Protein AF-A0A8D8FHB4-F1 (afdb_monomer)

Radius of gyration: 28.97 Å; Cα contacts (8 Å, |Δi|>4): 585; chains: 1; bounding box: 66×74×125 Å

InterPro domains:
  IPR004776 Membrane transport PIN-like [PF03547] (55-398)
  IPR051832 Regulators of mTOR signaling and Rac activation [PTHR22829] (42-541)

pLDDT: mean 80.84, std 19.12, range [24.27, 98.0]

Solvent-accessible surface area (backbone atoms only — not comparable to full-atom values): 28905 Å² total; per-residue (Å²): 135,92,80,90,81,89,82,86,79,84,88,79,60,71,68,54,57,56,48,51,59,51,52,58,68,68,61,78,82,67,92,74,92,73,87,85,80,92,86,80,94,72,94,62,77,60,68,41,60,82,41,35,58,56,40,51,51,52,51,52,49,37,18,49,52,19,24,49,35,33,68,70,57,76,47,46,75,68,56,52,50,52,52,48,47,48,39,59,69,46,12,45,30,26,35,42,21,50,55,37,20,62,44,67,71,88,75,61,56,62,52,43,53,49,22,50,45,50,28,39,49,53,54,26,50,52,44,25,50,51,39,48,72,70,40,81,77,72,46,48,21,58,15,19,51,54,14,45,45,46,55,42,48,29,43,68,54,56,38,35,57,50,40,40,31,40,26,50,73,73,43,55,65,58,37,55,45,48,67,50,52,51,45,55,44,50,68,63,53,45,55,58,23,50,52,26,32,49,54,36,52,54,51,53,50,56,50,63,74,65,56,79,77,82,73,90,70,92,80,86,89,82,85,86,83,94,81,84,78,69,58,64,63,54,49,52,51,52,51,49,51,51,53,52,51,50,52,50,51,49,52,49,54,53,57,66,28,53,63,45,42,24,40,54,50,6,51,50,39,24,68,73,29,76,88,40,66,59,68,73,59,45,53,55,30,46,58,41,19,68,50,22,43,62,52,45,28,20,50,51,16,34,67,45,50,84,34,70,76,70,64,56,71,83,66,34,56,62,40,51,52,46,38,45,43,21,54,49,46,37,12,54,45,20,22,49,36,20,52,76,62,52,37,31,97,47,74,65,51,15,49,51,52,16,51,50,34,26,55,60,24,26,41,28,41,26,73,64,52,43,53,53,21,55,75,72,72,44,66,44,64,56,48,44,28,33,33,48,51,26,44,65,58,22,53,62,50,45,52,52,46,52,51,52,56,44,51,74,73,48,58,82,83,52,36,62,59,53,49,48,55,51,50,38,57,51,25,54,55,50,40,56,53,40,54,51,52,50,49,50,31,58,76,70,55,41,47,82,38,85,69,43,37,48,52,50,53,26,42,51,21,43,45,39,18,30,50,12,44,44,42,53,76,71,50,71,84,82,43,72,71,55,48,50,52,23,51,50,34,26,51,31,12,50,51,17,26,54,41,29,52,53,50,43,53,53,46,56,48,38,57,72,78,50,50,68,68,60,56,61,68,45,44,66,56,52,51,48,52,25,54,46,47,37,48,49,54,54,53,49,52,67,72,74,108

Nearest PDB structures (foldseek):
  8u58-assembly1_C  TM=8.468E-01  e=4.398E-29  Homo sapiens
  8u56-assembly1_A  TM=8.671E-01  e=1.427E-28  Homo sapiens
  8u5x-assembly1_A  TM=7.951E-01  e=4.229E-29  Homo sapiens
  8u5c-assembly1_F  TM=8.167E-01  e=1.372E-28  Homo sapiens
  8u5n-assembly1_A  TM=8.061E-01  e=8.570E-29  Homo sapiens

Sequence (545 aa):
MESGSTSVVPNKTAAALLMDAAIVAINGTATSATPMTPGDDDDQPSISMDNLYPALIQCFAIIICGYLAGRLNIITNTEAKGLNTFVGTFALPSVIFLSLAELNWSTVNWNFLLSILISKTIVFLAVAIISLLVARPVNYGRAGLLAIFCTQSNDFAIGFPIVTALYSKIHPEYASYIYLLAPISLAILNPIGYVLCEISKIKAKAAAENEPVESANGRRPSVPPCSQMSDSANSNRKLLKGKVLVVVKIIESVFFNPVLLMTVLGVIGGRIFQNGLPVFLSSILQVLGNSFSGTALFLLGLRMVGKAATLQGPGFILPGILIIVKLLVLPLVTRQTVNIMNAGANFSETTDLSTFGFLYGTFPAAPGVFVIASQYNMDVDLIASSMVASTFISAPLMFISAKMITITNLNPSDYLNELDKFAFDISIVAICCSVWMLLLFTLTRRVKKMPHRITACLIISQLLCNIGVIMWSTLEQTSGWRMYVQFYFFTIGCYSSRLWTAFLAITILFLQCRSLCFVLKLWPLFIAAAWGLPTLIVSLLFMLD

Mean predicted aligned error: 11.6 Å

Organism: Culex pipiens (NCBI:txid7175)

Structure (mmCIF, N/CA/C/O backbone):
data_AF-A0A8D8FHB4-F1
#
_entry.id   AF-A0A8D8FHB4-F1
#
loop_
_atom_site.group_PDB
_atom_site.id
_atom_site.type_symbol
_atom_site.label_atom_id
_atom_site.label_alt_id
_atom_site.label_comp_id
_atom_site.label_asym_id
_atom_site.label_entity_id
_atom_site.label_seq_id
_atom_site.pdbx_PDB_ins_code
_atom_site.Cartn_x
_atom_site.Cartn_y
_atom_site.Cartn_z
_atom_site.occupancy
_atom_site.B_iso_or_equiv
_atom_site.auth_seq_id
_atom_site.auth_comp_id
_atom_site.auth_asym_id
_atom_site.auth_atom_id
_atom_site.pdbx_PDB_model_num
ATOM 1 N N . MET A 1 1 ? -21.712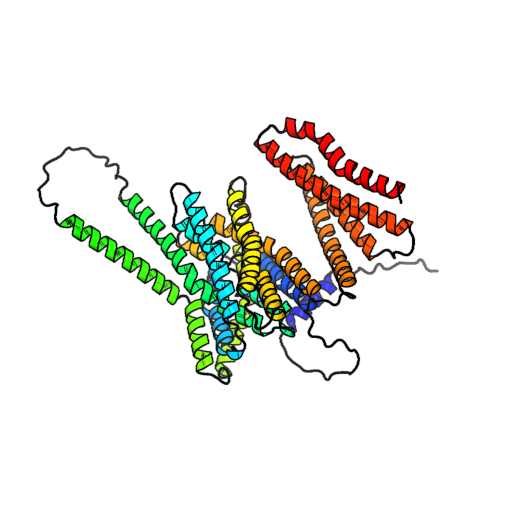 -2.499 -68.091 1.00 35.81 1 MET A N 1
ATOM 2 C CA . MET A 1 1 ? -20.287 -2.232 -67.814 1.00 35.81 1 MET A CA 1
ATOM 3 C C . MET A 1 1 ? -20.217 -1.507 -66.490 1.00 35.81 1 MET A C 1
ATOM 5 O O . MET A 1 1 ? -20.974 -0.570 -66.284 1.00 35.81 1 MET A O 1
ATOM 9 N N . GLU A 1 2 ? -19.450 -2.089 -65.581 1.00 31.31 2 GLU A N 1
ATOM 10 C CA . GLU A 1 2 ? -19.543 -1.965 -64.128 1.00 31.31 2 GLU A CA 1
ATOM 11 C C . GLU A 1 2 ? -19.197 -0.574 -63.584 1.00 31.31 2 GLU A C 1
ATOM 13 O O . GLU A 1 2 ? -18.215 0.048 -63.983 1.00 31.31 2 GLU A O 1
ATOM 18 N N . SER A 1 3 ? -19.987 -0.136 -62.604 1.00 26.88 3 SER A N 1
ATOM 19 C CA . SER A 1 3 ? -19.657 0.918 -61.647 1.00 26.88 3 SER A CA 1
ATOM 20 C C . SER A 1 3 ? -19.367 0.264 -60.295 1.00 26.88 3 SER A C 1
ATOM 22 O O . SER A 1 3 ? -20.226 -0.434 -59.755 1.00 26.88 3 SER A O 1
ATOM 24 N N . GLY A 1 4 ? -18.158 0.470 -59.771 1.00 29.56 4 GLY A N 1
ATOM 25 C CA . GLY A 1 4 ? -17.674 -0.143 -58.537 1.00 29.56 4 GLY A CA 1
ATOM 26 C C . GLY A 1 4 ? -18.365 0.367 -57.269 1.00 29.56 4 GLY A C 1
ATOM 27 O O . GLY A 1 4 ? -18.574 1.566 -57.091 1.00 29.56 4 GLY A O 1
ATOM 28 N N . SER A 1 5 ? -18.654 -0.565 -56.362 1.00 27.11 5 SER A N 1
ATOM 29 C CA . SER A 1 5 ? -19.075 -0.310 -54.984 1.00 27.11 5 SER A CA 1
ATOM 30 C C . SER A 1 5 ? -18.076 -0.952 -54.020 1.00 27.11 5 SER A C 1
ATOM 32 O O . SER A 1 5 ? -17.965 -2.175 -53.948 1.00 27.11 5 SER A O 1
ATOM 34 N N . THR A 1 6 ? -17.345 -0.125 -53.280 1.00 28.03 6 THR A N 1
ATOM 35 C CA . THR A 1 6 ? -16.455 -0.512 -52.181 1.00 28.03 6 THR A CA 1
ATOM 36 C C . THR A 1 6 ? -17.269 -0.806 -50.917 1.00 28.03 6 THR A C 1
ATOM 38 O O . THR A 1 6 ? -17.942 0.070 -50.376 1.00 28.03 6 THR A O 1
ATOM 41 N N . SER A 1 7 ? -17.208 -2.046 -50.423 1.00 26.05 7 SER A N 1
ATOM 42 C CA . SER A 1 7 ? -17.782 -2.446 -49.134 1.00 26.05 7 SER A CA 1
ATOM 43 C C . SER A 1 7 ? -16.813 -2.135 -47.988 1.00 26.05 7 SER A C 1
ATOM 45 O O . SER A 1 7 ? -15.707 -2.672 -47.939 1.00 26.05 7 SER A O 1
ATOM 47 N N . VAL A 1 8 ? -17.244 -1.297 -47.047 1.00 29.58 8 VAL A N 1
ATOM 48 C CA . VAL A 1 8 ? -16.547 -1.007 -45.786 1.00 29.58 8 VAL A CA 1
ATOM 49 C C . VAL A 1 8 ? -16.830 -2.135 -44.785 1.00 29.58 8 VAL A C 1
ATOM 51 O O . VAL A 1 8 ? -17.975 -2.339 -44.388 1.00 29.58 8 VAL A O 1
ATOM 54 N N . VAL A 1 9 ? -15.792 -2.860 -44.360 1.00 31.00 9 VAL A N 1
ATOM 55 C CA . VAL A 1 9 ? -15.847 -3.830 -43.250 1.00 31.00 9 VAL A CA 1
ATOM 56 C C . VAL A 1 9 ? -15.522 -3.096 -41.937 1.00 31.00 9 VAL A C 1
ATOM 58 O O . VAL A 1 9 ? -14.513 -2.391 -41.886 1.00 31.00 9 VAL A O 1
ATOM 61 N N . PRO A 1 10 ? -16.324 -3.221 -40.860 1.00 31.89 10 PRO A N 1
ATOM 62 C CA . PRO A 1 10 ? -16.036 -2.562 -39.591 1.00 31.89 10 PRO A CA 1
ATOM 63 C C . PRO A 1 10 ? -14.972 -3.324 -38.785 1.00 31.89 10 PRO A C 1
ATOM 65 O O . PRO A 1 10 ? -15.048 -4.537 -38.586 1.00 31.89 10 PRO A O 1
ATOM 68 N N . ASN A 1 11 ? -13.989 -2.572 -38.294 1.00 30.97 11 ASN A N 1
ATOM 69 C CA . ASN A 1 11 ? -12.822 -3.031 -37.548 1.00 30.97 11 ASN A CA 1
ATOM 70 C C . ASN A 1 11 ? -13.224 -3.521 -36.136 1.00 30.97 11 ASN A C 1
ATOM 72 O O . ASN A 1 11 ? -13.427 -2.724 -35.218 1.00 30.97 11 ASN A O 1
ATOM 76 N N . LYS A 1 12 ? -13.386 -4.840 -35.963 1.00 35.44 12 LYS A N 1
ATOM 77 C CA . LYS A 1 12 ? -13.593 -5.515 -34.669 1.00 35.44 12 LYS A CA 1
ATOM 78 C C . LYS A 1 12 ? -12.244 -5.969 -34.101 1.00 35.44 12 LYS A C 1
ATOM 80 O O . LYS A 1 12 ? -11.863 -7.116 -34.285 1.00 35.44 12 LYS A O 1
ATOM 85 N N . THR A 1 13 ? -11.528 -5.090 -33.410 1.00 42.34 13 THR A N 1
ATOM 86 C CA . THR A 1 13 ? -10.214 -5.445 -32.824 1.00 42.34 13 THR A CA 1
ATOM 87 C C . THR A 1 13 ? -10.107 -5.126 -31.333 1.00 42.34 13 THR A C 1
ATOM 89 O O . THR A 1 13 ? -9.460 -5.868 -30.607 1.00 42.34 13 THR A O 1
ATOM 92 N N . ALA A 1 14 ? -10.835 -4.133 -30.809 1.00 33.38 14 ALA A N 1
ATOM 93 C CA . ALA A 1 14 ? -10.772 -3.799 -29.378 1.00 33.38 14 ALA A CA 1
ATOM 94 C C . ALA A 1 14 ? -11.668 -4.680 -28.479 1.00 33.38 14 ALA A C 1
ATOM 96 O O . ALA A 1 14 ? -11.291 -5.011 -27.359 1.00 33.38 14 ALA A O 1
ATOM 97 N N . ALA A 1 15 ? -12.847 -5.089 -28.961 1.00 31.77 15 ALA A N 1
ATOM 98 C CA . ALA A 1 15 ? -13.767 -5.929 -28.182 1.00 31.77 15 ALA A CA 1
ATOM 99 C C . ALA A 1 15 ? -13.334 -7.407 -28.134 1.00 31.77 15 ALA A C 1
ATOM 101 O O . ALA A 1 15 ? -13.604 -8.084 -27.148 1.00 31.77 15 ALA A O 1
ATOM 102 N N . ALA A 1 16 ? -12.637 -7.888 -29.171 1.00 31.06 16 ALA A N 1
ATOM 103 C CA . ALA A 1 16 ? -12.115 -9.254 -29.233 1.00 31.06 16 ALA A CA 1
ATOM 104 C C . ALA A 1 16 ? -10.944 -9.456 -28.255 1.00 31.06 16 ALA A C 1
ATOM 106 O O . ALA A 1 16 ? -10.959 -10.409 -27.488 1.00 31.06 16 ALA A O 1
ATOM 107 N N . LEU A 1 17 ? -10.020 -8.489 -28.171 1.00 36.44 17 LEU A N 1
ATOM 108 C CA . LEU A 1 17 ? -8.908 -8.516 -27.209 1.00 36.44 17 LEU A CA 1
ATOM 109 C C . LEU A 1 17 ? -9.375 -8.493 -25.742 1.00 36.44 17 LEU A C 1
ATOM 111 O O . LEU A 1 17 ? -8.765 -9.126 -24.884 1.00 36.44 17 LEU A O 1
ATOM 115 N N . LEU A 1 18 ? -10.481 -7.802 -25.447 1.00 34.47 18 LEU A N 1
ATOM 116 C CA . LEU A 1 18 ? -11.084 -7.800 -24.108 1.00 34.47 18 LEU A CA 1
ATOM 117 C C . LEU A 1 18 ? -11.833 -9.104 -23.790 1.00 34.47 18 LEU A C 1
ATOM 119 O O . LEU A 1 18 ? -11.892 -9.495 -22.625 1.00 34.47 18 LEU A O 1
ATOM 123 N N . MET A 1 19 ? -12.388 -9.782 -24.800 1.00 31.52 19 MET A N 1
ATOM 124 C CA . MET A 1 19 ? -13.019 -11.095 -24.628 1.00 31.52 19 MET A CA 1
ATOM 125 C C . MET A 1 19 ? -11.981 -12.205 -24.441 1.00 31.52 19 MET A C 1
ATOM 127 O O . MET A 1 19 ? -12.166 -13.036 -23.557 1.00 31.52 19 MET A O 1
ATOM 131 N N . ASP A 1 20 ? -10.869 -12.180 -25.177 1.00 29.39 20 ASP A N 1
ATOM 132 C CA . ASP A 1 20 ? -9.796 -13.171 -25.024 1.00 29.39 20 ASP A CA 1
ATOM 133 C C . ASP A 1 20 ? -9.113 -13.063 -23.652 1.00 29.39 20 ASP A C 1
ATOM 135 O O . ASP A 1 20 ? -8.894 -14.077 -22.988 1.00 29.39 20 ASP A O 1
ATOM 139 N N . ALA A 1 21 ? -8.896 -11.843 -23.143 1.00 35.72 21 ALA A N 1
ATOM 140 C CA . ALA A 1 21 ? -8.407 -11.636 -21.777 1.00 35.72 21 ALA A CA 1
ATOM 141 C C . ALA A 1 21 ? -9.394 -12.148 -20.704 1.00 35.72 21 ALA A C 1
ATOM 143 O O . ALA A 1 21 ? -8.976 -12.654 -19.661 1.00 35.72 21 ALA A O 1
ATOM 144 N N . ALA A 1 22 ? -10.705 -12.057 -20.959 1.00 30.45 22 ALA A N 1
ATOM 145 C CA . ALA A 1 22 ? -11.733 -12.573 -20.057 1.00 30.45 22 ALA A CA 1
ATOM 146 C C . ALA A 1 22 ? -11.852 -14.109 -20.107 1.00 30.45 22 ALA A C 1
ATOM 148 O O . ALA A 1 22 ? -12.110 -14.730 -19.078 1.00 30.45 22 ALA A O 1
ATOM 149 N N . ILE A 1 23 ? -11.628 -14.731 -21.268 1.00 29.42 23 ILE A N 1
ATOM 150 C CA . ILE A 1 23 ? -11.669 -16.192 -21.442 1.00 29.42 23 ILE A CA 1
ATOM 151 C C . ILE A 1 23 ? -10.442 -16.859 -20.798 1.00 29.42 23 ILE A C 1
ATOM 153 O O . ILE A 1 23 ? -10.585 -17.890 -20.138 1.00 29.42 23 ILE A O 1
ATOM 157 N N . VAL A 1 24 ? -9.259 -16.238 -20.881 1.00 36.72 24 VAL A N 1
ATOM 158 C CA . VAL A 1 24 ? -8.050 -16.712 -20.179 1.00 36.72 24 VAL A CA 1
ATOM 159 C C . VAL A 1 24 ? -8.226 -16.662 -18.653 1.00 36.72 24 VAL A C 1
ATOM 161 O O . VAL A 1 24 ? -7.793 -17.575 -17.953 1.00 36.72 24 VAL A O 1
ATOM 164 N N . ALA A 1 25 ? -8.945 -15.665 -18.126 1.00 33.94 25 ALA A N 1
ATOM 165 C CA . ALA A 1 25 ? -9.227 -15.553 -16.692 1.00 33.94 25 ALA A CA 1
ATOM 166 C C . ALA A 1 25 ? -10.217 -16.612 -16.155 1.00 33.94 25 ALA A C 1
ATOM 168 O O . ALA A 1 25 ? -10.234 -16.871 -14.952 1.00 33.94 25 ALA A O 1
ATOM 169 N N . ILE A 1 26 ? -11.038 -17.225 -17.017 1.00 33.06 26 ILE A N 1
ATOM 170 C CA . ILE A 1 26 ? -12.043 -18.230 -16.622 1.00 33.06 26 ILE A CA 1
ATOM 171 C C . ILE A 1 26 ? -11.464 -19.655 -16.644 1.00 33.06 26 ILE A C 1
ATOM 173 O O . ILE A 1 26 ? -11.854 -20.478 -15.819 1.00 33.06 26 ILE A O 1
ATOM 177 N N . ASN A 1 27 ? -10.500 -19.946 -17.524 1.00 27.14 27 ASN A N 1
ATOM 178 C CA . ASN A 1 27 ? -9.969 -21.305 -17.716 1.00 27.14 27 ASN A CA 1
ATOM 179 C C . ASN A 1 27 ? -8.750 -21.667 -16.841 1.00 27.14 27 ASN A C 1
ATOM 181 O O . ASN A 1 27 ? -8.273 -22.797 -16.902 1.00 27.14 27 ASN A O 1
ATOM 185 N N . GLY A 1 28 ? -8.255 -20.758 -15.995 1.00 31.06 28 GLY A N 1
ATOM 186 C CA . GLY A 1 28 ? -7.064 -20.976 -15.156 1.00 31.06 28 GLY A CA 1
ATOM 187 C C . GLY A 1 28 ? -7.225 -21.928 -13.957 1.00 31.06 28 GLY A C 1
ATOM 188 O O . GLY A 1 28 ? -6.340 -21.964 -13.106 1.00 31.06 28 GLY A O 1
ATOM 189 N N . THR A 1 29 ? -8.330 -22.671 -13.835 1.00 31.41 29 THR A N 1
ATOM 190 C CA . THR A 1 29 ? -8.635 -23.507 -12.651 1.00 31.41 29 THR A CA 1
ATOM 191 C C . THR A 1 29 ? -8.827 -25.002 -12.925 1.00 31.41 29 THR A C 1
ATOM 193 O O . THR A 1 29 ? -9.291 -25.718 -12.041 1.00 31.41 29 THR A O 1
ATOM 196 N N . ALA A 1 30 ? -8.409 -25.527 -14.080 1.00 25.11 30 ALA A N 1
ATOM 197 C CA . ALA A 1 30 ? -8.396 -26.974 -14.311 1.00 25.11 30 ALA A CA 1
ATOM 198 C C . ALA A 1 30 ? -7.055 -27.447 -14.889 1.00 25.11 30 ALA A C 1
ATOM 200 O O . ALA A 1 30 ? -6.624 -27.024 -15.956 1.00 25.11 30 ALA A O 1
ATOM 201 N N . THR A 1 31 ? -6.395 -28.340 -14.157 1.00 32.09 31 THR 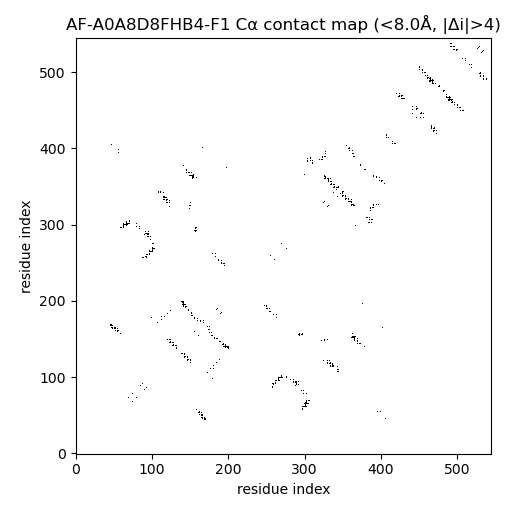A N 1
ATOM 202 C CA . THR A 1 31 ? -5.188 -29.059 -14.563 1.00 32.09 31 THR A CA 1
ATOM 203 C C . THR A 1 31 ? -5.467 -30.018 -15.723 1.00 32.09 31 THR A C 1
ATOM 205 O O . THR A 1 31 ? -6.342 -30.876 -15.637 1.00 32.09 31 THR A O 1
ATOM 208 N N . SER A 1 32 ? -4.635 -29.967 -16.762 1.00 24.27 32 SER A N 1
ATOM 209 C CA . SER A 1 32 ? -4.297 -31.142 -17.573 1.00 24.27 32 SER A CA 1
ATOM 210 C C . SER A 1 32 ? -2.887 -30.974 -18.128 1.00 24.27 32 SER A C 1
ATOM 212 O O . SER A 1 32 ? -2.630 -30.061 -18.910 1.00 24.27 32 SER A O 1
ATOM 214 N N . ALA A 1 33 ? -1.974 -31.838 -17.685 1.00 29.03 33 ALA A N 1
ATOM 215 C CA . ALA A 1 33 ? -0.606 -31.911 -18.173 1.00 29.03 33 ALA A CA 1
ATOM 216 C C . ALA A 1 33 ? -0.594 -32.265 -19.669 1.00 29.03 33 ALA A C 1
ATOM 218 O O . ALA A 1 33 ? -1.068 -33.333 -20.059 1.00 29.03 33 ALA A O 1
ATOM 219 N N . THR A 1 34 ? -0.046 -31.382 -20.500 1.00 26.44 34 THR A N 1
ATOM 220 C CA . THR A 1 34 ? 0.315 -31.677 -21.893 1.00 26.44 34 THR A CA 1
ATOM 221 C C . THR A 1 34 ? 1.782 -32.113 -21.978 1.00 26.44 34 THR A C 1
ATOM 223 O O . THR A 1 34 ? 2.608 -31.566 -21.244 1.00 26.44 34 THR A O 1
ATOM 226 N N . PRO A 1 35 ? 2.140 -33.084 -22.841 1.00 25.27 35 PRO A N 1
ATOM 227 C CA . PRO A 1 35 ? 3.510 -33.581 -22.940 1.00 25.27 35 PRO A CA 1
ATOM 228 C C . PRO A 1 35 ? 4.437 -32.516 -23.536 1.00 25.27 35 PRO A C 1
ATOM 230 O O . PRO A 1 35 ? 4.087 -31.867 -24.520 1.00 25.27 35 PRO A O 1
ATOM 233 N N . MET A 1 36 ? 5.618 -32.367 -22.937 1.00 28.58 36 MET A N 1
ATOM 234 C CA . MET A 1 36 ? 6.672 -31.437 -23.346 1.00 28.58 36 MET A CA 1
ATOM 235 C C . MET A 1 36 ? 7.210 -31.770 -24.747 1.00 28.58 36 MET A C 1
ATOM 237 O O . MET A 1 36 ? 7.669 -32.885 -24.995 1.00 28.58 36 MET A O 1
ATOM 241 N N . THR A 1 37 ? 7.208 -30.786 -25.646 1.00 26.98 37 THR A N 1
ATOM 242 C CA . THR A 1 37 ? 8.118 -30.730 -26.800 1.00 26.98 37 THR A CA 1
ATOM 243 C C . THR A 1 37 ? 9.475 -30.189 -26.337 1.00 26.98 37 THR A C 1
ATOM 245 O O . THR A 1 37 ? 9.489 -29.160 -25.662 1.00 26.98 37 THR A O 1
ATOM 248 N N . PRO A 1 38 ? 10.606 -30.837 -26.669 1.00 31.69 38 PRO A N 1
ATOM 249 C CA . PRO A 1 38 ? 11.924 -30.375 -26.255 1.00 31.69 38 PRO A CA 1
ATOM 250 C C . PRO A 1 38 ? 12.449 -29.324 -27.242 1.00 31.69 38 PRO A C 1
ATOM 252 O O . PRO A 1 38 ? 12.593 -29.617 -28.429 1.00 31.69 38 PRO A O 1
ATOM 255 N N . GLY A 1 39 ? 12.740 -28.119 -26.752 1.00 30.42 39 GLY A N 1
ATOM 256 C CA . GLY A 1 39 ? 13.428 -27.083 -27.525 1.00 30.42 39 GLY A CA 1
ATOM 257 C C . GLY A 1 39 ? 12.998 -25.667 -27.161 1.00 30.42 39 GLY A C 1
ATOM 258 O O . GLY A 1 39 ? 12.143 -25.110 -27.838 1.00 30.42 39 GLY A O 1
ATOM 259 N N . ASP A 1 40 ? 13.539 -25.142 -26.061 1.00 29.42 40 ASP A N 1
ATOM 260 C CA . ASP A 1 40 ? 14.270 -23.866 -26.007 1.00 29.42 40 ASP A CA 1
ATOM 261 C C . ASP A 1 40 ? 14.670 -23.605 -24.545 1.00 29.42 40 ASP A C 1
ATOM 263 O O . ASP A 1 40 ? 13.830 -23.506 -23.652 1.00 29.42 40 ASP A O 1
ATOM 267 N N . ASP A 1 41 ? 15.981 -23.581 -24.311 1.00 38.78 41 ASP A N 1
ATOM 268 C CA . ASP A 1 41 ? 16.616 -23.385 -23.012 1.00 38.78 41 ASP A CA 1
ATOM 269 C C . ASP A 1 41 ? 16.476 -21.928 -22.538 1.00 38.78 41 ASP A C 1
ATOM 271 O O . ASP A 1 41 ? 17.101 -21.038 -23.111 1.00 38.78 41 ASP A O 1
ATOM 275 N N . ASP A 1 42 ? 15.720 -21.708 -21.455 1.00 34.53 42 ASP A N 1
ATOM 276 C CA . ASP A 1 42 ? 16.072 -20.752 -20.387 1.00 34.53 42 ASP A CA 1
ATOM 277 C C . ASP A 1 42 ? 15.333 -21.110 -19.072 1.00 34.53 42 ASP A C 1
ATOM 279 O O . ASP A 1 42 ? 14.566 -20.335 -18.498 1.00 34.53 42 ASP A O 1
ATOM 283 N N . ASP A 1 43 ? 15.520 -22.347 -18.595 1.00 40.78 43 ASP A N 1
ATOM 284 C CA . ASP A 1 43 ? 14.937 -22.871 -17.346 1.00 40.78 43 ASP A CA 1
ATOM 285 C C . ASP A 1 43 ? 15.720 -22.399 -16.097 1.00 40.78 43 ASP A C 1
ATOM 287 O O . ASP A 1 43 ? 16.157 -23.182 -15.249 1.00 40.78 43 ASP A O 1
ATOM 291 N N . GLN A 1 44 ? 15.905 -21.086 -15.954 1.00 41.31 44 GLN A N 1
ATOM 292 C CA . GLN A 1 44 ? 16.158 -20.472 -14.648 1.00 41.31 44 GLN A CA 1
ATOM 293 C C . GLN A 1 44 ? 14.814 -20.002 -14.075 1.00 41.31 44 GLN A C 1
ATOM 295 O O . GLN A 1 44 ? 14.067 -19.313 -14.776 1.00 41.31 44 GLN A O 1
ATOM 300 N N . PRO A 1 45 ? 14.463 -20.336 -12.817 1.00 46.38 45 PRO A N 1
ATOM 301 C CA . PRO A 1 45 ? 13.239 -19.844 -12.197 1.00 46.38 45 PRO A CA 1
ATOM 302 C C . PRO A 1 45 ? 13.320 -18.316 -12.067 1.00 46.38 45 PRO A C 1
ATOM 304 O O . PRO A 1 45 ? 13.907 -17.774 -11.134 1.00 46.38 45 PRO A O 1
ATOM 307 N N . SER A 1 46 ? 12.746 -17.614 -13.041 1.00 52.41 46 SER A N 1
ATOM 308 C CA . SER A 1 46 ? 12.701 -16.157 -13.111 1.00 52.41 46 SER A CA 1
ATOM 309 C C . SER A 1 46 ? 11.355 -15.630 -12.612 1.00 52.41 46 SER A C 1
ATOM 311 O O . SER A 1 46 ? 10.311 -16.299 -12.671 1.00 52.41 46 SER A O 1
ATOM 313 N N . ILE A 1 47 ? 11.372 -14.416 -12.051 1.00 59.44 47 ILE A N 1
ATOM 314 C CA . ILE A 1 47 ? 10.177 -13.793 -11.478 1.00 59.44 47 ILE A CA 1
ATOM 315 C C . ILE A 1 47 ? 9.174 -13.590 -12.613 1.00 59.44 47 ILE A C 1
ATOM 317 O O . ILE A 1 47 ? 9.402 -12.790 -13.520 1.00 59.44 47 ILE A O 1
ATOM 321 N N . SER A 1 48 ? 8.052 -14.309 -12.559 1.00 57.47 48 SER A N 1
ATOM 322 C CA . SER A 1 48 ? 7.092 -14.371 -13.664 1.00 57.47 48 SER A CA 1
ATOM 323 C C . SER A 1 48 ? 6.188 -13.147 -13.705 1.00 57.47 48 SER A C 1
ATOM 325 O O . SER A 1 48 ? 5.071 -13.133 -13.189 1.00 57.47 48 SER A O 1
ATOM 327 N N . MET A 1 49 ? 6.692 -12.108 -14.359 1.00 60.81 49 MET A N 1
ATOM 328 C CA . MET A 1 49 ? 5.992 -10.846 -14.587 1.00 60.81 49 MET A CA 1
ATOM 329 C C . MET A 1 49 ? 4.725 -10.981 -15.428 1.00 60.81 49 MET A C 1
ATOM 331 O O . MET A 1 49 ? 3.780 -10.215 -15.220 1.00 60.81 49 MET A O 1
ATOM 335 N N . ASP A 1 50 ? 4.673 -11.978 -16.309 1.00 63.66 50 ASP A N 1
ATOM 336 C CA . ASP A 1 50 ? 3.521 -12.244 -17.177 1.00 63.66 50 ASP A CA 1
ATOM 337 C C . ASP A 1 50 ? 2.244 -12.503 -16.378 1.00 63.66 50 ASP A C 1
ATOM 339 O O . ASP A 1 50 ? 1.151 -12.178 -16.829 1.00 63.66 50 ASP A O 1
ATOM 343 N N . ASN A 1 51 ? 2.379 -13.014 -15.151 1.00 75.12 51 ASN A N 1
ATOM 344 C CA . ASN A 1 51 ? 1.249 -13.305 -14.274 1.00 75.12 51 ASN A CA 1
ATOM 345 C C . ASN A 1 51 ? 0.848 -12.105 -13.404 1.00 75.12 51 ASN A C 1
ATOM 347 O O . ASN A 1 51 ? -0.294 -12.025 -12.946 1.00 75.12 51 ASN A O 1
ATOM 351 N N . LEU A 1 52 ? 1.755 -11.149 -13.177 1.00 75.06 52 LEU A N 1
ATOM 352 C CA . LEU A 1 52 ? 1.499 -10.004 -12.304 1.00 75.06 52 LEU A CA 1
ATOM 353 C C . LEU A 1 52 ? 0.509 -9.014 -12.928 1.00 75.06 52 LEU A C 1
ATOM 355 O O . LEU A 1 52 ? -0.385 -8.523 -12.236 1.00 75.06 52 LEU A O 1
ATOM 359 N N . TYR A 1 53 ? 0.669 -8.701 -14.217 1.00 74.88 53 TYR A N 1
ATOM 360 C CA . TYR A 1 53 ? -0.208 -7.757 -14.914 1.00 74.88 53 TYR A CA 1
ATOM 361 C C . TYR A 1 53 ? -1.669 -8.247 -14.948 1.00 74.88 53 TYR A C 1
ATOM 363 O O . TYR A 1 53 ? -2.545 -7.502 -14.490 1.00 74.88 53 TYR A O 1
ATOM 371 N N . PRO A 1 54 ? -1.953 -9.505 -15.346 1.00 82.00 54 PRO A N 1
ATOM 372 C CA . PRO A 1 54 ? -3.275 -10.105 -15.199 1.00 82.00 54 PRO A CA 1
ATOM 373 C C . PRO A 1 54 ? -3.789 -10.084 -13.760 1.00 82.00 54 PRO A C 1
ATOM 375 O O . PRO A 1 54 ? -4.933 -9.697 -13.551 1.00 82.00 54 PRO A O 1
ATOM 378 N N . ALA A 1 55 ? -2.964 -10.419 -12.760 1.00 83.62 55 ALA A N 1
ATOM 379 C CA . ALA A 1 55 ? -3.403 -10.449 -11.364 1.00 83.62 55 ALA A CA 1
ATOM 380 C C . ALA A 1 55 ? -3.804 -9.060 -10.837 1.00 83.62 55 ALA A C 1
ATOM 382 O O . ALA A 1 55 ? -4.840 -8.920 -10.182 1.00 83.62 55 ALA A O 1
ATOM 383 N N . LEU A 1 56 ? -3.032 -8.013 -11.150 1.00 82.56 56 LEU A N 1
ATOM 384 C CA . LEU A 1 56 ? -3.377 -6.633 -10.794 1.00 82.56 56 LEU A CA 1
ATOM 385 C C . LEU A 1 56 ? -4.658 -6.192 -11.502 1.00 82.56 56 LEU A C 1
ATOM 387 O O . LEU A 1 56 ? -5.576 -5.693 -10.848 1.00 82.56 56 LEU A O 1
ATOM 391 N N . ILE A 1 57 ? -4.752 -6.405 -12.817 1.00 84.56 57 ILE A N 1
ATOM 392 C CA . ILE A 1 57 ? -5.950 -6.049 -13.584 1.00 84.56 57 ILE A CA 1
ATOM 393 C C . ILE A 1 57 ? -7.167 -6.785 -13.054 1.00 84.56 57 ILE A C 1
ATOM 395 O O . ILE A 1 57 ? -8.190 -6.150 -12.829 1.00 84.56 57 ILE A O 1
ATOM 399 N N . GLN A 1 58 ? -7.060 -8.083 -12.790 1.00 89.12 58 GLN A N 1
ATOM 400 C CA . GLN A 1 58 ? -8.132 -8.882 -12.214 1.00 89.12 58 GLN A CA 1
ATOM 401 C C . GLN A 1 58 ? -8.578 -8.306 -10.866 1.00 89.12 58 GLN A C 1
ATOM 403 O O . GLN A 1 58 ? -9.771 -8.074 -10.664 1.00 89.12 58 GLN A O 1
ATOM 408 N N . CYS A 1 59 ? -7.635 -8.003 -9.965 1.00 88.56 59 CYS A N 1
ATOM 409 C CA . CYS A 1 59 ? -7.952 -7.419 -8.664 1.00 88.56 59 CYS A CA 1
ATOM 410 C C . CYS A 1 59 ? -8.719 -6.096 -8.800 1.00 88.56 59 CYS A C 1
ATOM 412 O O . CYS A 1 59 ? -9.790 -5.926 -8.213 1.00 88.56 59 CYS A O 1
ATOM 414 N N . PHE A 1 60 ? -8.197 -5.159 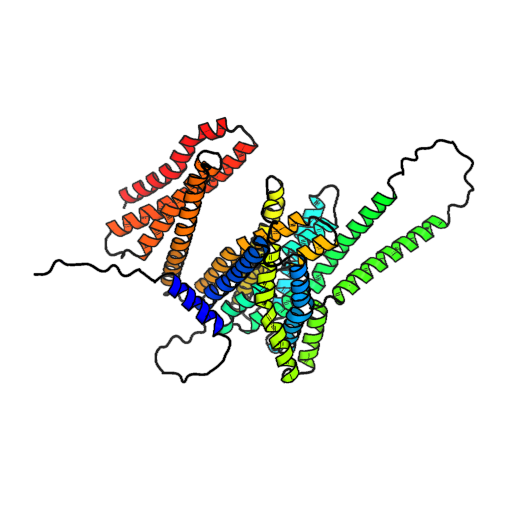-9.595 1.00 87.88 60 PHE A N 1
ATOM 415 C CA . PHE A 1 60 ? -8.792 -3.830 -9.742 1.00 87.88 60 PHE A CA 1
ATOM 416 C C . PHE A 1 60 ? -10.063 -3.827 -10.593 1.00 87.88 60 PHE A C 1
ATOM 418 O O . PHE A 1 60 ? -10.982 -3.070 -10.284 1.00 87.88 60 PHE A O 1
ATOM 425 N N . ALA A 1 61 ? -10.174 -4.690 -11.602 1.00 91.06 61 ALA A N 1
ATOM 426 C CA . ALA A 1 61 ? -11.390 -4.852 -12.393 1.00 91.06 61 ALA A CA 1
ATOM 427 C C . ALA A 1 61 ? -12.552 -5.325 -11.514 1.00 91.06 61 ALA A C 1
ATOM 429 O O . ALA A 1 61 ? -13.631 -4.739 -11.566 1.00 91.06 61 ALA A O 1
ATOM 430 N N . ILE A 1 62 ? -12.327 -6.309 -10.637 1.00 92.50 62 ILE A N 1
ATOM 431 C CA . ILE A 1 62 ? -13.355 -6.790 -9.702 1.00 92.50 62 ILE A CA 1
ATOM 432 C C . ILE A 1 62 ? -13.756 -5.688 -8.706 1.00 92.50 62 ILE A C 1
ATOM 434 O O . ILE A 1 62 ? -14.947 -5.501 -8.444 1.00 92.50 62 ILE A O 1
ATOM 438 N N . ILE A 1 63 ? -12.792 -4.909 -8.194 1.00 91.06 63 ILE A N 1
ATOM 439 C CA . ILE A 1 63 ? -13.074 -3.735 -7.349 1.00 91.06 63 ILE A CA 1
ATOM 440 C C . ILE A 1 63 ? -13.936 -2.713 -8.111 1.00 91.06 63 ILE A C 1
ATOM 442 O O . ILE A 1 63 ? -14.924 -2.216 -7.570 1.00 91.06 63 ILE A O 1
ATOM 446 N N . ILE A 1 64 ? -13.609 -2.407 -9.371 1.00 91.75 64 ILE A N 1
ATOM 447 C CA . ILE A 1 64 ? -14.384 -1.477 -10.209 1.00 91.75 64 ILE A CA 1
ATOM 448 C C . ILE A 1 64 ? -15.801 -2.011 -10.439 1.00 91.75 64 ILE A C 1
ATOM 450 O O . ILE A 1 64 ? -16.760 -1.255 -10.288 1.00 91.75 64 ILE A O 1
ATOM 454 N N . CYS A 1 65 ? -15.959 -3.302 -10.732 1.00 94.50 65 CYS A N 1
ATOM 455 C CA . CYS A 1 65 ? -17.268 -3.939 -10.864 1.00 94.50 65 CYS A CA 1
ATOM 456 C C . CYS A 1 65 ? -18.107 -3.779 -9.587 1.00 94.50 65 CYS A C 1
ATOM 458 O O . CYS A 1 65 ? -19.264 -3.369 -9.664 1.00 94.50 65 CYS A O 1
ATOM 460 N N . GLY A 1 66 ? -17.518 -4.018 -8.411 1.00 93.00 66 GLY A N 1
ATOM 461 C CA . GLY A 1 66 ? -18.183 -3.807 -7.122 1.00 93.00 66 GLY A CA 1
ATOM 462 C C . GLY A 1 66 ? -18.585 -2.351 -6.877 1.00 93.00 66 GLY A C 1
ATOM 463 O O . GLY A 1 66 ? -19.700 -2.070 -6.433 1.00 93.00 66 GLY A O 1
ATOM 464 N N . TYR A 1 67 ? -17.705 -1.409 -7.227 1.00 91.75 67 TYR A N 1
ATOM 465 C CA . TYR A 1 67 ? -17.994 0.023 -7.146 1.00 91.75 67 TYR A CA 1
ATOM 466 C C . TYR A 1 67 ? -19.156 0.423 -8.061 1.00 91.75 67 TYR A C 1
ATOM 468 O O . TYR A 1 67 ? -20.065 1.131 -7.626 1.00 91.75 67 TYR A O 1
ATOM 476 N N . LEU A 1 68 ? -19.157 -0.035 -9.316 1.00 94.44 68 LEU A N 1
ATOM 477 C CA . LEU A 1 68 ? -20.223 0.250 -10.277 1.00 94.44 68 LEU A CA 1
ATOM 478 C C . LEU A 1 68 ? -21.552 -0.366 -9.837 1.00 94.44 68 LEU A C 1
ATOM 480 O O . LEU A 1 68 ? -22.568 0.324 -9.875 1.00 94.44 68 LEU A O 1
ATOM 484 N N . ALA A 1 69 ? -21.548 -1.607 -9.346 1.00 94.56 69 ALA A N 1
ATOM 485 C CA . ALA A 1 69 ? -22.746 -2.263 -8.828 1.00 94.56 69 ALA A CA 1
ATOM 486 C C . ALA A 1 69 ? -23.377 -1.475 -7.671 1.00 94.56 69 ALA A C 1
ATOM 488 O O . ALA A 1 69 ? -24.587 -1.254 -7.660 1.00 94.56 69 ALA A O 1
ATOM 489 N N . GLY A 1 70 ? -22.562 -0.978 -6.737 1.00 91.62 70 GLY A N 1
ATOM 490 C CA . GLY A 1 70 ? -23.044 -0.107 -5.667 1.00 91.62 70 GLY A CA 1
ATOM 491 C C . GLY A 1 70 ? -23.482 1.270 -6.156 1.00 91.62 70 GLY A C 1
ATOM 492 O O . GLY A 1 70 ? -24.488 1.806 -5.701 1.00 91.62 70 GLY A O 1
ATOM 493 N N . ARG A 1 71 ? -22.755 1.857 -7.114 1.00 91.81 71 ARG A N 1
ATOM 494 C CA . ARG A 1 71 ? -23.065 3.187 -7.655 1.00 91.81 71 ARG A CA 1
ATOM 495 C C . ARG A 1 71 ? -24.376 3.203 -8.437 1.00 91.81 71 ARG A C 1
ATOM 497 O O . ARG A 1 71 ? -25.099 4.195 -8.369 1.00 91.81 71 ARG A O 1
ATOM 504 N N . LEU A 1 72 ? -24.661 2.120 -9.155 1.00 94.31 72 LEU A N 1
ATOM 505 C CA . LEU A 1 72 ? -25.901 1.887 -9.891 1.00 94.31 72 LEU A CA 1
ATOM 506 C C . LEU A 1 72 ? -27.027 1.340 -8.995 1.00 94.31 72 LEU A C 1
ATOM 508 O O . LEU A 1 72 ? -28.123 1.113 -9.492 1.00 94.31 72 LEU A O 1
ATOM 512 N N . ASN A 1 73 ? -26.779 1.153 -7.689 1.00 91.44 73 ASN A N 1
ATOM 513 C CA . ASN A 1 73 ? -27.698 0.531 -6.727 1.00 91.44 73 ASN A CA 1
ATOM 514 C C . ASN A 1 73 ? -28.214 -0.856 -7.165 1.00 91.44 73 ASN A C 1
ATOM 516 O O . ASN A 1 73 ? -29.318 -1.240 -6.796 1.00 91.44 73 ASN A O 1
ATOM 520 N N . ILE A 1 74 ? -27.417 -1.614 -7.930 1.00 94.88 74 ILE A N 1
ATOM 521 C CA . ILE A 1 74 ? -27.711 -3.022 -8.251 1.00 94.88 74 ILE A CA 1
ATOM 522 C C . ILE A 1 74 ? -27.653 -3.861 -6.972 1.00 94.88 74 ILE A C 1
ATOM 524 O O . ILE A 1 74 ? -28.444 -4.779 -6.802 1.00 94.88 74 ILE A O 1
ATOM 528 N N . ILE A 1 75 ? -26.716 -3.525 -6.079 1.00 92.44 75 ILE A N 1
ATOM 529 C CA . ILE A 1 75 ? -26.585 -4.137 -4.759 1.00 92.44 75 ILE A CA 1
ATOM 530 C C . ILE A 1 75 ? -26.756 -3.054 -3.704 1.00 92.44 75 ILE A C 1
ATOM 532 O O . ILE A 1 75 ? -26.006 -2.077 -3.639 1.00 92.44 75 ILE A O 1
ATOM 536 N N . THR A 1 76 ? -27.758 -3.251 -2.862 1.00 89.75 76 THR A N 1
ATOM 537 C CA . THR A 1 76 ? -28.107 -2.398 -1.733 1.00 89.75 76 THR A CA 1
ATOM 538 C C . THR A 1 76 ? -27.120 -2.558 -0.576 1.00 89.75 76 THR A C 1
ATOM 540 O O . THR A 1 76 ? -26.421 -3.562 -0.431 1.00 89.75 76 THR A O 1
ATOM 543 N N . ASN A 1 77 ? -27.102 -1.584 0.337 1.00 84.31 77 ASN A N 1
ATOM 544 C CA . ASN A 1 77 ? -26.287 -1.669 1.555 1.00 84.31 77 ASN A CA 1
ATOM 545 C C . ASN A 1 77 ? -26.652 -2.876 2.441 1.00 84.31 77 ASN A C 1
ATOM 547 O O . ASN A 1 77 ? -25.797 -3.402 3.154 1.00 84.31 77 ASN A O 1
ATOM 551 N N . THR A 1 78 ? -27.910 -3.323 2.409 1.00 87.88 78 THR A N 1
ATOM 552 C CA . THR A 1 78 ? -28.378 -4.512 3.134 1.00 87.88 78 THR A CA 1
ATOM 553 C C . THR A 1 78 ? -27.794 -5.794 2.554 1.00 87.88 78 THR A C 1
ATOM 555 O O . THR A 1 78 ? -27.263 -6.613 3.305 1.00 87.88 78 THR A O 1
ATOM 558 N N . GLU A 1 79 ? -27.793 -5.935 1.229 1.00 91.38 79 GLU A N 1
ATOM 559 C CA . GLU A 1 79 ? -27.180 -7.075 0.537 1.00 91.38 79 GLU A CA 1
ATOM 560 C C . GLU A 1 79 ? -25.657 -7.067 0.709 1.00 91.38 79 GLU A C 1
ATOM 562 O O . GLU A 1 79 ? -25.065 -8.100 1.016 1.00 91.38 79 GLU A O 1
ATOM 567 N N . ALA A 1 80 ? -25.027 -5.887 0.647 1.00 86.88 80 ALA A N 1
ATOM 568 C CA . ALA A 1 80 ? -23.605 -5.705 0.946 1.00 86.88 80 ALA A CA 1
ATOM 569 C C . ALA A 1 80 ? -23.231 -6.224 2.345 1.00 86.88 80 ALA A C 1
ATOM 571 O O . ALA A 1 80 ? -22.156 -6.792 2.553 1.00 86.88 80 ALA A O 1
ATOM 572 N N . LYS A 1 81 ? -24.123 -6.029 3.325 1.00 85.19 81 LYS A N 1
ATOM 573 C CA . LYS A 1 81 ? -23.935 -6.505 4.699 1.00 85.19 81 LYS A CA 1
ATOM 574 C C . LYS A 1 81 ? -24.020 -8.029 4.774 1.00 85.19 81 LYS A C 1
ATOM 576 O O . LYS A 1 81 ? -23.183 -8.631 5.440 1.00 85.19 81 LYS A O 1
ATOM 581 N N . GLY A 1 82 ? -24.968 -8.640 4.061 1.00 88.00 82 GLY A N 1
ATOM 582 C CA . GLY A 1 82 ? -25.063 -10.096 3.919 1.00 88.00 82 GLY A CA 1
ATOM 583 C C . GLY A 1 82 ? -23.818 -10.694 3.261 1.00 88.00 82 GLY A C 1
ATOM 584 O O . GLY A 1 82 ? -23.226 -11.630 3.798 1.00 88.00 82 GLY A O 1
ATOM 585 N N . LEU A 1 83 ? -23.350 -10.081 2.170 1.00 89.00 83 LEU A N 1
ATOM 586 C CA . LEU A 1 83 ? -22.128 -10.482 1.474 1.00 89.00 83 LEU A CA 1
ATOM 587 C C . LEU A 1 83 ? -20.897 -10.400 2.385 1.00 89.00 83 LEU A C 1
ATOM 589 O O . LEU A 1 83 ? -20.073 -11.308 2.414 1.00 89.00 83 LEU A O 1
ATOM 593 N N . ASN A 1 84 ? -20.798 -9.340 3.191 1.00 86.75 84 ASN A N 1
ATOM 594 C CA . ASN A 1 84 ? -19.744 -9.212 4.191 1.00 86.75 84 ASN A CA 1
ATOM 595 C C . ASN A 1 84 ? -19.784 -10.320 5.248 1.00 86.75 84 ASN A C 1
ATOM 597 O O . ASN A 1 84 ? -18.727 -10.803 5.644 1.00 86.75 84 ASN A O 1
ATOM 601 N N . THR A 1 85 ? -20.970 -10.706 5.718 1.00 86.62 85 THR A N 1
ATOM 602 C CA . THR A 1 85 ? -21.109 -11.817 6.667 1.00 86.62 85 THR A CA 1
ATOM 603 C C . THR A 1 85 ? -20.645 -13.124 6.035 1.00 86.62 85 THR A C 1
ATOM 605 O O . THR A 1 85 ? -19.865 -13.844 6.647 1.00 86.62 85 THR A O 1
ATOM 608 N N . PHE A 1 86 ? -21.036 -13.406 4.790 1.00 90.31 86 PHE A N 1
ATOM 609 C CA . PHE A 1 86 ? -20.554 -14.588 4.075 1.00 90.31 86 PHE A CA 1
ATOM 610 C C . PHE A 1 86 ? -19.019 -14.611 3.969 1.00 90.31 86 PHE A C 1
ATOM 612 O O . PHE A 1 86 ? -18.376 -15.574 4.390 1.00 90.31 86 PHE A O 1
ATOM 619 N N . VAL A 1 87 ? -18.425 -13.514 3.486 1.00 88.62 87 VAL A N 1
ATOM 620 C CA . VAL A 1 87 ? -16.970 -13.387 3.319 1.00 88.62 87 VAL A CA 1
ATOM 621 C C . VAL A 1 87 ? -16.236 -13.520 4.653 1.00 88.62 87 VAL A C 1
ATOM 623 O O . VAL A 1 87 ? -15.251 -14.247 4.737 1.00 88.62 87 VAL A O 1
ATOM 626 N N . GLY A 1 88 ? -16.695 -12.823 5.694 1.00 83.69 88 GLY A N 1
ATOM 627 C CA . GLY A 1 88 ? -16.007 -12.750 6.983 1.00 83.69 88 GLY A CA 1
ATOM 628 C C . GLY A 1 88 ? -16.209 -13.964 7.892 1.00 83.69 88 GLY A C 1
ATOM 629 O O . GLY A 1 88 ? -15.334 -14.250 8.704 1.00 83.69 88 GLY A O 1
ATOM 630 N N . THR A 1 89 ? -17.338 -14.667 7.778 1.00 85.31 89 THR A N 1
ATOM 631 C CA . THR A 1 89 ? -17.699 -15.780 8.675 1.00 85.31 89 THR A CA 1
ATOM 632 C C . THR A 1 89 ? -17.464 -17.152 8.051 1.00 85.31 89 THR A C 1
ATOM 634 O O . THR A 1 89 ? -17.192 -18.095 8.787 1.00 85.31 89 THR A O 1
ATOM 637 N N . PHE A 1 90 ? -17.530 -17.273 6.723 1.00 89.69 90 PHE A N 1
ATOM 638 C CA . PHE A 1 90 ? -17.380 -18.558 6.038 1.00 89.69 90 PHE A CA 1
ATOM 639 C C . PHE A 1 90 ? -16.135 -18.571 5.155 1.00 89.69 90 PHE A C 1
ATOM 641 O O . PHE A 1 90 ? -15.184 -19.278 5.464 1.00 89.69 90 PHE A O 1
ATOM 648 N N . ALA A 1 91 ? -16.096 -17.748 4.104 1.00 91.00 91 ALA A N 1
ATOM 649 C CA . ALA A 1 91 ? -15.054 -17.851 3.082 1.00 91.00 91 ALA A CA 1
ATOM 650 C C . ALA A 1 91 ? -13.639 -17.595 3.637 1.00 91.00 91 ALA A C 1
ATOM 652 O O . ALA A 1 91 ? -12.757 -18.436 3.484 1.00 91.00 91 ALA A O 1
ATOM 653 N N . LEU A 1 92 ? -13.420 -16.468 4.327 1.00 88.81 92 LEU A N 1
ATOM 654 C CA . LEU A 1 92 ? -12.109 -16.108 4.883 1.00 88.81 92 LEU A CA 1
ATOM 655 C C . LEU A 1 92 ? -11.619 -17.116 5.945 1.00 88.81 92 LEU A C 1
ATOM 657 O O . LEU A 1 92 ? -10.502 -17.614 5.802 1.00 88.81 92 LEU A O 1
ATOM 661 N N . PRO A 1 93 ? -12.423 -17.455 6.974 1.00 89.81 93 PRO A N 1
ATOM 662 C CA . PRO A 1 93 ? -12.170 -18.571 7.885 1.00 89.81 93 PRO A CA 1
ATOM 663 C C . PRO A 1 93 ? -11.722 -19.866 7.203 1.00 89.81 93 PRO A C 1
ATOM 665 O O . PRO A 1 93 ? -10.711 -20.440 7.606 1.00 89.81 93 PRO A O 1
ATOM 668 N N . SER A 1 94 ? -12.436 -20.298 6.158 1.00 91.94 94 SER A N 1
ATOM 669 C CA . SER A 1 94 ? -12.118 -21.530 5.434 1.00 91.94 94 SER A CA 1
ATOM 670 C C . SER A 1 94 ? -10.765 -21.467 4.731 1.00 91.94 94 SER A C 1
ATOM 672 O O . SER A 1 94 ? -9.993 -22.413 4.870 1.00 91.94 94 SER A O 1
ATOM 674 N N . VAL A 1 95 ? -10.447 -20.359 4.045 1.00 90.31 95 VAL A N 1
ATOM 675 C CA . VAL A 1 95 ? -9.126 -20.183 3.412 1.00 90.31 95 VAL A CA 1
ATOM 676 C C . VAL A 1 95 ? -8.018 -20.220 4.457 1.00 90.31 95 VAL A C 1
ATOM 678 O O . VAL A 1 95 ? -7.063 -20.965 4.293 1.00 90.31 95 VAL A O 1
ATOM 681 N N . ILE A 1 96 ? -8.137 -19.437 5.537 1.00 90.44 96 ILE A N 1
ATOM 682 C CA . ILE A 1 96 ? -7.089 -19.347 6.565 1.00 90.44 96 ILE A CA 1
ATOM 683 C C . ILE A 1 96 ? -6.812 -20.722 7.167 1.00 90.44 96 ILE A C 1
ATOM 685 O O . ILE A 1 96 ? -5.655 -21.126 7.266 1.00 90.44 96 ILE A O 1
ATOM 689 N N . PHE A 1 97 ? -7.866 -21.436 7.571 1.00 92.69 97 PHE A N 1
ATOM 690 C CA . PHE A 1 97 ? -7.714 -22.760 8.158 1.00 92.69 97 PHE A CA 1
ATOM 691 C C . PHE A 1 97 ? -7.052 -23.724 7.169 1.00 92.69 97 PHE A C 1
ATOM 693 O O . PHE A 1 97 ? -6.079 -24.375 7.539 1.00 92.69 97 PHE A O 1
ATOM 700 N N . LEU A 1 98 ? -7.539 -23.783 5.923 1.00 91.62 98 LEU A N 1
ATOM 701 C CA . LEU A 1 98 ? -7.004 -24.665 4.884 1.00 91.62 98 LEU A CA 1
ATOM 702 C C . LEU A 1 98 ? -5.520 -24.377 4.619 1.00 91.62 98 LEU A C 1
ATOM 704 O O . LEU A 1 98 ? -4.692 -25.275 4.737 1.00 91.62 98 LEU A O 1
ATOM 708 N N . SER A 1 99 ? -5.171 -23.114 4.355 1.00 89.06 99 SER A N 1
ATOM 709 C CA . SER A 1 99 ? -3.800 -22.701 4.036 1.00 89.06 99 SER A CA 1
ATOM 710 C C . SER A 1 99 ? -2.806 -22.957 5.170 1.00 89.06 99 SER A C 1
ATOM 712 O O . SER A 1 99 ? -1.633 -23.190 4.901 1.00 89.06 99 SER A O 1
ATOM 714 N N . LEU A 1 100 ? -3.247 -22.912 6.432 1.00 90.31 100 LEU A N 1
ATOM 715 C CA . LEU A 1 100 ? -2.389 -23.176 7.593 1.00 90.31 100 LEU A CA 1
ATOM 716 C C . LEU A 1 100 ? -2.326 -24.654 7.974 1.00 90.31 100 LEU A C 1
ATOM 718 O O . LEU A 1 100 ? -1.298 -25.111 8.471 1.00 90.31 100 LEU A O 1
ATOM 722 N N . ALA A 1 101 ? -3.408 -25.397 7.753 1.00 90.56 101 ALA A N 1
ATOM 723 C CA . ALA A 1 101 ? -3.440 -26.832 7.992 1.00 90.56 101 ALA A CA 1
ATOM 724 C C . ALA A 1 101 ? -2.610 -27.604 6.957 1.00 90.56 101 ALA A C 1
ATOM 726 O O . ALA A 1 101 ? -2.007 -28.614 7.299 1.00 90.56 101 ALA A O 1
ATOM 727 N N . GLU A 1 102 ? -2.532 -27.111 5.721 1.00 88.62 102 GLU A N 1
ATOM 728 C CA . GLU A 1 102 ? -1.704 -27.686 4.650 1.00 88.62 102 GLU A CA 1
ATOM 729 C C . GLU A 1 102 ? -0.318 -27.024 4.550 1.00 88.62 102 GLU A C 1
ATOM 731 O O . GLU A 1 102 ? 0.468 -27.331 3.654 1.00 88.62 102 GLU A O 1
ATOM 736 N N . LEU A 1 103 ? 0.009 -26.116 5.477 1.00 87.81 103 LEU A N 1
ATOM 737 C CA . LEU A 1 103 ? 1.288 -25.421 5.492 1.00 87.81 103 LEU A CA 1
ATOM 738 C C . LEU A 1 103 ? 2.438 -26.382 5.802 1.00 87.81 103 LEU A C 1
ATOM 740 O O . LEU A 1 103 ? 2.442 -27.062 6.832 1.00 87.81 103 LEU A O 1
ATOM 744 N N . ASN A 1 104 ? 3.487 -26.338 4.981 1.00 86.19 104 ASN A N 1
ATOM 745 C CA . ASN A 1 104 ? 4.741 -26.985 5.331 1.00 86.19 104 ASN A CA 1
ATOM 746 C C . ASN A 1 104 ? 5.510 -26.156 6.374 1.00 86.19 104 ASN A C 1
ATOM 748 O O . ASN A 1 104 ? 6.091 -25.116 6.079 1.00 86.19 104 ASN A O 1
ATOM 752 N N . TRP A 1 105 ? 5.541 -26.636 7.615 1.00 85.06 105 TRP A N 1
ATOM 753 C CA . TRP A 1 105 ? 6.191 -25.944 8.730 1.00 85.06 105 TRP A CA 1
ATOM 754 C C . TRP A 1 105 ? 7.716 -25.875 8.622 1.00 85.06 105 TRP A C 1
ATOM 756 O O . TRP A 1 105 ? 8.314 -25.010 9.261 1.00 85.06 105 TRP A O 1
ATOM 766 N N . SER A 1 106 ? 8.355 -26.762 7.850 1.00 84.88 106 SER A N 1
ATOM 767 C CA . SER A 1 106 ? 9.817 -26.769 7.717 1.00 84.88 106 SER A CA 1
ATOM 768 C C . SER A 1 106 ? 10.338 -25.609 6.875 1.00 84.88 106 SER A C 1
ATOM 770 O O . SER A 1 106 ? 11.497 -25.238 7.015 1.00 84.88 106 SER A O 1
ATOM 772 N N . THR A 1 107 ? 9.499 -25.038 6.008 1.00 84.12 107 THR A N 1
ATOM 773 C CA . THR A 1 107 ? 9.881 -23.932 5.124 1.00 84.12 107 THR A CA 1
ATOM 774 C C . THR A 1 107 ? 9.631 -22.566 5.753 1.00 84.12 107 THR A C 1
ATOM 776 O O . THR A 1 107 ? 9.969 -21.563 5.144 1.00 84.12 107 THR A O 1
ATOM 779 N N . VAL A 1 108 ? 9.049 -22.494 6.959 1.00 89.19 108 VAL A N 1
ATOM 780 C CA . VAL A 1 108 ? 8.695 -21.222 7.602 1.00 89.19 108 VAL A CA 1
ATOM 781 C C . VAL A 1 108 ? 9.915 -20.553 8.230 1.00 89.19 108 VAL A C 1
ATOM 783 O O . VAL A 1 108 ? 10.466 -21.020 9.228 1.00 89.19 108 VAL A O 1
ATOM 786 N N . ASN A 1 109 ? 10.272 -19.384 7.706 1.00 92.81 109 ASN A N 1
ATOM 787 C CA . ASN A 1 109 ? 11.313 -18.530 8.257 1.00 92.81 109 ASN A CA 1
ATOM 788 C C . ASN A 1 109 ? 10.760 -17.642 9.389 1.00 92.81 109 ASN A C 1
ATOM 790 O O . ASN A 1 109 ? 10.213 -16.558 9.174 1.00 92.81 109 ASN A O 1
ATOM 794 N N . TRP A 1 110 ? 10.931 -18.098 10.630 1.00 92.69 110 TRP A N 1
ATOM 795 C CA . TRP A 1 110 ? 10.473 -17.381 11.826 1.00 92.69 110 TRP A CA 1
ATOM 796 C C . TRP A 1 110 ? 11.173 -16.039 12.052 1.00 92.69 110 TRP A C 1
ATOM 798 O O . TRP A 1 110 ? 10.549 -15.118 12.585 1.00 92.69 110 TRP A O 1
ATOM 808 N N . ASN A 1 111 ? 12.431 -15.903 11.625 1.00 94.56 111 ASN A N 1
ATOM 809 C CA . ASN A 1 111 ? 13.157 -14.638 11.724 1.00 94.56 111 ASN A CA 1
ATOM 810 C C . ASN A 1 111 ? 12.501 -13.583 10.839 1.00 94.56 111 ASN A C 1
ATOM 812 O O . ASN A 1 111 ? 12.273 -12.467 11.298 1.00 94.56 111 ASN A O 1
ATOM 816 N N . PHE A 1 112 ? 12.107 -13.956 9.619 1.00 95.38 112 PHE A N 1
ATOM 817 C CA . PHE A 1 112 ? 11.367 -13.074 8.725 1.00 95.38 112 PHE A CA 1
ATOM 818 C C . PHE A 1 112 ? 10.020 -12.653 9.329 1.00 95.38 112 PHE A C 1
ATOM 820 O O . PHE A 1 112 ? 9.721 -11.460 9.386 1.00 95.38 112 PHE A O 1
ATOM 827 N N . LEU A 1 113 ? 9.234 -13.599 9.858 1.00 94.94 113 LEU A N 1
ATOM 828 C CA . LEU A 1 113 ? 7.966 -13.291 10.539 1.00 94.94 113 LEU A CA 1
ATOM 829 C C . LEU A 1 113 ? 8.169 -12.302 11.701 1.00 94.94 113 LEU A C 1
ATOM 831 O O . LEU A 1 113 ? 7.400 -11.347 11.850 1.00 94.94 113 LEU A O 1
ATOM 835 N N . LEU A 1 114 ? 9.221 -12.503 12.499 1.00 96.00 114 LEU A N 1
ATOM 836 C CA . LEU A 1 114 ? 9.587 -11.609 13.592 1.00 96.00 114 LEU A CA 1
ATOM 837 C C . LEU A 1 114 ? 10.016 -10.225 13.079 1.00 96.00 114 LEU A C 1
ATOM 839 O O . LEU A 1 114 ? 9.604 -9.218 13.655 1.00 96.00 114 LEU A O 1
ATOM 843 N N . SER A 1 115 ? 10.766 -10.147 11.975 1.00 96.81 115 SER A N 1
ATOM 844 C CA . SER A 1 115 ? 11.136 -8.879 11.334 1.00 96.81 115 SER A CA 1
ATOM 845 C C . SER A 1 115 ? 9.918 -8.074 10.894 1.00 96.81 115 SER A C 1
ATOM 847 O O . SER A 1 115 ? 9.860 -6.872 11.155 1.00 96.81 115 SER A O 1
ATOM 849 N N . ILE A 1 116 ? 8.914 -8.717 10.288 1.00 96.69 116 ILE A N 1
ATOM 850 C CA . ILE A 1 116 ? 7.663 -8.043 9.909 1.00 96.69 116 ILE A CA 1
ATOM 851 C C . ILE A 1 116 ? 6.887 -7.574 11.148 1.00 96.69 116 ILE A C 1
ATOM 853 O O . ILE A 1 116 ? 6.326 -6.476 11.164 1.00 96.69 116 ILE A O 1
ATOM 857 N N . LEU A 1 117 ? 6.846 -8.381 12.211 1.00 96.75 117 LEU A N 1
ATOM 858 C CA . LEU A 1 117 ? 6.189 -7.984 13.455 1.00 96.75 117 LEU A CA 1
ATOM 859 C C . LEU A 1 117 ? 6.871 -6.757 14.077 1.00 96.75 117 LEU A C 1
ATOM 861 O O . LEU A 1 117 ? 6.187 -5.815 14.486 1.00 96.75 117 LEU A O 1
ATOM 865 N N . ILE A 1 118 ? 8.204 -6.739 14.122 1.00 97.56 118 ILE A N 1
ATOM 866 C CA . ILE A 1 118 ? 8.984 -5.614 14.646 1.00 97.56 118 ILE A CA 1
ATOM 867 C C . ILE A 1 118 ? 8.767 -4.369 13.784 1.00 97.56 118 ILE A C 1
ATOM 869 O O . ILE A 1 118 ? 8.475 -3.306 14.335 1.00 97.56 118 ILE A O 1
ATOM 873 N N . SER A 1 119 ? 8.824 -4.484 12.454 1.00 97.44 119 SER A N 1
ATOM 874 C CA . SER A 1 119 ? 8.624 -3.341 11.556 1.00 97.44 119 SER A CA 1
ATOM 875 C C . SER A 1 119 ? 7.244 -2.706 11.750 1.00 97.44 119 SER A C 1
ATOM 877 O O . SER A 1 119 ? 7.128 -1.487 11.921 1.00 97.44 119 SER A O 1
ATOM 879 N N . LYS A 1 120 ? 6.190 -3.529 11.829 1.00 97.50 120 LYS A N 1
ATOM 880 C CA . LYS A 1 120 ? 4.835 -3.057 12.128 1.00 97.50 120 LYS A CA 1
ATOM 881 C C . LYS A 1 120 ? 4.730 -2.466 13.526 1.00 97.50 120 LYS A C 1
ATOM 883 O O . LYS A 1 120 ? 4.073 -1.444 13.680 1.00 97.50 120 LYS A O 1
ATOM 888 N N . THR A 1 121 ? 5.386 -3.050 14.527 1.00 97.81 121 THR A N 1
ATOM 889 C CA . THR A 1 121 ? 5.397 -2.513 15.898 1.00 97.81 121 THR A CA 1
ATOM 890 C C . THR A 1 121 ? 6.019 -1.117 15.940 1.00 97.81 121 THR A C 1
ATOM 892 O O . THR A 1 121 ? 5.446 -0.213 16.547 1.00 97.81 121 THR A O 1
ATOM 895 N N . ILE A 1 122 ? 7.141 -0.907 15.244 1.00 97.94 122 ILE A N 1
ATOM 896 C CA . ILE A 1 122 ? 7.807 0.399 15.142 1.00 97.94 122 ILE A CA 1
ATOM 897 C C . ILE A 1 122 ? 6.855 1.437 14.540 1.00 97.94 122 ILE A C 1
ATOM 899 O O . ILE A 1 122 ? 6.640 2.495 15.134 1.00 97.94 122 ILE A O 1
ATOM 903 N N . VAL A 1 123 ? 6.237 1.130 13.393 1.00 98.00 123 VAL A N 1
ATOM 904 C CA . VAL A 1 123 ? 5.296 2.047 12.729 1.00 98.00 123 VAL A CA 1
ATOM 905 C C . VAL A 1 123 ? 4.050 2.285 13.587 1.00 98.00 123 VAL A C 1
ATOM 907 O O . VAL A 1 123 ? 3.605 3.426 13.710 1.00 98.00 123 VAL A O 1
ATOM 910 N N . PHE A 1 124 ? 3.512 1.243 14.227 1.00 97.69 124 PHE A N 1
ATOM 911 C CA . PHE A 1 124 ? 2.356 1.337 15.119 1.00 97.69 124 PHE A CA 1
ATOM 912 C C . PHE A 1 124 ? 2.618 2.319 16.262 1.00 97.69 124 PHE A C 1
ATOM 914 O O . PHE A 1 124 ? 1.856 3.265 16.464 1.00 97.69 124 PHE A O 1
ATOM 921 N N . LEU A 1 125 ? 3.712 2.108 17.000 1.00 97.31 125 LEU A N 1
ATOM 922 C CA . LEU A 1 125 ? 4.075 2.935 18.146 1.00 97.31 125 LEU A CA 1
ATOM 923 C C . LEU A 1 125 ? 4.400 4.362 17.714 1.00 97.31 125 LEU A C 1
ATOM 925 O O . LEU A 1 125 ? 3.932 5.298 18.355 1.00 97.31 125 LE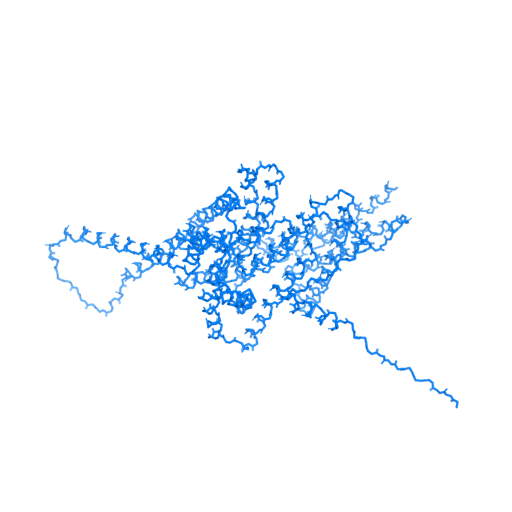U A O 1
ATOM 929 N N . ALA A 1 126 ? 5.126 4.545 16.607 1.00 97.31 126 ALA A N 1
ATOM 930 C CA . ALA A 1 126 ? 5.427 5.870 16.077 1.00 97.31 126 ALA A CA 1
ATOM 931 C C . ALA A 1 126 ? 4.143 6.655 15.766 1.00 97.31 126 ALA A C 1
ATOM 933 O O . ALA A 1 126 ? 3.975 7.777 16.245 1.00 97.31 126 ALA A O 1
ATOM 934 N N . VAL A 1 127 ? 3.197 6.056 15.035 1.00 96.75 127 VAL A N 1
ATOM 935 C CA . VAL A 1 127 ? 1.921 6.706 14.695 1.00 96.75 127 VAL A CA 1
ATOM 936 C C . VAL A 1 127 ? 1.086 6.975 15.945 1.00 96.75 127 VAL A C 1
ATOM 938 O O . VAL A 1 127 ? 0.544 8.073 16.079 1.00 96.75 127 VAL A O 1
ATOM 941 N N . ALA A 1 128 ? 1.000 6.022 16.877 1.00 95.50 128 ALA A N 1
ATOM 942 C CA . ALA A 1 128 ? 0.254 6.193 18.120 1.00 95.50 128 ALA A CA 1
ATOM 943 C C . ALA A 1 128 ? 0.835 7.330 18.978 1.00 95.50 128 ALA A C 1
ATOM 945 O O . ALA A 1 128 ? 0.098 8.225 19.390 1.00 95.50 128 ALA A O 1
ATOM 946 N N . ILE A 1 129 ? 2.153 7.343 19.204 1.00 95.62 129 ILE A N 1
ATOM 947 C CA . ILE A 1 129 ? 2.841 8.362 20.009 1.00 95.62 129 ILE A CA 1
ATOM 948 C C . ILE A 1 129 ? 2.705 9.739 19.358 1.00 95.62 129 ILE A C 1
ATOM 950 O O . ILE A 1 129 ? 2.273 10.680 20.020 1.00 95.62 129 ILE A O 1
ATOM 954 N N . ILE A 1 130 ? 2.998 9.865 18.060 1.00 94.44 130 ILE A N 1
ATOM 955 C CA . ILE A 1 130 ? 2.869 11.141 17.341 1.00 94.44 130 ILE A CA 1
ATOM 956 C C . ILE A 1 130 ? 1.423 11.644 17.407 1.00 94.44 130 ILE A C 1
ATOM 958 O O . ILE A 1 130 ? 1.193 12.817 17.696 1.00 94.44 130 ILE A O 1
ATOM 962 N N . SER A 1 131 ? 0.438 10.761 17.222 1.00 92.62 131 SER A N 1
ATOM 963 C CA . SER A 1 131 ? -0.979 11.129 17.324 1.00 92.62 131 SER A CA 1
ATOM 964 C C . SER A 1 131 ? -1.345 11.657 18.714 1.00 92.62 131 SER A C 1
ATOM 966 O O . SER A 1 131 ? -2.085 12.633 18.814 1.00 92.62 131 SER A O 1
ATOM 968 N N . LEU A 1 132 ? -0.807 11.060 19.785 1.00 92.69 132 LEU A N 1
ATOM 969 C CA . LEU A 1 132 ? -1.021 11.516 21.165 1.00 92.69 132 LEU A CA 1
ATOM 970 C C . LEU A 1 132 ? -0.327 12.852 21.473 1.00 92.69 132 LEU A C 1
ATOM 972 O O . LEU A 1 132 ? -0.832 13.620 22.291 1.00 92.69 132 LEU A O 1
ATOM 976 N N . LEU A 1 133 ? 0.819 13.129 20.843 1.00 91.12 133 LEU A N 1
ATOM 977 C CA . LEU A 1 133 ? 1.572 14.372 21.037 1.00 91.12 133 LEU A CA 1
ATOM 978 C C . LEU A 1 133 ? 0.959 15.552 20.272 1.00 91.12 133 LEU A C 1
ATOM 980 O O . LEU A 1 133 ? 0.915 16.665 20.798 1.00 91.12 133 LEU A O 1
ATOM 984 N N . VAL A 1 134 ? 0.483 15.305 19.048 1.00 87.94 134 VAL A N 1
ATOM 985 C CA . VAL A 1 134 ? -0.032 16.340 18.139 1.00 87.94 134 VAL A CA 1
ATOM 986 C C . VAL A 1 134 ? -1.494 16.686 18.433 1.00 87.94 134 VAL A C 1
ATOM 988 O O . VAL A 1 134 ? -1.863 17.860 18.404 1.00 87.94 134 VAL A O 1
ATOM 991 N N . ALA A 1 135 ? -2.347 15.697 18.719 1.00 80.75 135 ALA A N 1
ATOM 992 C CA . ALA A 1 135 ? -3.773 15.944 18.917 1.00 80.75 135 ALA A CA 1
ATOM 993 C C . ALA A 1 135 ? -4.069 16.481 20.328 1.00 80.75 135 ALA A C 1
ATOM 995 O O . ALA A 1 135 ? -3.853 15.803 21.336 1.00 80.75 135 ALA A O 1
ATOM 996 N N . ARG A 1 136 ? -4.621 17.697 20.403 1.00 81.62 136 ARG A N 1
ATOM 997 C CA . ARG A 1 136 ? -5.146 18.303 21.635 1.00 81.62 136 ARG A CA 1
ATOM 998 C C . ARG A 1 136 ? -6.635 18.640 21.446 1.00 81.62 136 ARG A C 1
ATOM 1000 O O . ARG A 1 136 ? -6.951 19.302 20.461 1.00 81.62 136 ARG A O 1
ATOM 1007 N N . PRO A 1 137 ? -7.540 18.226 22.358 1.00 83.38 137 PRO A N 1
ATOM 1008 C CA . PRO A 1 137 ? -7.312 17.373 23.532 1.00 83.38 137 PRO A CA 1
ATOM 1009 C C . PRO A 1 137 ? -6.896 15.941 23.151 1.00 83.38 137 PRO A C 1
ATOM 1011 O O . PRO A 1 137 ? -7.188 15.463 22.058 1.00 83.38 137 PRO A O 1
ATOM 1014 N N . VAL A 1 138 ? -6.191 15.259 24.061 1.00 86.00 138 VAL A N 1
ATOM 1015 C CA . VAL A 1 138 ? -5.620 13.929 23.795 1.00 86.00 138 VAL A CA 1
ATOM 1016 C C . VAL A 1 138 ? -6.736 12.910 23.571 1.00 86.00 138 VAL A C 1
ATOM 1018 O O . VAL A 1 138 ? -7.516 12.622 24.482 1.00 86.00 138 VAL A O 1
ATOM 1021 N N . ASN A 1 139 ? -6.776 12.325 22.374 1.00 87.44 139 ASN A N 1
ATOM 1022 C CA . ASN A 1 139 ? -7.732 11.286 22.009 1.00 87.44 139 ASN A CA 1
ATOM 1023 C C . ASN A 1 139 ? -7.013 9.945 21.801 1.00 87.44 139 ASN A C 1
ATOM 1025 O O . ASN A 1 139 ? -6.439 9.677 20.744 1.00 87.44 139 ASN A O 1
ATOM 1029 N N . TYR A 1 140 ? -7.063 9.099 22.832 1.00 90.75 140 TYR A N 1
ATOM 1030 C CA . TYR A 1 140 ? -6.433 7.777 22.835 1.00 90.75 140 TYR A CA 1
ATOM 1031 C C . TYR A 1 140 ? -6.987 6.881 21.729 1.00 90.75 140 TYR A C 1
ATOM 1033 O O . TYR A 1 140 ? -6.217 6.246 21.014 1.00 90.75 140 TYR A O 1
ATOM 1041 N N . GLY A 1 141 ? -8.308 6.872 21.541 1.00 90.19 141 GLY A N 1
ATOM 1042 C CA . GLY A 1 141 ? -8.938 5.997 20.560 1.00 90.19 141 GLY A CA 1
ATOM 1043 C C . GLY A 1 141 ? -8.570 6.368 19.134 1.00 90.19 141 GLY A C 1
ATOM 1044 O O . GLY A 1 141 ? -8.274 5.490 18.332 1.00 90.19 141 GLY A O 1
ATOM 1045 N N . ARG A 1 142 ? -8.461 7.668 18.845 1.00 92.12 142 ARG A N 1
ATOM 1046 C CA . ARG A 1 142 ? -7.972 8.143 17.550 1.00 92.12 142 ARG A CA 1
ATOM 1047 C C . ARG A 1 142 ? -6.533 7.693 17.318 1.00 92.12 142 ARG A C 1
ATOM 1049 O O . ARG A 1 142 ? -6.245 7.155 16.259 1.00 92.12 142 ARG A O 1
ATOM 1056 N N . ALA A 1 143 ? -5.648 7.830 18.307 1.00 94.38 143 ALA A N 1
ATOM 1057 C CA . ALA A 1 143 ? -4.267 7.361 18.187 1.00 94.38 143 ALA A CA 1
ATOM 1058 C C . ALA A 1 143 ? -4.178 5.849 17.900 1.00 94.38 143 ALA A C 1
ATOM 1060 O O . ALA A 1 143 ? -3.441 5.441 17.003 1.00 94.38 143 ALA A O 1
ATOM 1061 N N . GLY A 1 144 ? -4.970 5.031 18.604 1.00 94.44 144 GLY A N 1
ATOM 1062 C CA . GLY A 1 144 ? -5.051 3.588 18.358 1.00 94.44 144 GLY A CA 1
ATOM 1063 C C . GLY A 1 144 ? -5.589 3.251 16.965 1.00 94.44 144 GLY A C 1
ATOM 1064 O O . GLY A 1 144 ? -5.006 2.432 16.260 1.00 94.44 144 GLY A O 1
ATOM 1065 N N . LEU A 1 145 ? -6.660 3.922 16.535 1.00 94.00 145 LEU A N 1
ATOM 1066 C CA . LEU A 1 145 ? -7.288 3.702 15.232 1.00 94.00 145 LEU A CA 1
ATOM 1067 C C . LEU A 1 145 ? -6.361 4.070 14.063 1.00 94.00 145 LEU A C 1
ATOM 1069 O O . LEU A 1 145 ? -6.262 3.318 13.094 1.00 94.00 145 LEU A O 1
ATOM 1073 N N . LEU A 1 146 ? -5.647 5.196 14.165 1.00 95.56 146 LEU A N 1
ATOM 1074 C CA . LEU A 1 146 ? -4.673 5.625 13.158 1.00 95.56 146 LEU A CA 1
ATOM 1075 C C . LEU A 1 146 ? -3.464 4.679 13.085 1.00 95.56 146 LEU A C 1
ATOM 1077 O O . LEU A 1 146 ? -2.984 4.374 11.994 1.00 95.56 146 LEU A O 1
ATOM 1081 N N . ALA A 1 147 ? -2.993 4.168 14.225 1.00 96.50 147 ALA A N 1
ATOM 1082 C CA . ALA A 1 147 ? -1.905 3.193 14.265 1.00 96.50 147 ALA A CA 1
ATOM 1083 C C . ALA A 1 147 ? -2.306 1.847 13.632 1.00 96.50 147 ALA A C 1
ATOM 1085 O O . ALA A 1 147 ? -1.536 1.275 12.854 1.00 96.50 147 ALA A O 1
ATOM 1086 N N . ILE A 1 148 ? -3.536 1.379 13.890 1.00 94.94 148 ILE A N 1
ATOM 1087 C CA . ILE A 1 148 ? -4.107 0.206 13.212 1.00 94.94 148 ILE A CA 1
ATOM 1088 C C . ILE A 1 148 ? -4.180 0.457 11.698 1.00 94.94 148 ILE A C 1
ATOM 1090 O O . ILE A 1 148 ? -3.747 -0.391 10.922 1.00 94.94 148 ILE A O 1
ATOM 1094 N N . PHE A 1 149 ? -4.661 1.628 11.261 1.00 95.56 149 PHE A N 1
ATOM 1095 C CA . PHE A 1 149 ? -4.740 1.974 9.836 1.00 95.56 149 PHE A CA 1
ATOM 1096 C C . PHE A 1 149 ? -3.392 1.831 9.116 1.00 95.56 149 PHE A C 1
ATOM 1098 O O . PHE A 1 149 ? -3.317 1.239 8.039 1.00 95.56 149 PHE A O 1
ATOM 1105 N N . CYS A 1 150 ? -2.313 2.330 9.722 1.00 96.31 150 CYS A N 1
ATOM 1106 C CA . CYS A 1 150 ? -0.985 2.298 9.113 1.00 96.31 150 CYS A CA 1
ATOM 1107 C C . CYS A 1 150 ? -0.339 0.904 9.089 1.00 96.31 150 CYS A C 1
ATOM 1109 O O . CYS A 1 150 ? 0.604 0.700 8.333 1.00 96.31 150 CYS A O 1
ATOM 1111 N N . THR A 1 151 ? -0.815 -0.065 9.874 1.00 95.44 151 THR A N 1
ATOM 1112 C CA . THR A 1 151 ? -0.141 -1.370 10.046 1.00 95.44 151 THR A CA 1
ATOM 1113 C C . THR A 1 151 ? -0.965 -2.564 9.578 1.00 95.44 151 THR A C 1
ATOM 1115 O O . THR A 1 151 ? -0.399 -3.578 9.159 1.00 95.44 151 THR A O 1
ATOM 1118 N N . GLN A 1 152 ? -2.291 -2.438 9.555 1.00 92.88 152 GLN A N 1
ATOM 1119 C CA . GLN A 1 152 ? -3.187 -3.475 9.067 1.00 92.88 152 GLN A CA 1
ATOM 1120 C C . GLN A 1 152 ? -3.293 -3.400 7.538 1.00 92.88 152 GLN A C 1
ATOM 1122 O O . GLN A 1 152 ? -3.811 -2.431 6.981 1.00 92.88 152 GLN A O 1
ATOM 1127 N N . SER A 1 153 ? -2.762 -4.408 6.851 1.00 92.56 153 SER A N 1
ATOM 1128 C CA . SER A 1 153 ? -2.732 -4.496 5.388 1.00 92.56 153 SER A CA 1
ATOM 1129 C C . SER A 1 153 ? -3.915 -5.305 4.861 1.00 92.56 153 SER A C 1
ATOM 1131 O O . SER A 1 153 ? -4.459 -6.161 5.555 1.00 92.56 153 SER A O 1
ATOM 1133 N N . ASN A 1 154 ? -4.321 -5.066 3.615 1.00 91.44 154 ASN A N 1
ATOM 1134 C CA . ASN A 1 154 ? -5.245 -5.946 2.906 1.00 91.44 154 ASN A CA 1
ATOM 1135 C C . ASN A 1 154 ? -4.515 -7.206 2.408 1.00 91.44 154 ASN A C 1
ATOM 1137 O O . ASN A 1 154 ? -4.346 -7.425 1.208 1.00 91.44 154 ASN A O 1
ATOM 1141 N N . ASP A 1 155 ? -4.054 -7.996 3.375 1.00 91.69 155 ASP A N 1
ATOM 1142 C CA . ASP A 1 155 ? -3.193 -9.160 3.191 1.00 91.69 155 ASP A CA 1
ATOM 1143 C C . ASP A 1 155 ? -3.851 -10.220 2.297 1.00 91.69 155 ASP A C 1
ATOM 1145 O O . ASP A 1 155 ? -3.253 -10.699 1.341 1.00 91.69 155 ASP A O 1
ATOM 1149 N N . PHE A 1 156 ? -5.116 -10.543 2.563 1.00 89.00 156 PHE A N 1
ATOM 1150 C CA . PHE A 1 156 ? -5.776 -11.672 1.913 1.00 89.00 156 PHE A CA 1
ATOM 1151 C C . PHE A 1 156 ? -6.377 -11.328 0.547 1.00 89.00 156 PHE A C 1
ATOM 1153 O O . PHE A 1 156 ? -6.181 -12.071 -0.405 1.00 89.00 156 PHE A O 1
ATOM 1160 N N . ALA A 1 157 ? -7.136 -10.230 0.428 1.00 86.75 157 ALA A N 1
ATOM 1161 C CA . ALA A 1 157 ? -7.883 -9.966 -0.806 1.00 86.75 157 ALA A CA 1
ATOM 1162 C C . ALA A 1 157 ? -6.996 -9.391 -1.920 1.00 86.75 157 ALA A C 1
ATOM 1164 O O . ALA A 1 157 ? -7.241 -9.672 -3.087 1.00 86.75 157 ALA A O 1
ATOM 1165 N N . ILE A 1 158 ? -5.985 -8.588 -1.562 1.00 88.31 158 ILE A N 1
ATOM 1166 C CA . ILE A 1 158 ? -5.035 -7.995 -2.518 1.00 88.31 158 ILE A CA 1
ATOM 1167 C C . ILE A 1 158 ? -3.666 -8.662 -2.406 1.00 88.31 158 ILE A C 1
ATOM 1169 O O . ILE A 1 158 ? -3.090 -9.021 -3.425 1.00 88.31 158 ILE A O 1
ATOM 1173 N N . GLY A 1 159 ? -3.139 -8.850 -1.195 1.00 90.50 159 GLY A N 1
ATOM 1174 C CA . GLY A 1 159 ? -1.781 -9.363 -1.024 1.00 90.50 159 GLY A CA 1
ATOM 1175 C C . GLY A 1 159 ? -1.578 -10.769 -1.591 1.00 90.50 159 GLY A C 1
ATOM 1176 O O . GLY A 1 159 ? -0.667 -10.978 -2.386 1.00 90.50 159 GLY A O 1
ATOM 1177 N N . PHE A 1 160 ? -2.444 -11.723 -1.244 1.00 89.31 160 PHE A N 1
ATOM 1178 C CA . PHE A 1 160 ? -2.286 -13.122 -1.654 1.00 89.31 160 PHE A CA 1
ATOM 1179 C C . PHE A 1 160 ? -2.240 -13.332 -3.185 1.00 89.31 160 PHE A C 1
ATOM 1181 O O . PHE A 1 160 ? -1.274 -13.950 -3.646 1.00 89.31 160 PHE A O 1
ATOM 1188 N N . PRO A 1 161 ? -3.179 -12.801 -4.004 1.00 88.25 161 PRO A N 1
ATOM 1189 C CA . PRO A 1 161 ? -3.092 -12.926 -5.463 1.00 88.25 161 PRO A CA 1
ATOM 1190 C C . PRO A 1 161 ? -1.801 -12.344 -6.050 1.00 88.25 161 PRO A C 1
ATOM 1192 O O . PRO A 1 161 ? -1.219 -12.931 -6.958 1.00 88.25 161 PRO A O 1
ATOM 1195 N N . ILE A 1 162 ? -1.322 -11.221 -5.508 1.00 88.38 162 ILE A N 1
ATOM 1196 C CA . ILE A 1 162 ? -0.116 -10.538 -5.994 1.00 88.38 162 ILE A CA 1
ATOM 1197 C C . ILE A 1 162 ? 1.151 -11.322 -5.654 1.00 88.38 162 ILE A C 1
ATOM 1199 O O . ILE A 1 162 ? 2.010 -11.501 -6.514 1.00 88.38 162 ILE A O 1
ATOM 1203 N N . VAL A 1 163 ? 1.257 -11.831 -4.425 1.00 89.94 163 VAL A N 1
ATOM 1204 C CA . VAL A 1 163 ? 2.399 -12.662 -4.014 1.00 89.94 163 VAL A CA 1
ATOM 1205 C C . VAL A 1 163 ? 2.424 -13.963 -4.803 1.00 89.94 163 VAL A C 1
ATOM 1207 O O . VAL A 1 163 ? 3.481 -14.354 -5.283 1.00 89.94 163 VAL A O 1
ATOM 1210 N N . THR A 1 164 ? 1.267 -14.594 -5.002 1.00 87.56 164 THR A N 1
ATOM 1211 C CA . THR A 1 164 ? 1.159 -15.826 -5.795 1.00 87.56 164 THR A CA 1
ATOM 1212 C C . THR A 1 164 ? 1.573 -15.585 -7.246 1.00 87.56 164 THR A C 1
ATOM 1214 O O . THR A 1 164 ? 2.359 -16.352 -7.796 1.00 87.56 164 THR A O 1
ATOM 1217 N N . ALA A 1 165 ? 1.112 -14.496 -7.862 1.00 86.19 165 ALA A N 1
ATOM 1218 C CA . ALA A 1 165 ? 1.481 -14.159 -9.234 1.00 86.19 165 ALA A CA 1
ATOM 1219 C C . ALA A 1 165 ? 2.990 -13.923 -9.400 1.00 86.19 165 ALA A C 1
ATOM 1221 O O . ALA A 1 165 ? 3.564 -14.349 -10.398 1.00 86.19 165 ALA A O 1
ATOM 1222 N N . LEU A 1 166 ? 3.628 -13.278 -8.418 1.00 84.25 166 LEU A N 1
ATOM 1223 C CA . LEU A 1 166 ? 5.032 -12.885 -8.506 1.00 84.25 166 LEU A CA 1
ATOM 1224 C C . LEU A 1 166 ? 6.004 -14.003 -8.101 1.00 84.25 166 LEU A C 1
ATOM 1226 O O . LEU A 1 166 ? 7.013 -14.213 -8.769 1.00 84.25 166 LEU A O 1
ATOM 1230 N N . TYR A 1 167 ? 5.708 -14.714 -7.012 1.00 86.44 167 TYR A N 1
ATOM 1231 C CA . TYR A 1 167 ? 6.652 -15.622 -6.356 1.00 86.44 167 TYR A CA 1
ATOM 1232 C C . TYR A 1 167 ? 6.345 -17.108 -6.542 1.00 86.44 167 TYR A C 1
ATOM 1234 O O . TYR A 1 167 ? 7.198 -17.915 -6.194 1.00 86.44 167 TYR A O 1
ATOM 1242 N N . SER A 1 168 ? 5.205 -17.504 -7.121 1.00 84.00 168 SER A N 1
ATOM 1243 C CA . SER A 1 168 ? 4.827 -18.929 -7.249 1.00 84.00 168 SER A CA 1
ATOM 1244 C C . SER A 1 168 ? 5.886 -19.828 -7.895 1.00 84.00 168 SER A C 1
ATOM 1246 O O . SER A 1 168 ? 5.963 -20.999 -7.535 1.00 84.00 168 SER A O 1
ATOM 1248 N N . LYS A 1 169 ? 6.702 -19.303 -8.820 1.00 82.06 169 LYS A N 1
ATOM 1249 C CA . LYS A 1 169 ? 7.770 -20.075 -9.476 1.00 82.06 169 LYS A CA 1
ATOM 1250 C C . LYS A 1 169 ? 9.089 -20.136 -8.696 1.00 82.06 169 LYS A C 1
ATOM 1252 O O . LYS A 1 169 ? 9.841 -21.078 -8.900 1.00 82.06 169 LYS A O 1
ATOM 1257 N N . ILE A 1 170 ? 9.379 -19.149 -7.846 1.00 79.94 170 ILE A N 1
ATOM 1258 C CA . ILE A 1 170 ? 10.683 -19.021 -7.161 1.00 79.94 170 ILE A CA 1
ATOM 1259 C C . ILE A 1 170 ? 10.557 -19.347 -5.676 1.00 79.94 170 ILE A C 1
ATOM 1261 O O . ILE A 1 170 ? 11.295 -20.176 -5.162 1.00 79.94 170 ILE A O 1
ATOM 1265 N N . HIS A 1 171 ? 9.604 -18.701 -5.006 1.00 85.38 171 HIS A N 1
ATOM 1266 C CA . HIS A 1 171 ? 9.328 -18.830 -3.577 1.00 85.38 171 HIS A CA 1
ATOM 1267 C C . HIS A 1 171 ? 7.834 -19.108 -3.356 1.00 85.38 171 HIS A C 1
ATOM 1269 O O . HIS A 1 171 ? 7.098 -18.227 -2.882 1.00 85.38 171 HIS A O 1
ATOM 1275 N N . PRO A 1 172 ? 7.334 -20.303 -3.726 1.00 85.19 172 PRO A N 1
ATOM 1276 C CA . PRO A 1 172 ? 5.928 -20.664 -3.533 1.00 85.19 172 PRO A CA 1
ATOM 1277 C C . PRO A 1 172 ? 5.475 -20.530 -2.067 1.00 85.19 172 PRO A C 1
ATOM 1279 O O . PRO A 1 172 ? 4.312 -20.231 -1.795 1.00 85.19 172 PRO A O 1
ATOM 1282 N N . GLU A 1 173 ? 6.394 -20.673 -1.111 1.00 86.25 173 GLU A N 1
ATOM 1283 C CA . GLU A 1 173 ? 6.159 -20.531 0.324 1.00 86.25 173 GLU A CA 1
ATOM 1284 C C . GLU A 1 173 ? 5.764 -19.109 0.768 1.00 86.25 173 GLU A C 1
ATOM 1286 O O . GLU A 1 173 ? 5.067 -18.957 1.777 1.00 86.25 173 GLU A O 1
ATOM 1291 N N . TYR A 1 174 ? 6.133 -18.058 0.021 1.00 90.38 174 TYR A N 1
ATOM 1292 C CA . TYR A 1 174 ? 5.833 -16.670 0.405 1.00 90.38 174 TYR A CA 1
ATOM 1293 C C . TYR A 1 174 ? 4.335 -16.362 0.399 1.00 90.38 174 TYR A C 1
ATOM 1295 O O . TYR A 1 174 ? 3.861 -15.584 1.232 1.00 90.38 174 TYR A O 1
ATOM 1303 N N . ALA A 1 175 ? 3.563 -16.989 -0.494 1.00 87.25 175 ALA A N 1
ATOM 1304 C CA . ALA A 1 175 ? 2.109 -16.837 -0.508 1.00 87.25 175 ALA A CA 1
ATOM 1305 C C . ALA A 1 175 ? 1.496 -17.346 0.805 1.00 87.25 175 ALA A C 1
ATOM 1307 O O . ALA A 1 175 ? 0.615 -16.708 1.385 1.00 87.25 175 ALA A O 1
ATOM 1308 N N . SER A 1 176 ? 2.034 -18.445 1.331 1.00 84.12 176 SER A N 1
ATOM 1309 C CA . SER A 1 176 ? 1.590 -19.042 2.585 1.00 84.12 176 SER A CA 1
ATOM 1310 C C . SER A 1 176 ? 1.978 -18.207 3.810 1.00 84.12 176 SER A C 1
ATOM 1312 O O . SER A 1 176 ? 1.231 -18.169 4.790 1.00 84.12 176 SER A O 1
ATOM 1314 N N . TYR A 1 177 ? 3.087 -17.455 3.755 1.00 90.12 177 TYR A N 1
ATOM 1315 C CA . TYR A 1 177 ? 3.480 -16.538 4.837 1.00 90.12 177 TYR A CA 1
ATOM 1316 C C . TYR A 1 177 ? 2.428 -15.463 5.107 1.00 90.12 177 TYR A C 1
ATOM 1318 O O . TYR A 1 177 ? 2.255 -15.061 6.258 1.00 90.12 177 TYR A O 1
ATOM 1326 N N . ILE A 1 178 ? 1.678 -15.026 4.091 1.00 90.50 178 ILE A N 1
ATOM 1327 C CA . ILE A 1 178 ? 0.600 -14.039 4.248 1.00 90.50 178 ILE A CA 1
ATOM 1328 C C . ILE A 1 178 ? -0.441 -14.501 5.282 1.00 90.50 178 ILE A C 1
ATOM 1330 O O . ILE A 1 178 ? -0.911 -13.690 6.087 1.00 90.50 178 ILE A O 1
ATOM 1334 N N . TYR A 1 179 ? -0.730 -15.806 5.338 1.00 88.38 179 TYR A N 1
ATOM 1335 C CA . TYR A 1 179 ? -1.663 -16.394 6.305 1.00 88.38 179 TYR A CA 1
ATOM 1336 C C . TYR A 1 179 ? -1.116 -16.499 7.729 1.00 88.38 179 TYR A C 1
ATOM 1338 O O . TYR A 1 179 ? -1.905 -16.657 8.655 1.00 88.38 179 TYR A O 1
ATOM 1346 N N . LEU A 1 180 ? 0.194 -16.351 7.935 1.00 90.25 180 LEU A N 1
ATOM 1347 C CA . LEU A 1 180 ? 0.802 -16.246 9.266 1.00 90.25 180 LEU A CA 1
ATOM 1348 C C . LEU A 1 180 ? 1.002 -14.785 9.688 1.00 90.25 180 LEU A C 1
ATOM 1350 O O . LEU A 1 180 ? 0.660 -14.402 10.808 1.00 90.25 180 LEU A O 1
ATOM 1354 N N . LEU A 1 181 ? 1.516 -13.948 8.785 1.00 91.75 181 LEU A N 1
ATOM 1355 C CA . LEU A 1 181 ? 1.847 -12.547 9.051 1.00 91.75 181 LEU A CA 1
ATOM 1356 C C . LEU A 1 181 ? 0.633 -11.732 9.503 1.00 91.75 181 LEU A C 1
ATOM 1358 O O . LEU A 1 181 ? 0.724 -10.954 10.460 1.00 91.75 181 LEU A O 1
ATOM 1362 N N . ALA A 1 182 ? -0.506 -11.908 8.828 1.00 88.19 182 ALA A N 1
ATOM 1363 C CA . ALA A 1 182 ? -1.718 -11.165 9.142 1.00 88.19 182 ALA A CA 1
ATOM 1364 C C . ALA A 1 182 ? -2.247 -11.501 10.552 1.00 88.19 182 ALA A C 1
ATOM 1366 O O . ALA A 1 182 ? -2.341 -10.581 11.370 1.00 88.19 182 ALA A O 1
ATOM 1367 N N . PRO A 1 183 ? -2.518 -12.771 10.913 1.00 87.50 183 PRO A N 1
ATOM 1368 C CA . PRO A 1 183 ? -2.965 -13.123 12.259 1.00 87.50 183 PRO A CA 1
ATOM 1369 C C . PRO A 1 183 ? -1.978 -12.770 13.371 1.00 87.50 183 PRO A C 1
ATOM 1371 O O . PRO A 1 183 ? -2.410 -12.251 14.395 1.00 87.50 183 PRO A O 1
ATOM 1374 N N . ILE A 1 184 ? -0.668 -12.983 13.186 1.00 89.06 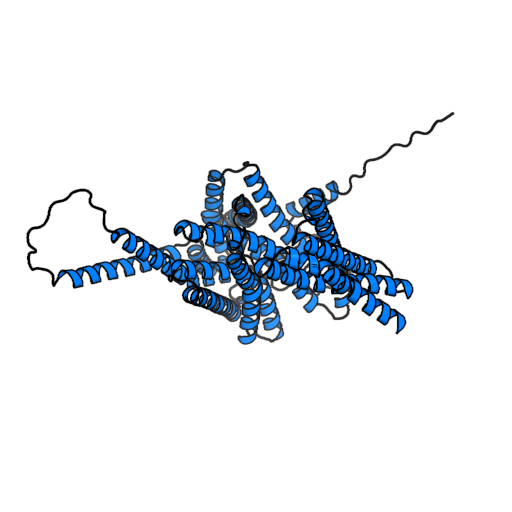184 ILE A N 1
ATOM 1375 C CA . ILE A 1 184 ? 0.340 -12.650 14.211 1.00 89.06 184 ILE A CA 1
ATOM 1376 C C . ILE A 1 184 ? 0.310 -11.148 14.515 1.00 89.06 184 ILE A C 1
ATOM 1378 O O . ILE A 1 184 ? 0.244 -10.734 15.674 1.00 89.06 184 ILE A O 1
ATOM 1382 N N . SER A 1 185 ? 0.275 -10.317 13.470 1.00 86.38 185 SER A N 1
ATOM 1383 C CA . SER A 1 185 ? 0.155 -8.867 13.620 1.00 86.38 185 SER A CA 1
ATOM 1384 C C . SER A 1 185 ? -1.166 -8.464 14.283 1.00 86.38 185 SER A C 1
ATOM 1386 O O . SER A 1 185 ? -1.170 -7.572 15.131 1.00 86.38 185 SER A O 1
ATOM 1388 N N . LEU A 1 186 ? -2.283 -9.098 13.908 1.00 86.06 186 LEU A N 1
ATOM 1389 C CA . LEU A 1 186 ? -3.607 -8.820 14.473 1.00 86.06 186 LEU A CA 1
ATOM 1390 C C . LEU A 1 186 ? -3.702 -9.227 15.947 1.00 86.06 186 LEU A C 1
ATOM 1392 O O . LEU A 1 186 ? -4.305 -8.502 16.731 1.00 86.06 186 LEU A O 1
ATOM 1396 N N . ALA A 1 187 ? -3.107 -10.353 16.333 1.00 87.31 187 ALA A N 1
ATOM 1397 C CA . ALA A 1 187 ? -3.136 -10.860 17.701 1.00 87.31 187 ALA A CA 1
ATOM 1398 C C . ALA A 1 187 ? -2.334 -9.982 18.667 1.00 87.31 187 ALA A C 1
ATOM 1400 O O . ALA A 1 187 ? -2.707 -9.863 19.829 1.00 87.31 187 ALA A O 1
ATOM 1401 N N . ILE A 1 188 ? -1.248 -9.363 18.194 1.00 88.75 188 ILE A N 1
ATOM 1402 C CA . ILE A 1 188 ? -0.320 -8.614 19.050 1.00 88.75 188 ILE A CA 1
ATOM 1403 C C . ILE A 1 188 ? -0.630 -7.113 19.046 1.00 88.75 188 ILE A C 1
ATOM 1405 O O . ILE A 1 188 ? -0.733 -6.502 20.110 1.00 88.75 188 ILE A O 1
ATOM 1409 N N . LEU A 1 189 ? -0.806 -6.498 17.872 1.00 90.88 189 LEU A N 1
ATOM 1410 C CA . LEU A 1 189 ? -0.914 -5.037 17.763 1.00 90.88 189 LEU A CA 1
ATOM 1411 C C . LEU A 1 189 ? -2.344 -4.523 17.946 1.00 90.88 189 LEU A C 1
ATOM 1413 O O . LEU A 1 189 ? -2.559 -3.516 18.626 1.00 90.88 189 LEU A O 1
ATOM 1417 N N . ASN A 1 190 ? -3.347 -5.205 17.386 1.00 88.44 190 ASN A N 1
ATOM 1418 C CA . ASN A 1 190 ? -4.717 -4.692 17.427 1.00 88.44 190 ASN A CA 1
ATOM 1419 C C . ASN A 1 190 ? -5.318 -4.613 18.843 1.00 88.44 190 ASN A C 1
ATOM 1421 O O . ASN A 1 190 ? -6.020 -3.628 19.085 1.00 88.44 190 ASN A O 1
ATOM 1425 N N . PRO A 1 191 ? -5.054 -5.532 19.803 1.00 89.00 191 PRO A N 1
ATOM 1426 C CA . PRO A 1 191 ? -5.514 -5.366 21.184 1.00 89.00 191 PRO A CA 1
ATOM 1427 C C . PRO A 1 191 ? -5.125 -4.021 21.790 1.00 89.00 191 PRO A C 1
ATOM 1429 O O . PRO A 1 191 ? -5.948 -3.388 22.448 1.00 89.00 191 PRO A O 1
ATOM 1432 N N . ILE A 1 192 ? -3.904 -3.547 21.523 1.00 90.31 192 ILE A N 1
ATOM 1433 C CA . ILE A 1 192 ? -3.421 -2.254 22.019 1.00 90.31 192 ILE A CA 1
ATOM 1434 C C . ILE A 1 192 ? -4.310 -1.133 21.471 1.00 90.31 192 ILE A C 1
ATOM 1436 O O . ILE A 1 192 ? -4.794 -0.291 22.228 1.00 90.31 192 ILE A O 1
ATOM 1440 N N . GLY A 1 193 ? -4.593 -1.150 20.166 1.00 90.38 193 GLY A N 1
ATOM 1441 C CA . GLY A 1 193 ? -5.477 -0.168 19.541 1.00 90.38 193 GLY A CA 1
ATOM 1442 C C . GLY A 1 193 ? -6.922 -0.241 20.053 1.00 90.38 193 GLY A C 1
ATOM 1443 O O . GLY A 1 193 ? -7.517 0.804 20.320 1.00 90.38 193 GLY A O 1
ATOM 1444 N N . TYR A 1 194 ? -7.470 -1.440 20.275 1.00 88.25 194 TYR A N 1
ATOM 1445 C CA . TYR A 1 194 ? -8.809 -1.615 20.852 1.00 88.25 194 TYR A CA 1
ATOM 1446 C C . TYR A 1 194 ? -8.904 -1.088 22.282 1.00 88.25 194 TYR A C 1
ATOM 1448 O O . TYR A 1 194 ? -9.856 -0.381 22.613 1.00 88.25 194 TYR A O 1
ATOM 1456 N N . VAL A 1 195 ? -7.903 -1.369 23.120 1.00 88.75 195 VAL A N 1
ATOM 1457 C CA . VAL A 1 195 ? -7.836 -0.840 24.488 1.00 88.75 195 VAL A CA 1
ATOM 1458 C C . VAL A 1 195 ? -7.820 0.689 24.466 1.00 88.75 195 VAL A C 1
ATOM 1460 O O . VAL A 1 195 ? -8.563 1.321 25.217 1.00 88.75 195 VAL A O 1
ATOM 1463 N N . LEU A 1 196 ? -7.044 1.304 23.569 1.00 90.38 196 LEU A N 1
ATOM 1464 C CA . LEU A 1 196 ? -7.025 2.759 23.407 1.00 90.38 196 LEU A CA 1
ATOM 1465 C C . LEU A 1 196 ? -8.388 3.324 22.956 1.00 90.38 196 LEU A C 1
ATOM 1467 O O . LEU A 1 196 ? -8.829 4.350 23.487 1.00 90.38 196 LEU A O 1
ATOM 1471 N N . CYS A 1 197 ? -9.076 2.651 22.027 1.00 88.25 197 CYS A N 1
ATOM 1472 C CA . CYS A 1 197 ? -10.427 3.016 21.580 1.00 88.25 197 CYS A CA 1
ATOM 1473 C C . CYS A 1 197 ? -11.441 2.956 22.723 1.00 88.25 197 CYS A C 1
ATOM 1475 O O . CYS A 1 197 ? -12.216 3.891 22.937 1.00 88.25 197 CYS A O 1
ATOM 1477 N N . GLU A 1 198 ? -11.389 1.897 23.520 1.00 86.38 198 GLU A N 1
ATOM 1478 C CA . GLU A 1 198 ? -12.296 1.720 24.643 1.00 86.38 198 GLU A CA 1
ATOM 1479 C C . GLU A 1 198 ? -12.046 2.724 25.769 1.00 86.38 198 GLU A C 1
ATOM 1481 O O . GLU A 1 198 ? -12.994 3.278 26.323 1.00 86.38 198 GLU A O 1
ATOM 1486 N N . ILE A 1 199 ? -10.782 3.042 26.070 1.00 86.38 199 ILE A N 1
ATOM 1487 C CA . ILE A 1 199 ? -10.441 4.104 27.027 1.00 86.38 199 ILE A CA 1
ATOM 1488 C C . ILE A 1 199 ? -11.084 5.427 26.595 1.00 86.38 199 ILE A C 1
ATOM 1490 O O . ILE A 1 199 ? -11.631 6.148 27.432 1.00 86.38 199 ILE A O 1
ATOM 1494 N N . SER A 1 200 ? -11.051 5.740 25.298 1.00 86.94 200 SER A N 1
ATOM 1495 C CA . SER A 1 200 ? -11.699 6.936 24.756 1.00 86.94 200 SER A CA 1
ATOM 1496 C C . SER A 1 200 ? -13.218 6.907 24.938 1.00 86.94 200 SER A C 1
ATOM 1498 O O . SER A 1 200 ? -13.804 7.897 25.373 1.00 86.94 200 SER A O 1
ATOM 1500 N N . LYS A 1 201 ? -13.853 5.762 24.673 1.00 84.62 201 LYS A N 1
ATOM 1501 C CA . LYS A 1 201 ? -15.297 5.554 24.850 1.00 84.62 201 LYS A CA 1
ATOM 1502 C C . LYS A 1 201 ? -15.741 5.691 26.309 1.00 84.62 201 LYS A C 1
ATOM 1504 O O . LYS A 1 201 ? -16.729 6.367 26.587 1.00 84.62 201 LYS A O 1
ATOM 1509 N N . ILE A 1 202 ? -14.993 5.108 27.249 1.00 83.69 202 ILE A N 1
ATOM 1510 C CA . ILE A 1 202 ? -15.258 5.230 28.691 1.00 83.69 202 ILE A CA 1
ATOM 1511 C C . ILE A 1 202 ? -15.138 6.690 29.133 1.00 83.69 202 ILE A C 1
ATOM 1513 O O . ILE A 1 202 ? -15.998 7.176 29.864 1.00 83.69 202 ILE A O 1
ATOM 1517 N N . LYS A 1 203 ? -14.097 7.404 28.685 1.00 83.06 203 LYS A N 1
ATOM 1518 C CA . LYS A 1 203 ? -13.918 8.826 29.016 1.00 83.06 203 LYS A CA 1
ATOM 1519 C C . LYS A 1 203 ? -15.045 9.692 28.457 1.00 83.06 203 LYS A C 1
ATOM 1521 O O . LYS A 1 203 ? -15.540 10.548 29.179 1.00 83.06 203 LYS A O 1
ATOM 1526 N N . ALA A 1 204 ? -15.472 9.447 27.218 1.00 82.19 204 ALA A N 1
ATOM 1527 C CA . ALA A 1 204 ? -16.590 10.164 26.609 1.00 82.19 204 ALA A CA 1
ATOM 1528 C C . ALA A 1 204 ? -17.899 9.935 27.382 1.00 82.19 204 ALA A C 1
ATOM 1530 O O . ALA A 1 204 ? -18.616 10.889 27.671 1.00 82.19 204 ALA A O 1
ATOM 1531 N N . LYS A 1 205 ? -18.173 8.689 27.791 1.00 82.00 205 LYS A N 1
ATOM 1532 C CA . LYS A 1 205 ? -19.348 8.360 28.606 1.00 82.00 205 LYS A CA 1
ATOM 1533 C C . LYS A 1 205 ? -19.305 9.030 29.984 1.00 82.00 205 LYS A C 1
ATOM 1535 O O . LYS A 1 205 ? -20.290 9.625 30.397 1.00 82.00 205 LYS A O 1
ATOM 1540 N N . ALA A 1 206 ? -18.158 8.982 30.662 1.00 81.69 206 ALA A N 1
ATOM 1541 C CA . ALA A 1 206 ? -17.984 9.629 31.961 1.00 81.69 206 ALA A CA 1
ATOM 1542 C C . ALA A 1 206 ? -18.105 11.161 31.876 1.00 81.69 206 ALA A C 1
ATOM 1544 O O . ALA A 1 206 ? -18.576 11.784 32.819 1.00 81.69 206 ALA A O 1
ATOM 1545 N N . ALA A 1 207 ? -17.689 11.781 30.768 1.00 80.19 207 ALA A N 1
ATOM 1546 C CA . ALA A 1 207 ? -17.897 13.211 30.547 1.00 80.19 207 ALA A CA 1
ATOM 1547 C C . ALA A 1 207 ? -19.387 13.544 30.364 1.00 80.19 207 ALA A C 1
ATOM 1549 O O . ALA A 1 207 ? -19.868 14.481 30.988 1.00 80.19 207 ALA A O 1
ATOM 1550 N N . ALA A 1 208 ? -20.122 12.737 29.589 1.00 79.50 208 ALA A N 1
ATOM 1551 C CA . ALA A 1 208 ? -21.559 12.918 29.371 1.00 79.50 208 ALA A CA 1
ATOM 1552 C C . ALA A 1 208 ? -22.399 12.721 30.649 1.00 79.50 208 ALA A C 1
ATOM 1554 O O . ALA A 1 208 ? -23.390 13.412 30.843 1.00 79.50 208 ALA A O 1
ATOM 1555 N N . GLU A 1 209 ? -22.002 11.807 31.540 1.00 77.19 209 GLU A N 1
ATOM 1556 C CA . GLU A 1 209 ? -22.666 11.601 32.840 1.00 77.19 209 GLU A CA 1
ATOM 1557 C C . GLU A 1 209 ? -22.407 12.743 33.843 1.00 77.19 209 GLU A C 1
ATOM 1559 O O . GLU A 1 209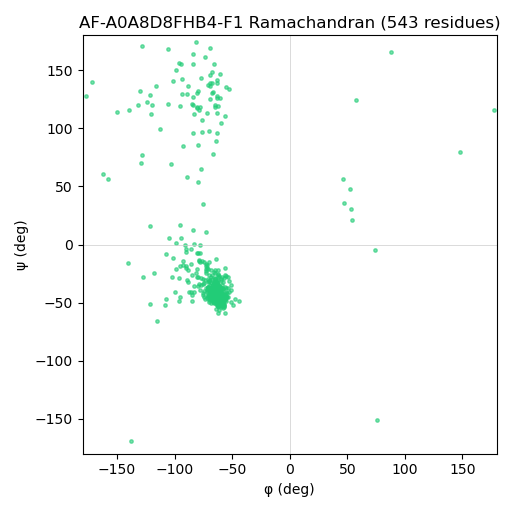 ? -23.162 12.894 34.800 1.00 77.19 209 GLU A O 1
ATOM 1564 N N . ASN A 1 210 ? -21.353 13.541 33.635 1.00 67.94 210 ASN A N 1
ATOM 1565 C CA . ASN A 1 210 ? -20.977 14.664 34.499 1.00 67.94 210 ASN A CA 1
ATOM 1566 C C . ASN A 1 210 ? -21.441 16.033 33.966 1.00 67.94 210 ASN A C 1
ATOM 1568 O O . ASN A 1 210 ? -21.155 17.045 34.609 1.00 67.94 210 ASN A O 1
ATOM 1572 N N . GLU A 1 211 ? -22.137 16.101 32.823 1.00 57.09 211 GLU A N 1
ATOM 1573 C CA . GLU A 1 211 ? -22.778 17.353 32.410 1.00 57.09 211 GLU A CA 1
ATOM 1574 C C . GLU A 1 211 ? -23.948 17.667 33.359 1.00 57.09 211 GLU A C 1
ATOM 1576 O O . GLU A 1 211 ? -24.824 16.821 33.564 1.00 57.09 211 GLU A O 1
ATOM 1581 N N . PRO A 1 212 ? -23.977 18.858 33.988 1.00 52.22 212 PRO A N 1
ATOM 1582 C CA . PRO A 1 212 ? -25.056 19.218 34.889 1.00 52.22 212 PRO A CA 1
ATOM 1583 C C . PRO A 1 212 ? -26.358 19.313 34.095 1.00 52.22 212 PRO A C 1
ATOM 1585 O O . PRO A 1 212 ? -26.485 20.131 33.187 1.00 52.22 212 PRO A O 1
ATOM 1588 N N . VAL A 1 213 ? -27.341 18.490 34.467 1.00 52.47 213 VAL A N 1
ATOM 1589 C CA . VAL A 1 213 ? -28.729 18.668 34.035 1.00 52.47 213 VAL A CA 1
ATOM 1590 C C . VAL A 1 213 ? -29.139 20.075 34.457 1.00 52.47 213 VAL A C 1
ATOM 1592 O O . VAL A 1 213 ? -29.245 20.361 35.652 1.00 52.47 213 VAL A O 1
ATOM 1595 N N . GLU A 1 214 ? -29.324 20.962 33.483 1.00 44.91 214 GLU A N 1
ATOM 1596 C CA . GLU A 1 214 ? -29.851 22.303 33.692 1.00 44.91 214 GLU A CA 1
ATOM 1597 C C . GLU A 1 214 ? -31.292 22.154 34.200 1.00 44.91 214 GLU A C 1
ATOM 1599 O O . GLU A 1 214 ? -32.256 21.995 33.452 1.00 44.91 214 GLU A O 1
ATOM 1604 N N . SER A 1 215 ? -31.419 22.055 35.523 1.00 40.09 215 SER A N 1
ATOM 1605 C CA . SER A 1 215 ? -32.681 21.802 36.196 1.00 40.09 215 SER A CA 1
ATOM 1606 C C . SER A 1 215 ? -33.499 23.087 36.205 1.00 40.09 215 SER A C 1
ATOM 1608 O O . SER A 1 215 ? -33.336 23.957 37.064 1.00 40.09 215 SER A O 1
ATOM 1610 N N . ALA A 1 216 ? -34.408 23.193 35.241 1.00 45.56 216 ALA A N 1
ATOM 1611 C CA . ALA A 1 216 ? -35.563 24.068 35.317 1.00 45.56 216 ALA A CA 1
ATOM 1612 C C . ALA A 1 216 ? -36.515 23.576 36.424 1.00 45.56 216 ALA A C 1
ATOM 1614 O O . ALA A 1 216 ? -37.515 22.928 36.145 1.00 45.56 216 ALA A O 1
ATOM 1615 N N . ASN A 1 217 ? -36.196 23.857 37.690 1.00 38.97 217 ASN A N 1
ATOM 1616 C CA . ASN A 1 217 ? -37.157 24.394 38.659 1.00 38.97 217 ASN A CA 1
ATOM 1617 C C . ASN A 1 217 ? -36.480 24.680 40.002 1.00 38.97 217 ASN A C 1
ATOM 1619 O O . ASN A 1 217 ? -35.834 23.824 40.604 1.00 38.97 217 ASN A O 1
ATOM 1623 N N . GLY A 1 218 ? -36.663 25.906 40.487 1.00 45.19 218 GLY A N 1
ATOM 1624 C CA . GLY A 1 218 ? -36.101 26.355 41.750 1.00 45.19 218 GLY A CA 1
ATOM 1625 C C . GLY A 1 218 ? -36.773 25.725 42.970 1.00 45.19 218 GLY A C 1
ATOM 1626 O O . GLY A 1 218 ? -37.996 25.696 43.072 1.00 45.19 218 GLY A O 1
ATOM 1627 N N . ARG A 1 219 ? -35.953 25.324 43.947 1.00 36.28 219 ARG A N 1
ATOM 1628 C CA . ARG A 1 219 ? -36.057 25.703 45.370 1.00 36.28 219 ARG A CA 1
ATOM 1629 C C . ARG A 1 219 ? -34.821 25.206 46.135 1.00 36.28 219 ARG A C 1
ATOM 1631 O O . ARG A 1 219 ? -34.281 24.144 45.857 1.00 36.28 219 ARG A O 1
ATOM 1638 N N . ARG A 1 220 ? -34.348 26.059 47.047 1.00 41.06 220 ARG A N 1
ATOM 1639 C CA . ARG A 1 220 ? -33.115 25.965 47.857 1.00 41.06 220 ARG A CA 1
ATOM 1640 C C . ARG A 1 220 ? -33.281 25.047 49.101 1.00 41.06 220 ARG A C 1
ATOM 1642 O O . ARG A 1 220 ? -34.387 24.567 49.323 1.00 41.06 220 ARG A O 1
ATOM 1649 N N . PRO A 1 221 ? -32.206 24.772 49.878 1.00 52.06 221 PRO A N 1
ATOM 1650 C CA . PRO A 1 221 ? -31.825 23.420 50.303 1.00 52.06 221 PRO A CA 1
ATOM 1651 C C . PRO A 1 221 ? -32.126 23.093 51.775 1.00 52.06 221 PRO A C 1
ATOM 1653 O O . PRO A 1 221 ? -32.314 23.988 52.596 1.00 52.06 221 PRO A O 1
ATOM 1656 N N . SER A 1 222 ? -32.017 21.810 52.134 1.00 35.34 222 SER A N 1
ATOM 1657 C CA . SER A 1 222 ? -31.878 21.369 53.526 1.00 35.34 222 SER A CA 1
ATOM 1658 C C . SER A 1 222 ? -30.870 20.216 53.667 1.00 35.34 222 SER A C 1
ATOM 1660 O O . SER A 1 222 ? -31.119 19.124 53.171 1.00 35.34 222 SER A O 1
ATOM 1662 N N . VAL A 1 223 ? -29.777 20.518 54.386 1.00 43.84 223 VAL A N 1
ATOM 1663 C CA . VAL A 1 223 ? -28.920 19.669 55.251 1.00 43.84 223 VAL A CA 1
ATOM 1664 C C . VAL A 1 223 ? -28.236 18.418 54.645 1.00 43.84 223 VAL A C 1
ATOM 1666 O O . VAL A 1 223 ? -28.919 17.504 54.195 1.00 43.84 223 VAL A O 1
ATOM 1669 N N . PRO A 1 224 ? -26.893 18.281 54.732 1.00 45.94 224 PRO A N 1
ATOM 1670 C CA . PRO A 1 224 ? -26.214 17.010 54.472 1.00 45.94 224 PRO A CA 1
ATOM 1671 C C . PRO A 1 224 ? -26.121 16.149 55.751 1.00 45.94 224 PRO A C 1
ATOM 1673 O O . PRO A 1 224 ? -25.730 16.670 56.797 1.00 45.94 224 PRO A O 1
ATOM 1676 N N . PRO A 1 225 ? -26.377 14.827 55.709 1.00 42.34 225 PRO A N 1
ATOM 1677 C CA . PRO A 1 225 ? -25.916 13.924 56.755 1.00 42.34 225 PRO A CA 1
ATOM 1678 C C . PRO A 1 225 ? -24.465 13.506 56.481 1.00 42.34 225 PRO A C 1
ATOM 1680 O O . PRO A 1 225 ? -24.137 12.987 55.412 1.00 42.34 225 PRO A O 1
ATOM 1683 N N . CYS A 1 226 ? -23.592 13.694 57.472 1.00 42.94 226 CYS A N 1
ATOM 1684 C CA . CYS A 1 226 ? -22.248 13.122 57.507 1.00 42.94 226 CYS A CA 1
ATOM 1685 C C . CYS A 1 226 ? -22.304 11.587 57.467 1.00 42.94 226 CYS A C 1
ATOM 1687 O O . CYS A 1 226 ? -22.591 10.946 58.472 1.00 42.94 226 CYS A O 1
ATOM 1689 N N . SER A 1 227 ? -21.987 11.000 56.313 1.00 40.34 227 SER A N 1
ATOM 1690 C CA . SER A 1 227 ? -21.503 9.616 56.173 1.00 40.34 227 SER A CA 1
ATOM 1691 C C . SER A 1 227 ? -20.835 9.427 54.804 1.00 40.34 227 SER A C 1
ATOM 1693 O O . SER A 1 227 ? -21.270 8.646 53.974 1.00 40.34 227 SER A O 1
ATOM 1695 N N . GLN A 1 228 ? -19.769 10.183 54.526 1.00 41.38 228 GLN A N 1
ATOM 1696 C CA . GLN A 1 228 ? -19.006 10.060 53.277 1.00 41.38 228 GLN A CA 1
ATOM 1697 C C . GLN A 1 228 ? -17.517 9.891 53.577 1.00 41.38 228 GLN A C 1
ATOM 1699 O O . GLN A 1 228 ? -16.729 10.822 53.467 1.00 41.38 228 GLN A O 1
ATOM 1704 N N . MET A 1 229 ? -17.119 8.687 53.982 1.00 40.44 229 MET A N 1
ATOM 1705 C CA . MET A 1 229 ? -15.695 8.316 54.015 1.00 40.44 229 MET A CA 1
ATOM 1706 C C . MET A 1 229 ? -15.433 6.867 53.569 1.00 40.44 229 MET A C 1
ATOM 1708 O O . MET A 1 229 ? -14.319 6.552 53.165 1.00 40.44 229 MET A O 1
ATOM 1712 N N . SER A 1 230 ? -16.455 6.003 53.517 1.00 37.78 230 SER A N 1
ATOM 1713 C CA . SER A 1 230 ? -16.354 4.615 53.027 1.00 37.78 230 SER A CA 1
ATOM 1714 C C . SER A 1 230 ? -16.728 4.423 51.545 1.00 37.78 230 SER A C 1
ATOM 1716 O O . SER A 1 230 ? -16.306 3.438 50.935 1.00 37.78 230 SER A O 1
ATOM 1718 N N . ASP A 1 231 ? -17.451 5.360 50.924 1.00 44.41 231 ASP A N 1
ATOM 1719 C CA . ASP A 1 231 ? -17.961 5.193 49.550 1.00 44.41 231 ASP A CA 1
ATOM 1720 C C . ASP A 1 231 ? -16.932 5.486 48.450 1.00 44.41 231 ASP A C 1
ATOM 1722 O O . ASP A 1 231 ? -17.000 4.913 47.359 1.00 44.41 231 ASP A O 1
ATOM 1726 N N . SER A 1 232 ? -15.913 6.302 48.733 1.00 41.34 232 SER A N 1
ATOM 1727 C CA . SER A 1 232 ? -14.879 6.649 47.745 1.00 41.34 232 SER A CA 1
ATOM 1728 C C . SER A 1 232 ? -13.952 5.458 47.432 1.00 41.34 232 SER A C 1
ATOM 1730 O O . SER A 1 232 ? -13.603 5.204 46.276 1.00 41.34 232 SER A O 1
ATOM 1732 N N . ALA A 1 233 ? -13.633 4.633 48.438 1.00 44.59 233 ALA A N 1
ATOM 1733 C CA . ALA A 1 233 ? -12.834 3.416 48.256 1.00 44.59 233 ALA A CA 1
ATOM 1734 C C . ALA A 1 233 ? -13.605 2.310 47.507 1.00 44.59 233 ALA A C 1
ATOM 1736 O O . ALA A 1 233 ? -13.033 1.599 46.674 1.00 44.59 233 ALA A O 1
ATOM 1737 N N . ASN A 1 234 ? -14.914 2.188 47.758 1.00 46.62 234 ASN A N 1
ATOM 1738 C CA . ASN A 1 234 ? -15.771 1.188 47.117 1.00 46.62 234 ASN A CA 1
ATOM 1739 C C . ASN A 1 234 ? -16.136 1.574 45.670 1.00 46.62 234 ASN A C 1
ATOM 1741 O O . ASN A 1 234 ? -16.173 0.707 44.791 1.00 46.62 234 ASN A O 1
ATOM 1745 N N . SER A 1 235 ? -16.312 2.872 45.397 1.00 50.72 235 SER A N 1
ATOM 1746 C CA . SER A 1 235 ? -16.479 3.421 44.045 1.00 50.72 235 SER A CA 1
ATOM 1747 C C . SER A 1 235 ? -15.223 3.207 43.192 1.00 50.72 235 SER A C 1
ATOM 1749 O O . SER A 1 235 ? -15.306 2.651 42.094 1.00 50.72 235 SER A O 1
ATOM 1751 N N . ASN A 1 236 ? -14.034 3.492 43.740 1.00 50.50 236 ASN A N 1
ATOM 1752 C CA . ASN A 1 236 ? -12.764 3.247 43.051 1.00 50.50 236 ASN A CA 1
ATOM 1753 C C . ASN A 1 236 ? -12.525 1.753 42.761 1.00 50.50 236 ASN A C 1
ATOM 1755 O O . ASN A 1 236 ? -12.083 1.418 41.663 1.00 50.50 236 ASN A O 1
ATOM 1759 N N . ARG A 1 237 ? -12.884 0.832 43.673 1.00 53.09 237 ARG A N 1
ATOM 1760 C CA . ARG A 1 237 ? -12.810 -0.627 43.430 1.00 53.09 237 ARG A CA 1
ATOM 1761 C C . ARG A 1 237 ? -13.810 -1.120 42.380 1.00 53.09 237 ARG A C 1
ATOM 1763 O O . ARG A 1 237 ? -13.437 -1.962 41.563 1.00 53.09 237 ARG A O 1
ATOM 1770 N N . LYS A 1 238 ? -15.052 -0.616 42.369 1.00 55.00 238 LYS A N 1
ATOM 1771 C CA . LYS A 1 238 ? -16.053 -0.936 41.329 1.00 55.00 238 LYS A CA 1
ATOM 1772 C C . LYS A 1 238 ? -15.628 -0.409 39.958 1.00 55.00 238 LYS A C 1
ATOM 1774 O O . LYS A 1 238 ? -15.737 -1.134 38.973 1.00 55.00 238 LYS A O 1
ATOM 1779 N N . LEU A 1 239 ? -15.074 0.801 39.906 1.00 57.50 239 LEU A N 1
ATOM 1780 C CA . LEU A 1 239 ? -14.558 1.410 38.684 1.00 57.50 239 LEU A CA 1
ATOM 1781 C C . LEU A 1 239 ? -13.332 0.656 38.143 1.00 57.50 239 LEU A C 1
ATOM 1783 O O . LEU A 1 239 ? -13.253 0.409 36.942 1.00 57.50 239 LEU A O 1
ATOM 1787 N N . LEU A 1 240 ? -12.395 0.247 39.010 1.00 57.28 240 LEU A N 1
ATOM 1788 C CA . LEU A 1 240 ? -11.224 -0.545 38.612 1.00 57.28 240 LEU A CA 1
ATOM 1789 C C . LEU A 1 240 ? -11.631 -1.940 38.116 1.00 57.28 240 LEU A C 1
ATOM 1791 O O . LEU A 1 240 ? -11.166 -2.366 37.062 1.00 57.28 240 LEU A O 1
ATOM 1795 N N . LYS A 1 241 ? -12.546 -2.625 38.822 1.00 57.78 241 LYS A N 1
ATOM 1796 C CA . LYS A 1 241 ? -13.105 -3.915 38.380 1.00 57.78 241 LYS A CA 1
ATOM 1797 C C . LYS A 1 241 ? -13.847 -3.790 37.049 1.00 57.78 241 LYS A C 1
ATOM 1799 O O . LYS A 1 241 ? -13.685 -4.656 36.199 1.00 57.78 241 LYS A O 1
ATOM 1804 N N . GLY A 1 242 ? -14.598 -2.707 36.836 1.00 64.00 242 GLY A N 1
ATOM 1805 C CA . GLY A 1 242 ? -15.250 -2.413 35.557 1.00 64.00 242 GLY A CA 1
ATOM 1806 C C . GLY A 1 242 ? -14.247 -2.191 34.422 1.00 64.00 242 GLY A C 1
ATOM 1807 O O . GLY A 1 242 ? -14.396 -2.777 33.356 1.00 64.00 242 GLY A O 1
ATOM 1808 N N . LYS A 1 243 ? -13.181 -1.417 34.662 1.00 67.50 243 LYS A N 1
ATOM 1809 C CA . LYS A 1 243 ? -12.105 -1.177 33.682 1.00 67.50 243 LYS A CA 1
ATOM 1810 C C . LYS A 1 243 ? -11.348 -2.459 33.320 1.00 67.50 243 LYS A C 1
ATOM 1812 O O . LYS A 1 243 ? -11.123 -2.710 32.142 1.00 67.50 243 LYS A O 1
ATOM 1817 N N . VAL A 1 244 ? -11.001 -3.287 34.308 1.00 71.25 244 VAL A N 1
ATOM 1818 C CA . VAL A 1 244 ? -10.338 -4.584 34.081 1.00 71.25 244 VAL A CA 1
ATOM 1819 C C . VAL A 1 244 ? -11.260 -5.547 33.333 1.00 71.25 244 VAL A C 1
ATOM 1821 O O . VAL A 1 244 ? -10.828 -6.160 32.365 1.00 71.25 244 VAL A O 1
ATOM 1824 N N . LEU A 1 245 ? -12.541 -5.631 33.709 1.00 72.62 245 LEU A N 1
ATOM 1825 C CA . LEU A 1 245 ? -13.523 -6.474 33.019 1.00 72.62 245 LEU A CA 1
ATOM 1826 C C . LEU A 1 245 ? -13.687 -6.077 31.547 1.00 72.62 245 LEU A C 1
ATOM 1828 O O . LEU A 1 245 ? -13.846 -6.938 30.689 1.00 72.62 245 LEU A O 1
ATOM 1832 N N . VAL A 1 246 ? -13.632 -4.780 31.248 1.00 70.25 246 VAL A N 1
ATOM 1833 C CA . VAL A 1 246 ? -13.711 -4.270 29.878 1.00 70.25 246 VAL A CA 1
ATOM 1834 C C . VAL A 1 246 ? -12.467 -4.645 29.064 1.00 70.25 246 VAL A C 1
ATOM 1836 O O . VAL A 1 246 ? -12.607 -5.121 27.941 1.00 70.25 246 VAL A O 1
ATOM 1839 N N . VAL A 1 247 ? -11.263 -4.513 29.631 1.00 70.44 247 VAL A N 1
ATOM 1840 C CA . VAL A 1 247 ? -10.021 -4.956 28.969 1.00 70.44 247 VAL A CA 1
ATOM 1841 C C . VAL A 1 247 ? -10.038 -6.468 28.728 1.00 70.44 247 VAL A C 1
ATOM 1843 O O . VAL A 1 247 ? -9.723 -6.906 27.627 1.00 70.44 247 VAL A O 1
ATOM 1846 N N . VAL A 1 248 ? -10.476 -7.260 29.712 1.00 73.75 248 VAL A N 1
ATOM 1847 C CA . VAL A 1 248 ? -10.613 -8.719 29.572 1.00 73.75 248 VAL A CA 1
ATOM 1848 C C . VAL A 1 248 ? -11.616 -9.074 28.475 1.00 73.75 248 VAL A C 1
ATOM 1850 O O . VAL A 1 248 ? -11.286 -9.883 27.619 1.00 73.75 248 VAL A O 1
ATOM 1853 N N . LYS A 1 249 ? -12.785 -8.422 28.419 1.00 74.00 249 LYS A N 1
ATOM 1854 C CA . LYS A 1 249 ? -13.778 -8.644 27.351 1.00 74.00 249 LYS A CA 1
ATOM 1855 C C . LYS A 1 249 ? -13.277 -8.256 25.963 1.00 74.00 249 LYS A C 1
ATOM 1857 O O . LYS A 1 249 ? -13.672 -8.870 24.978 1.00 74.00 249 LYS A O 1
ATOM 1862 N N . ILE A 1 250 ? -12.433 -7.232 25.858 1.00 72.19 250 ILE A N 1
ATOM 1863 C CA . ILE A 1 250 ? -11.816 -6.852 24.582 1.00 72.19 250 ILE A CA 1
ATOM 1864 C C . ILE A 1 250 ? -10.810 -7.904 24.153 1.00 72.19 250 ILE A C 1
ATOM 1866 O O . ILE A 1 250 ? -10.839 -8.327 23.006 1.00 72.19 250 ILE A O 1
ATOM 1870 N N . ILE A 1 251 ? -9.953 -8.344 25.070 1.00 70.12 251 ILE A N 1
ATOM 1871 C CA . ILE A 1 251 ? -8.992 -9.413 24.807 1.00 70.12 251 ILE A CA 1
ATOM 1872 C C . ILE A 1 251 ? -9.738 -10.688 24.394 1.00 70.12 251 ILE A C 1
ATOM 1874 O O . ILE A 1 251 ? -9.403 -11.279 23.375 1.00 70.12 251 ILE A O 1
ATOM 1878 N N . GLU A 1 252 ? -10.807 -11.044 25.104 1.00 73.00 252 GLU A N 1
ATOM 1879 C CA . GLU A 1 252 ? -11.702 -12.153 24.772 1.00 73.00 252 GLU A CA 1
ATOM 1880 C C . GLU A 1 252 ? -12.304 -11.994 23.363 1.00 73.00 252 GLU A C 1
ATOM 1882 O O . GLU A 1 252 ? -12.150 -12.875 22.524 1.00 73.00 252 GLU A O 1
ATOM 1887 N N . SER A 1 253 ? -12.892 -10.837 23.051 1.00 68.62 253 SER A N 1
ATOM 1888 C CA . SER A 1 253 ? -13.439 -10.511 21.723 1.00 68.62 253 SER A CA 1
ATOM 1889 C C . SER A 1 253 ? -12.389 -10.582 20.605 1.00 68.62 253 SER A C 1
ATOM 1891 O O . SER A 1 253 ? -12.692 -10.996 19.486 1.00 68.62 253 SER A O 1
ATOM 1893 N N . VAL A 1 254 ? -11.139 -10.207 20.895 1.00 71.12 254 VAL A N 1
ATOM 1894 C CA . VAL A 1 254 ? -10.033 -10.327 19.940 1.00 71.12 254 VAL A CA 1
ATOM 1895 C C . VAL A 1 254 ? -9.638 -11.787 19.750 1.00 71.12 254 VAL A C 1
ATOM 1897 O O . VAL A 1 254 ? -9.511 -12.211 18.609 1.00 71.12 254 VAL A O 1
ATOM 1900 N N . PHE A 1 255 ? -9.492 -12.573 20.817 1.00 68.19 255 PHE A N 1
ATOM 1901 C CA . PHE A 1 255 ? -9.162 -13.998 20.707 1.00 68.19 255 PHE A CA 1
ATOM 1902 C C . PHE A 1 255 ? -10.261 -14.806 20.004 1.00 68.19 255 PHE A C 1
ATOM 1904 O O . PHE A 1 255 ? -9.947 -15.702 19.224 1.00 68.19 255 PHE A O 1
ATOM 1911 N N . PHE A 1 256 ? -11.532 -14.446 20.197 1.00 72.31 256 PHE A N 1
ATOM 1912 C CA . PHE A 1 256 ? -12.665 -15.021 19.465 1.00 72.31 256 PHE A CA 1
ATOM 1913 C C . PHE A 1 256 ? -12.915 -14.369 18.098 1.00 72.31 256 PHE A C 1
ATOM 1915 O O . PHE A 1 256 ? -13.941 -14.620 17.464 1.00 72.31 256 PHE A O 1
ATOM 1922 N N . ASN A 1 257 ? -11.976 -13.561 17.597 1.00 76.06 257 ASN A N 1
ATOM 1923 C CA . ASN A 1 257 ? -12.005 -13.122 16.211 1.00 76.06 257 ASN A CA 1
ATOM 1924 C C . ASN A 1 257 ? -11.922 -14.359 15.293 1.00 76.06 257 ASN A C 1
ATOM 1926 O O . ASN A 1 257 ? -10.960 -15.122 15.420 1.00 76.06 257 ASN A O 1
ATOM 1930 N N . PRO A 1 258 ? -12.860 -14.546 14.341 1.00 80.50 258 PRO A N 1
ATOM 1931 C CA . PRO A 1 258 ? -12.860 -15.692 13.431 1.00 80.50 258 PRO A CA 1
ATOM 1932 C C . PRO A 1 258 ? -11.521 -15.917 12.722 1.00 80.50 258 PRO A C 1
ATOM 1934 O O . PRO A 1 258 ? -11.118 -17.059 12.528 1.00 80.50 258 PRO A O 1
ATOM 1937 N N . VAL A 1 259 ? -10.801 -14.839 12.393 1.00 82.00 259 VAL A N 1
ATOM 1938 C CA . VAL A 1 259 ? -9.467 -14.893 11.777 1.00 82.00 259 VAL A CA 1
ATOM 1939 C C . VAL A 1 259 ? -8.456 -15.533 12.728 1.00 82.00 259 VAL A C 1
ATOM 1941 O O . VAL A 1 259 ? -7.771 -16.473 12.335 1.00 82.00 259 VAL A O 1
ATOM 1944 N N . LEU A 1 260 ? -8.365 -15.070 13.982 1.00 85.06 260 LEU A N 1
ATOM 1945 C CA . LEU A 1 260 ? -7.407 -15.610 14.957 1.00 85.06 260 LEU A CA 1
ATOM 1946 C C . LEU A 1 260 ? -7.764 -17.038 15.368 1.00 85.06 260 LEU A C 1
ATOM 1948 O O . LEU A 1 260 ? -6.884 -17.895 15.410 1.00 85.06 260 LEU A O 1
ATOM 1952 N N . LEU A 1 261 ? -9.048 -17.307 15.607 1.00 88.12 261 LEU A N 1
ATOM 1953 C CA . LEU A 1 261 ? -9.526 -18.637 15.967 1.00 88.12 261 LEU A CA 1
ATOM 1954 C C . LEU A 1 261 ? -9.193 -19.657 14.873 1.00 88.12 261 LEU A C 1
ATOM 1956 O O . LEU A 1 261 ? -8.606 -20.695 15.163 1.00 88.12 261 LEU A O 1
ATOM 1960 N N . MET A 1 262 ? -9.502 -19.346 13.612 1.00 89.81 262 MET A N 1
ATOM 1961 C CA . MET A 1 262 ? -9.189 -20.237 12.491 1.00 89.81 262 MET A CA 1
ATOM 1962 C C . MET A 1 262 ? -7.699 -20.348 12.216 1.00 89.81 262 MET A C 1
ATOM 1964 O O . MET A 1 262 ? -7.253 -21.393 11.759 1.00 89.81 262 MET A O 1
ATOM 1968 N N . THR A 1 263 ? -6.920 -19.315 12.542 1.00 88.62 263 THR A N 1
ATOM 1969 C CA . THR A 1 263 ? -5.459 -19.405 12.493 1.00 88.62 263 THR A CA 1
ATOM 1970 C C . THR A 1 263 ? -4.965 -20.457 13.475 1.00 88.62 263 THR A C 1
ATOM 1972 O O . THR A 1 263 ? -4.263 -21.381 13.080 1.00 88.62 263 THR A O 1
ATOM 1975 N N . VAL A 1 264 ? -5.369 -20.358 14.746 1.00 89.25 264 VAL A N 1
ATOM 1976 C CA . VAL A 1 264 ? -4.983 -21.321 15.788 1.00 89.25 264 VAL A CA 1
ATOM 1977 C C . VAL A 1 264 ? -5.452 -22.729 15.425 1.00 89.25 264 VAL A C 1
ATOM 1979 O O . VAL A 1 264 ? -4.665 -23.670 15.502 1.00 89.25 264 VAL A O 1
ATOM 1982 N N . LEU A 1 265 ? -6.701 -22.877 14.975 1.00 91.44 265 LEU A N 1
ATOM 1983 C CA . LEU A 1 265 ? -7.235 -24.163 14.532 1.00 91.44 265 LEU A CA 1
ATOM 1984 C C . LEU A 1 265 ? -6.488 -24.714 13.314 1.00 91.44 265 LEU A C 1
ATOM 1986 O O . LEU A 1 265 ? -6.240 -25.912 13.278 1.00 91.44 265 LEU A O 1
ATOM 1990 N N . GLY A 1 266 ? -6.098 -23.874 12.355 1.00 90.69 266 GLY A N 1
ATOM 1991 C CA . GLY A 1 266 ? -5.308 -24.278 11.192 1.00 90.69 266 GLY A CA 1
ATOM 1992 C C . GLY A 1 266 ? -3.914 -24.757 11.592 1.00 90.69 266 GLY A C 1
ATOM 1993 O O . GLY A 1 266 ? -3.488 -25.826 11.167 1.00 90.69 266 GLY A O 1
ATOM 1994 N N . VAL A 1 267 ? -3.242 -24.039 12.503 1.00 89.31 267 VAL A N 1
ATOM 1995 C CA . VAL A 1 267 ? -1.944 -24.459 13.061 1.00 89.31 267 VAL A CA 1
ATOM 1996 C C . VAL A 1 267 ? -2.048 -25.806 13.777 1.00 89.31 267 VAL A C 1
ATOM 1998 O O . VAL A 1 267 ? -1.225 -26.693 13.556 1.00 89.31 267 VAL A O 1
ATOM 2001 N N . ILE A 1 268 ? -3.066 -25.977 14.624 1.00 91.19 268 ILE A N 1
ATOM 2002 C CA . ILE A 1 268 ? -3.330 -27.247 15.313 1.00 91.19 268 ILE A CA 1
ATOM 2003 C C . ILE A 1 268 ? -3.661 -28.343 14.290 1.00 91.19 268 ILE A C 1
ATOM 2005 O O . ILE A 1 268 ? -3.133 -29.449 14.380 1.00 91.19 268 ILE A O 1
ATOM 2009 N N . GLY A 1 269 ? -4.479 -28.021 13.289 1.00 88.69 269 GLY A N 1
ATOM 2010 C CA . GLY A 1 269 ? -4.864 -28.907 12.197 1.00 88.69 269 GLY A CA 1
ATOM 2011 C C . GLY A 1 269 ? -3.655 -29.452 11.448 1.00 88.69 269 GLY A C 1
ATOM 2012 O O . GLY A 1 269 ? -3.542 -30.663 11.314 1.00 88.69 269 GLY A O 1
ATOM 2013 N N . GLY A 1 270 ? -2.699 -28.603 11.068 1.00 88.56 270 GLY A N 1
ATOM 2014 C CA . GLY A 1 270 ? -1.482 -29.048 10.380 1.00 88.56 270 GLY A CA 1
ATOM 2015 C C . GLY A 1 270 ? -0.570 -29.934 11.234 1.00 88.56 270 GLY A C 1
ATOM 2016 O O . GLY A 1 270 ? 0.182 -30.748 10.706 1.00 88.56 270 GLY A O 1
ATOM 2017 N N . ARG A 1 271 ? -0.652 -29.839 12.569 1.00 88.31 271 ARG A N 1
ATOM 2018 C CA . ARG A 1 271 ? 0.064 -30.749 13.483 1.00 88.31 271 ARG A CA 1
ATOM 2019 C C . ARG A 1 271 ? -0.638 -32.096 13.647 1.00 88.31 271 ARG A C 1
ATOM 2021 O O . ARG A 1 271 ? 0.044 -33.108 13.794 1.00 88.31 271 ARG A O 1
ATOM 2028 N N . ILE A 1 272 ? -1.971 -32.103 13.642 1.00 90.56 272 ILE A N 1
ATOM 2029 C CA . ILE A 1 272 ? -2.793 -33.318 13.750 1.00 90.56 272 ILE A CA 1
ATOM 2030 C C . ILE A 1 272 ? -2.782 -34.096 12.427 1.00 90.56 272 ILE A C 1
ATOM 2032 O O . ILE A 1 272 ? -2.623 -35.314 12.424 1.00 90.56 272 ILE A O 1
ATOM 2036 N N . PHE A 1 273 ? -2.917 -33.396 11.302 1.00 87.12 273 PHE A N 1
ATOM 2037 C CA . PHE A 1 273 ? -3.028 -33.956 9.958 1.00 87.12 273 PHE A CA 1
ATOM 2038 C C . PHE A 1 273 ? -1.710 -33.810 9.185 1.00 87.12 273 PHE A C 1
ATOM 2040 O O . PHE A 1 273 ? -1.618 -33.054 8.224 1.00 87.12 273 PHE A O 1
ATOM 2047 N N . GLN A 1 274 ? -0.679 -34.555 9.594 1.00 79.31 274 GLN A N 1
ATOM 2048 C CA . GLN A 1 274 ? 0.666 -34.459 8.996 1.00 79.31 274 GLN A CA 1
ATOM 2049 C C . GLN A 1 274 ? 0.712 -34.810 7.496 1.00 79.31 274 GLN A C 1
ATOM 2051 O O . GLN A 1 274 ? 1.559 -34.292 6.778 1.00 79.31 274 GLN A O 1
ATOM 2056 N N . ASN A 1 275 ? -0.214 -35.651 7.019 1.00 81.00 275 ASN A N 1
ATOM 2057 C CA . ASN A 1 275 ? -0.328 -36.050 5.609 1.00 81.00 275 ASN A CA 1
ATOM 2058 C C . ASN A 1 275 ? -1.340 -35.194 4.822 1.00 81.00 275 ASN A C 1
ATOM 2060 O O . AS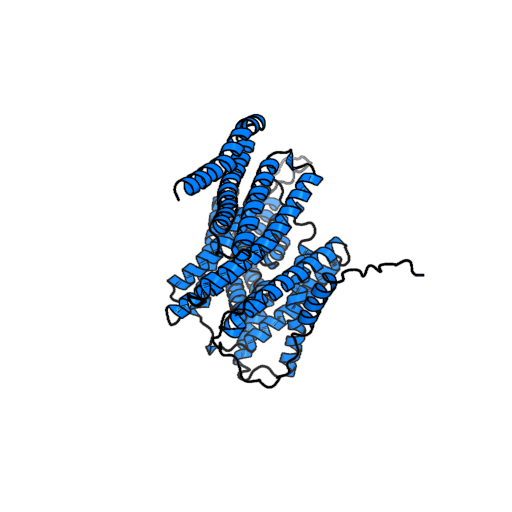N A 1 275 ? -1.795 -35.606 3.757 1.00 81.00 275 ASN A O 1
ATOM 2064 N N . GLY A 1 276 ? -1.722 -34.032 5.358 1.00 81.31 276 GLY A N 1
ATOM 2065 C CA . GLY A 1 276 ? -2.767 -33.182 4.797 1.00 81.31 276 GLY A CA 1
ATOM 2066 C C . GLY A 1 276 ? -4.168 -33.534 5.299 1.00 81.31 276 GLY A C 1
ATOM 2067 O O . GLY A 1 276 ? -4.413 -34.573 5.922 1.00 81.31 276 GLY A O 1
ATOM 2068 N N . LEU A 1 277 ? -5.102 -32.616 5.058 1.00 89.25 277 LEU A N 1
ATOM 2069 C CA . LEU A 1 277 ? -6.496 -32.744 5.474 1.00 89.25 277 LEU A CA 1
ATOM 2070 C C . LEU A 1 277 ? -7.212 -33.882 4.719 1.00 89.25 277 LEU A C 1
ATOM 2072 O O . LEU A 1 277 ? -6.933 -34.117 3.542 1.00 89.25 277 LEU A O 1
ATOM 2076 N N . PRO A 1 278 ? -8.197 -34.560 5.344 1.00 92.50 278 PRO A N 1
ATOM 2077 C CA . PRO A 1 278 ? -9.052 -35.507 4.635 1.00 92.50 278 PRO A CA 1
ATOM 2078 C C . PRO A 1 278 ? -9.735 -34.845 3.433 1.00 92.50 278 PRO A C 1
ATOM 2080 O O . PRO A 1 278 ? -10.301 -33.760 3.572 1.00 92.50 278 PRO A O 1
ATOM 2083 N N . VAL A 1 279 ? -9.757 -35.536 2.286 1.00 90.06 279 VAL A N 1
ATOM 2084 C CA . VAL A 1 279 ? -10.229 -35.004 0.989 1.00 90.06 279 VAL A CA 1
ATOM 2085 C C . VAL A 1 279 ? -11.612 -34.349 1.073 1.00 90.06 279 VAL A C 1
ATOM 2087 O O . VAL A 1 279 ? -11.842 -33.302 0.474 1.00 90.06 279 VAL A O 1
ATOM 2090 N N . PHE A 1 280 ? -12.539 -34.925 1.844 1.00 92.25 280 PHE A N 1
ATOM 2091 C CA . PHE A 1 280 ? -13.875 -34.350 2.032 1.00 92.25 280 PHE A CA 1
ATOM 2092 C C . PHE A 1 280 ? -13.838 -32.976 2.709 1.00 92.25 280 PHE A C 1
ATOM 2094 O O . PHE A 1 280 ? -14.555 -32.065 2.300 1.00 92.25 280 PHE A O 1
ATOM 2101 N N . LEU A 1 281 ? -13.000 -32.820 3.735 1.00 92.31 281 LEU A N 1
ATOM 2102 C CA . LEU A 1 281 ? -12.892 -31.575 4.485 1.00 92.31 281 LEU A CA 1
ATOM 2103 C C . LEU A 1 281 ? -12.142 -30.515 3.672 1.00 92.31 281 LEU A C 1
ATOM 2105 O O . LEU A 1 281 ? -12.625 -29.387 3.577 1.00 92.31 281 LEU A O 1
ATOM 2109 N N . SER A 1 282 ? -11.019 -30.879 3.043 1.00 92.31 282 SER A N 1
ATOM 2110 C CA . SER A 1 282 ? -10.262 -29.952 2.193 1.00 92.31 282 SER A CA 1
ATOM 2111 C C . SER A 1 282 ? -11.099 -29.463 1.011 1.00 92.31 282 SER A C 1
ATOM 2113 O O . SER A 1 282 ? -11.147 -28.261 0.776 1.00 92.31 282 SER A O 1
ATOM 2115 N N . SER A 1 283 ? -11.864 -30.338 0.348 1.00 93.00 283 SER A N 1
ATOM 2116 C CA . SER A 1 283 ? -12.721 -29.955 -0.788 1.00 93.00 283 SER A CA 1
ATOM 2117 C C . SER A 1 283 ? -13.802 -28.937 -0.402 1.00 93.00 283 SER A C 1
ATOM 2119 O O . SER A 1 283 ? -14.008 -27.951 -1.109 1.00 93.00 283 SER A O 1
ATOM 2121 N N . ILE A 1 284 ? -14.482 -29.128 0.737 1.00 94.62 284 ILE A N 1
ATOM 2122 C CA . ILE A 1 284 ? -15.509 -28.183 1.218 1.00 94.62 284 ILE A CA 1
ATOM 2123 C C . ILE A 1 284 ? -14.877 -26.825 1.536 1.00 94.62 284 ILE A C 1
ATOM 2125 O O . ILE A 1 284 ? -15.383 -25.779 1.117 1.00 94.62 284 ILE A O 1
ATOM 2129 N N . LEU A 1 285 ? -13.760 -26.841 2.267 1.00 93.81 285 LEU A N 1
ATOM 2130 C CA . LEU A 1 285 ? -13.035 -25.630 2.642 1.00 93.81 285 LEU A CA 1
ATOM 2131 C C . LEU A 1 285 ? -12.472 -24.904 1.422 1.00 93.81 285 LEU A C 1
ATOM 2133 O O . LEU A 1 285 ? -12.493 -23.678 1.392 1.00 93.81 285 LEU A O 1
ATOM 2137 N N . GLN A 1 286 ? -12.025 -25.642 0.409 1.00 93.69 286 GLN A N 1
ATOM 2138 C CA . GLN A 1 286 ? -11.495 -25.094 -0.830 1.00 93.69 286 GLN A CA 1
ATOM 2139 C C . GLN A 1 286 ? -12.587 -24.406 -1.648 1.00 93.69 286 GLN A C 1
ATOM 2141 O O . GLN A 1 286 ? -12.373 -23.294 -2.114 1.00 93.69 286 GLN A O 1
ATOM 2146 N N . VAL A 1 287 ? -13.782 -24.992 -1.780 1.00 94.88 287 VAL A N 1
ATOM 2147 C CA . VAL A 1 287 ? -14.897 -24.343 -2.496 1.00 94.88 287 VAL A CA 1
ATOM 2148 C C . VAL A 1 287 ? -15.321 -23.048 -1.799 1.00 94.88 287 VAL A C 1
ATOM 2150 O O . VAL A 1 287 ? -15.455 -22.008 -2.450 1.00 94.88 287 VAL A O 1
ATOM 2153 N N . LEU A 1 288 ? -15.482 -23.079 -0.470 1.00 93.12 288 LEU A N 1
ATOM 2154 C CA . LEU A 1 288 ? -15.761 -21.870 0.311 1.00 93.12 288 LEU A CA 1
ATOM 2155 C C . LEU A 1 288 ? -14.628 -20.855 0.169 1.00 93.12 288 LEU A C 1
ATOM 2157 O O . LEU A 1 288 ? -14.874 -19.664 -0.030 1.00 93.12 288 LEU A O 1
ATOM 2161 N N . GLY A 1 289 ? -13.390 -21.330 0.226 1.00 88.56 289 GLY A N 1
ATOM 2162 C CA . GLY A 1 289 ? -12.214 -20.491 0.186 1.00 88.56 289 GLY A CA 1
ATOM 2163 C C . GLY A 1 289 ? -11.978 -19.820 -1.165 1.00 88.56 289 GLY A C 1
ATOM 2164 O O . GLY A 1 289 ? -11.706 -18.625 -1.218 1.00 88.56 289 GLY A O 1
ATOM 2165 N N . ASN A 1 290 ? -12.193 -20.531 -2.268 1.00 90.19 290 ASN A N 1
ATOM 2166 C CA . ASN A 1 290 ? -12.052 -20.003 -3.626 1.00 90.19 290 ASN A CA 1
ATOM 2167 C C . ASN A 1 290 ? -13.028 -18.849 -3.907 1.00 90.19 290 ASN A C 1
ATOM 2169 O O . ASN A 1 290 ? -12.733 -17.961 -4.707 1.00 90.19 290 ASN A O 1
ATOM 2173 N N . SER A 1 291 ? -14.169 -18.805 -3.208 1.00 91.69 291 SER A N 1
ATOM 2174 C CA . SER A 1 291 ? -15.112 -17.685 -3.297 1.00 91.69 291 SER A CA 1
ATOM 2175 C C . SER A 1 291 ? -14.608 -16.399 -2.620 1.00 91.69 291 SER A C 1
ATOM 2177 O O . SER A 1 291 ? -15.121 -15.314 -2.911 1.00 91.69 291 SER A O 1
ATOM 2179 N N . PHE A 1 292 ? -13.604 -16.487 -1.735 1.00 90.12 292 PHE A N 1
ATOM 2180 C CA . PHE A 1 292 ? -13.145 -15.373 -0.906 1.00 90.12 292 PHE A CA 1
ATOM 2181 C C . PHE A 1 292 ? -12.594 -14.213 -1.737 1.00 90.12 292 PHE A C 1
ATOM 2183 O O . PHE A 1 292 ? -13.114 -13.104 -1.628 1.00 90.12 292 PHE A O 1
ATOM 2190 N N . SER A 1 293 ? -11.562 -14.445 -2.557 1.00 85.44 293 SER A N 1
ATOM 2191 C CA . SER A 1 293 ? -10.799 -13.362 -3.195 1.00 85.44 293 SER A CA 1
ATOM 2192 C C . SER A 1 293 ? -11.687 -12.475 -4.069 1.00 85.44 293 SER A C 1
ATOM 2194 O O . SER A 1 293 ? -11.730 -11.260 -3.873 1.00 85.44 293 SER A O 1
ATOM 2196 N N . GLY A 1 294 ? -12.473 -13.075 -4.969 1.00 89.00 294 GLY A N 1
ATOM 2197 C CA . GLY A 1 294 ? -13.386 -12.333 -5.842 1.00 89.00 294 GLY A CA 1
ATOM 2198 C C . GLY A 1 294 ? -14.470 -11.585 -5.062 1.00 89.00 294 GLY A C 1
ATOM 2199 O O . GLY A 1 294 ? -14.680 -10.390 -5.272 1.00 89.00 294 GLY A O 1
ATOM 2200 N N . THR A 1 295 ? -15.113 -12.250 -4.100 1.00 90.44 295 THR A N 1
ATOM 2201 C CA . THR A 1 295 ? -16.202 -11.643 -3.322 1.00 90.44 295 THR A CA 1
ATOM 2202 C C . THR A 1 295 ? -15.700 -10.528 -2.399 1.00 90.44 295 THR A C 1
ATOM 2204 O O . THR A 1 295 ? -16.359 -9.498 -2.250 1.00 90.44 295 THR A O 1
ATOM 2207 N N . ALA A 1 296 ? -14.514 -10.685 -1.804 1.00 87.44 296 ALA A N 1
ATOM 2208 C CA . ALA A 1 296 ? -13.894 -9.687 -0.938 1.00 87.44 296 ALA A CA 1
ATOM 2209 C C . ALA A 1 296 ? -13.460 -8.436 -1.716 1.00 87.44 296 ALA A C 1
ATOM 2211 O O . ALA A 1 296 ? -13.708 -7.319 -1.256 1.00 87.44 296 ALA A O 1
ATOM 2212 N N . LEU A 1 297 ? -12.859 -8.605 -2.899 1.00 89.62 297 LEU A N 1
ATOM 2213 C CA . LEU A 1 297 ? -12.497 -7.501 -3.797 1.00 89.62 297 LEU A CA 1
ATOM 2214 C C . LEU A 1 297 ? -13.736 -6.758 -4.309 1.00 89.62 297 LEU A C 1
ATOM 2216 O O . LEU A 1 297 ? -13.771 -5.526 -4.319 1.00 89.62 297 LEU A O 1
ATOM 2220 N N . PHE A 1 298 ? -14.790 -7.492 -4.660 1.00 92.19 298 PHE A N 1
ATOM 2221 C CA . PHE A 1 298 ? -16.055 -6.905 -5.085 1.00 92.19 298 PHE A CA 1
ATOM 2222 C C . PHE A 1 298 ? -16.705 -6.098 -3.948 1.00 92.19 298 PHE A C 1
ATOM 2224 O O . PHE A 1 298 ? -17.090 -4.940 -4.122 1.00 92.19 298 PHE A O 1
ATOM 2231 N N . LEU A 1 299 ? -16.766 -6.675 -2.743 1.00 88.81 299 LEU A N 1
ATOM 2232 C CA . LEU A 1 299 ? -17.274 -6.005 -1.546 1.00 88.81 299 LEU A CA 1
ATOM 2233 C C . LEU A 1 299 ? -16.446 -4.764 -1.176 1.00 88.81 299 LEU A C 1
ATOM 2235 O O . LEU A 1 299 ? -17.002 -3.769 -0.707 1.00 88.81 299 LEU A O 1
ATOM 2239 N N . LEU A 1 300 ? -15.127 -4.804 -1.384 1.00 86.81 300 LEU A N 1
ATOM 2240 C CA . LEU A 1 300 ? -14.259 -3.644 -1.212 1.00 86.81 300 LEU A CA 1
ATOM 2241 C C . LEU A 1 300 ? -14.692 -2.504 -2.139 1.00 86.81 300 LEU A C 1
ATOM 2243 O O . LEU A 1 300 ? -14.914 -1.397 -1.654 1.00 86.81 300 LEU A O 1
ATOM 2247 N N . GLY A 1 301 ? -14.904 -2.785 -3.427 1.00 89.06 301 GLY A N 1
ATOM 2248 C CA . GLY A 1 301 ? -15.435 -1.814 -4.387 1.00 89.06 301 GLY A CA 1
ATOM 2249 C C . GLY A 1 301 ? -16.782 -1.225 -3.969 1.00 89.06 301 GLY A C 1
ATOM 2250 O O . GLY A 1 301 ? -16.962 -0.006 -3.959 1.00 89.06 301 GLY A O 1
ATOM 2251 N N . LEU A 1 302 ? -17.704 -2.084 -3.531 1.00 88.12 302 LEU A N 1
ATOM 2252 C CA . LEU A 1 302 ? -19.037 -1.697 -3.066 1.00 88.12 302 LEU A CA 1
ATOM 2253 C C . LEU A 1 302 ? -18.982 -0.710 -1.886 1.00 88.12 302 LEU A C 1
ATOM 2255 O O . LEU A 1 302 ? -19.743 0.254 -1.831 1.00 88.12 302 LEU A O 1
ATOM 2259 N N . ARG A 1 303 ? -18.025 -0.894 -0.968 1.00 80.06 303 ARG A N 1
ATOM 2260 C CA . ARG A 1 303 ? -17.810 -0.008 0.190 1.00 80.06 303 ARG A CA 1
ATOM 2261 C C . ARG A 1 303 ? -17.198 1.348 -0.154 1.00 80.06 303 ARG A C 1
ATOM 2263 O O . ARG A 1 303 ? -17.285 2.269 0.657 1.00 80.06 303 ARG A O 1
ATOM 2270 N N . MET A 1 304 ? -16.582 1.492 -1.326 1.00 83.31 304 MET A N 1
ATOM 2271 C CA . MET A 1 304 ? -15.967 2.755 -1.753 1.00 83.31 304 MET A CA 1
ATOM 2272 C C . MET A 1 304 ? -16.996 3.779 -2.256 1.00 83.31 304 MET A C 1
ATOM 2274 O O . MET A 1 304 ? -16.686 4.970 -2.384 1.00 83.31 304 MET A O 1
ATOM 2278 N N . VAL A 1 305 ? -18.227 3.345 -2.543 1.00 84.12 305 VAL A N 1
ATOM 2279 C CA . VAL A 1 305 ? -19.274 4.194 -3.118 1.00 84.12 305 VAL A CA 1
ATOM 2280 C C . VAL A 1 305 ? -19.641 5.333 -2.166 1.00 84.12 305 VAL A C 1
ATOM 2282 O O . VAL A 1 305 ? -19.918 5.138 -0.987 1.00 84.12 305 VAL A O 1
ATOM 2285 N N . GLY A 1 306 ? -19.616 6.564 -2.684 1.00 75.69 306 GLY A N 1
ATOM 2286 C CA . GLY A 1 306 ? -19.971 7.771 -1.928 1.00 75.69 306 GLY A CA 1
ATOM 2287 C C . GLY A 1 306 ? -18.932 8.234 -0.899 1.00 75.69 306 GLY A C 1
ATOM 2288 O O . GLY A 1 306 ? -19.098 9.309 -0.331 1.00 75.69 306 GLY A O 1
ATOM 2289 N N . LYS A 1 307 ? -17.838 7.488 -0.685 1.00 73.62 307 LYS A N 1
ATOM 2290 C CA . LYS A 1 307 ? -16.801 7.823 0.310 1.00 73.62 307 LYS A CA 1
ATOM 2291 C C . LYS A 1 307 ? -15.632 8.646 -0.232 1.00 73.62 307 LYS A C 1
ATOM 2293 O O . LYS A 1 307 ? -14.898 9.232 0.548 1.00 73.62 307 LYS A O 1
ATOM 2298 N N . ALA A 1 308 ? -15.475 8.761 -1.550 1.00 64.50 308 ALA A N 1
ATOM 2299 C CA . ALA A 1 308 ? -14.409 9.572 -2.150 1.00 64.50 308 ALA A CA 1
ATOM 2300 C C . ALA A 1 308 ? -14.644 11.095 -2.027 1.00 64.50 308 ALA A C 1
ATOM 2302 O O . ALA A 1 308 ? -13.696 11.875 -2.044 1.00 64.50 308 ALA A O 1
ATOM 2303 N N . ALA A 1 309 ? -15.901 11.533 -1.890 1.00 61.06 309 ALA A N 1
ATOM 2304 C CA . ALA A 1 309 ? -16.256 12.953 -1.849 1.00 61.06 309 ALA A CA 1
ATOM 2305 C C . ALA A 1 309 ? -15.931 13.640 -0.508 1.00 61.06 309 ALA A C 1
ATOM 2307 O O . ALA A 1 309 ? -15.915 14.867 -0.451 1.00 61.06 309 ALA A O 1
ATOM 2308 N N . THR A 1 310 ? -15.649 12.877 0.554 1.00 61.88 310 THR A N 1
ATOM 2309 C CA . THR A 1 310 ? -15.355 13.414 1.895 1.00 61.88 310 THR A CA 1
ATOM 2310 C C . THR A 1 310 ? -13.928 13.969 2.029 1.00 61.88 310 THR A C 1
ATOM 2312 O O . THR A 1 310 ? -13.613 14.620 3.021 1.00 61.88 310 THR A O 1
ATOM 2315 N N . LEU A 1 311 ? -13.072 13.782 1.016 1.00 62.66 311 LEU A N 1
ATOM 2316 C CA . LEU A 1 311 ? -11.681 14.254 0.964 1.00 62.66 311 LEU A CA 1
ATOM 2317 C C . LEU A 1 311 ? -11.559 15.663 0.359 1.00 62.66 311 LEU A C 1
ATOM 2319 O O . LEU A 1 311 ? -10.872 15.855 -0.644 1.00 62.66 311 LEU A O 1
ATOM 2323 N N . GLN A 1 312 ? -12.231 16.666 0.932 1.00 59.47 312 GLN A N 1
ATOM 2324 C CA . GLN A 1 312 ? -12.126 18.051 0.449 1.00 59.47 312 GLN A CA 1
ATOM 2325 C C . GLN A 1 312 ? -11.517 18.997 1.491 1.00 59.47 312 GLN A C 1
ATOM 2327 O O . GLN A 1 312 ? -11.861 18.974 2.671 1.00 59.47 312 GLN A O 1
ATOM 2332 N N . GLY A 1 313 ? -10.610 19.867 1.030 1.00 66.00 313 GLY A N 1
ATOM 2333 C CA . GLY A 1 313 ? -10.017 20.941 1.831 1.00 66.00 313 GLY A CA 1
ATOM 2334 C C . GLY A 1 313 ? -8.946 20.479 2.837 1.00 66.00 313 GLY A C 1
ATOM 2335 O O . GLY A 1 313 ? -8.264 19.479 2.599 1.00 66.00 313 GLY A O 1
ATOM 2336 N N . PRO A 1 314 ? -8.779 21.192 3.971 1.00 61.28 314 PRO A N 1
ATOM 2337 C CA . PRO A 1 314 ? -7.812 20.853 5.027 1.00 61.28 314 PRO A CA 1
ATOM 2338 C C . PRO A 1 314 ? -7.981 19.436 5.600 1.00 61.28 314 PRO A C 1
ATOM 2340 O O . PRO A 1 314 ? -7.036 18.874 6.150 1.00 61.28 314 PRO A O 1
ATOM 2343 N N . GLY A 1 315 ? -9.162 18.830 5.422 1.00 68.88 315 GLY A N 1
ATOM 2344 C CA . GLY A 1 315 ? -9.462 17.453 5.816 1.00 68.88 315 GLY A CA 1
ATOM 2345 C C . GLY A 1 315 ? -8.653 16.381 5.076 1.00 68.88 315 GLY A C 1
ATOM 2346 O O . GLY A 1 315 ? -8.640 15.241 5.527 1.00 68.88 315 GLY A O 1
ATOM 2347 N N . PHE A 1 316 ? -7.942 16.724 3.992 1.00 77.88 316 PHE A N 1
ATOM 2348 C CA . PHE A 1 316 ? -7.070 15.792 3.263 1.00 77.88 316 PHE A CA 1
ATOM 2349 C C . PHE A 1 316 ? -5.688 15.595 3.906 1.00 77.88 316 PHE A C 1
ATOM 2351 O O . PHE A 1 316 ? -5.035 14.587 3.648 1.00 77.88 316 PHE A O 1
ATOM 2358 N N . ILE A 1 317 ? -5.227 16.526 4.750 1.00 84.56 317 ILE A N 1
ATOM 2359 C CA . ILE A 1 317 ? -3.848 16.514 5.268 1.00 84.56 317 ILE A CA 1
ATOM 2360 C C . ILE A 1 317 ? -3.569 15.228 6.052 1.00 84.56 317 ILE A C 1
ATOM 2362 O O . ILE A 1 317 ? -2.593 14.532 5.781 1.00 84.56 317 ILE A O 1
ATOM 2366 N N . LEU A 1 318 ? -4.449 14.885 6.996 1.00 88.00 318 LEU A N 1
ATOM 2367 C CA . LEU A 1 318 ? -4.280 13.690 7.817 1.00 88.00 318 LEU A CA 1
ATOM 2368 C C . LEU A 1 318 ? -4.385 12.388 6.993 1.00 88.00 318 LEU A C 1
ATOM 2370 O O . LEU A 1 318 ? -3.454 11.592 7.087 1.00 88.00 318 LEU A O 1
ATOM 2374 N N . PRO A 1 319 ? -5.410 12.174 6.138 1.00 88.88 319 PRO A N 1
ATOM 2375 C CA . PRO A 1 319 ? -5.418 11.087 5.155 1.00 88.88 319 PRO A CA 1
ATOM 2376 C C . PRO A 1 319 ? -4.123 10.973 4.349 1.00 88.88 319 PRO A C 1
ATOM 2378 O O . PRO A 1 319 ? -3.563 9.887 4.241 1.00 88.88 319 PRO A O 1
ATOM 2381 N N . GLY A 1 320 ? -3.609 12.093 3.830 1.00 90.25 320 GLY A N 1
ATOM 2382 C CA . GLY A 1 320 ? -2.362 12.130 3.070 1.00 90.25 320 GLY A CA 1
ATOM 2383 C C . GLY A 1 320 ? -1.164 11.635 3.880 1.00 90.25 320 GLY A C 1
ATOM 2384 O O . GLY A 1 320 ? -0.406 10.796 3.398 1.00 90.25 320 GLY A O 1
ATOM 2385 N N . ILE A 1 321 ? -1.028 12.084 5.133 1.00 92.31 321 ILE A N 1
ATOM 2386 C CA . ILE A 1 321 ? 0.028 11.617 6.045 1.00 92.31 321 ILE A CA 1
ATOM 2387 C C . ILE A 1 321 ? -0.098 10.111 6.297 1.00 92.31 321 ILE A C 1
ATOM 2389 O O . ILE A 1 321 ? 0.897 9.396 6.211 1.00 92.31 321 ILE A O 1
ATOM 2393 N N . LEU A 1 322 ? -1.304 9.607 6.566 1.00 93.62 322 LEU A N 1
ATOM 2394 C CA . LEU A 1 322 ? -1.525 8.179 6.812 1.00 93.62 322 LEU A CA 1
ATOM 2395 C C . LEU A 1 322 ? -1.184 7.328 5.587 1.00 93.62 322 LEU A C 1
ATOM 2397 O O . LEU A 1 322 ? -0.570 6.275 5.726 1.00 93.62 322 LEU A O 1
ATOM 2401 N N . ILE A 1 323 ? -1.545 7.793 4.390 1.00 94.25 323 ILE A N 1
ATOM 2402 C CA . ILE A 1 323 ? -1.216 7.122 3.129 1.00 94.25 323 ILE A 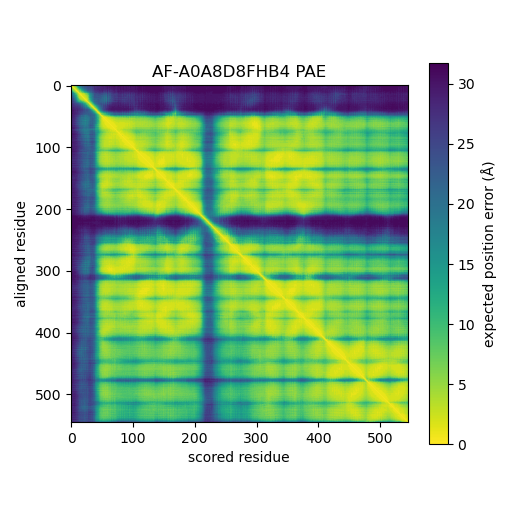CA 1
ATOM 2403 C C . ILE A 1 323 ? 0.300 7.102 2.913 1.00 94.25 323 ILE A C 1
ATOM 2405 O O . ILE A 1 323 ? 0.833 6.061 2.545 1.00 94.25 323 ILE A O 1
ATOM 2409 N N . ILE A 1 324 ? 1.010 8.202 3.187 1.00 95.50 324 ILE A N 1
ATOM 2410 C CA . ILE A 1 324 ? 2.480 8.251 3.109 1.00 95.50 324 ILE A CA 1
ATOM 2411 C C . ILE A 1 324 ? 3.105 7.264 4.097 1.00 95.50 324 ILE A C 1
ATOM 2413 O O . ILE A 1 324 ? 3.981 6.484 3.727 1.00 95.50 324 ILE A O 1
ATOM 2417 N N . VAL A 1 325 ? 2.646 7.257 5.350 1.00 96.81 325 VAL A N 1
ATOM 2418 C CA . VAL A 1 325 ? 3.165 6.322 6.353 1.00 96.81 325 VAL A CA 1
ATOM 2419 C C . VAL A 1 325 ? 2.900 4.877 5.929 1.00 96.81 325 VAL A C 1
ATOM 2421 O O . VAL A 1 325 ? 3.796 4.039 6.000 1.00 96.81 325 VAL A O 1
ATOM 2424 N N . LYS A 1 326 ? 1.697 4.586 5.432 1.00 96.19 326 LYS A N 1
ATOM 2425 C CA . LYS A 1 326 ? 1.301 3.238 5.030 1.00 96.19 326 LYS A CA 1
ATOM 2426 C C . LYS A 1 326 ? 2.022 2.746 3.776 1.00 96.19 326 LYS A C 1
ATOM 2428 O O . LYS A 1 326 ? 2.453 1.605 3.758 1.00 96.19 326 LYS A O 1
ATOM 2433 N N . LEU A 1 327 ? 2.117 3.572 2.736 1.00 95.69 327 LEU A N 1
ATOM 2434 C CA . LEU A 1 327 ? 2.562 3.145 1.406 1.00 95.69 327 LEU A CA 1
ATOM 2435 C C . LEU A 1 327 ? 4.016 3.498 1.088 1.00 95.69 327 LEU A C 1
ATOM 2437 O O . LEU A 1 327 ? 4.532 3.005 0.091 1.00 95.69 327 LEU A O 1
ATOM 2441 N N . LEU A 1 328 ? 4.677 4.336 1.895 1.00 94.81 328 LEU A N 1
ATOM 2442 C CA . LEU A 1 328 ? 6.095 4.678 1.721 1.00 94.81 328 LEU A CA 1
ATOM 2443 C C . LEU A 1 328 ? 6.924 4.319 2.955 1.00 94.81 328 LEU A C 1
ATOM 2445 O O . LEU A 1 328 ? 7.928 3.621 2.832 1.00 94.81 328 LEU A O 1
ATOM 2449 N N . VAL A 1 329 ? 6.505 4.741 4.153 1.00 97.50 329 VAL A N 1
ATOM 2450 C CA . VAL A 1 329 ? 7.298 4.498 5.374 1.00 97.50 329 VAL A CA 1
ATOM 2451 C C . VAL A 1 329 ? 7.288 3.019 5.760 1.00 97.50 329 VAL A C 1
ATOM 2453 O O . VAL A 1 329 ? 8.356 2.450 5.965 1.00 97.50 329 VAL A O 1
ATOM 2456 N N . LEU A 1 330 ? 6.122 2.369 5.826 1.00 97.19 330 LEU A N 1
ATOM 2457 C CA . LEU A 1 330 ? 6.023 0.956 6.207 1.00 97.19 330 LEU A CA 1
ATOM 2458 C C . LEU A 1 330 ? 6.832 0.012 5.289 1.00 97.19 330 LEU A C 1
ATOM 2460 O O . LEU A 1 330 ? 7.562 -0.809 5.848 1.00 97.19 330 LEU A O 1
ATOM 2464 N N . PRO A 1 331 ? 6.783 0.104 3.941 1.00 96.44 331 PRO A N 1
ATOM 2465 C CA . PRO A 1 331 ? 7.651 -0.693 3.064 1.00 96.44 331 PRO A CA 1
ATOM 2466 C C . PRO A 1 331 ? 9.139 -0.522 3.368 1.00 96.44 331 PRO A C 1
ATOM 2468 O O . PRO A 1 331 ? 9.872 -1.505 3.467 1.00 96.44 331 PRO A O 1
ATOM 2471 N N . LEU A 1 332 ? 9.590 0.724 3.555 1.00 96.69 332 LEU A N 1
ATOM 2472 C CA . LEU A 1 332 ? 10.995 1.029 3.819 1.00 96.69 332 LEU A CA 1
ATOM 2473 C C . LEU A 1 332 ? 11.440 0.500 5.181 1.00 96.69 332 LEU A C 1
ATOM 2475 O O . LEU A 1 332 ? 12.471 -0.161 5.266 1.00 96.69 332 LEU A O 1
ATOM 2479 N N . VAL A 1 333 ? 10.650 0.742 6.230 1.00 98.00 333 VAL A N 1
ATOM 2480 C CA . VAL A 1 333 ? 10.928 0.208 7.570 1.00 98.00 333 VAL A CA 1
ATOM 2481 C C . VAL A 1 333 ? 10.960 -1.316 7.518 1.00 98.00 333 VAL A C 1
ATOM 2483 O O . VAL A 1 333 ? 11.893 -1.912 8.034 1.00 98.00 333 VAL A O 1
ATOM 2486 N N . THR A 1 334 ? 10.010 -1.946 6.826 1.00 96.88 334 THR A N 1
ATOM 2487 C CA . THR A 1 334 ? 9.948 -3.407 6.696 1.00 96.88 334 THR A CA 1
ATOM 2488 C C . THR A 1 334 ? 11.187 -3.976 6.017 1.00 96.88 334 THR A C 1
ATOM 2490 O O . THR A 1 334 ? 11.829 -4.860 6.580 1.00 96.88 334 THR A O 1
ATOM 2493 N N . ARG A 1 335 ? 11.585 -3.424 4.866 1.00 95.81 335 ARG A N 1
ATOM 2494 C CA . ARG A 1 335 ? 12.807 -3.838 4.166 1.00 95.81 335 ARG A CA 1
ATOM 2495 C C . ARG A 1 335 ? 14.043 -3.715 5.056 1.00 95.81 335 ARG A C 1
ATOM 2497 O O . ARG A 1 335 ? 14.839 -4.645 5.139 1.00 95.81 335 ARG A O 1
ATOM 2504 N N . GLN A 1 336 ? 14.195 -2.579 5.738 1.00 96.75 336 GLN A N 1
ATOM 2505 C CA . GLN A 1 336 ? 15.367 -2.346 6.580 1.00 96.75 336 GLN A CA 1
ATOM 2506 C C . GLN A 1 336 ? 15.378 -3.226 7.828 1.00 96.75 336 GLN A C 1
ATOM 2508 O O . GLN A 1 336 ? 16.432 -3.735 8.191 1.00 96.75 336 GLN A O 1
ATOM 2513 N N . THR A 1 337 ? 14.229 -3.470 8.462 1.00 97.50 337 THR A N 1
ATOM 2514 C CA . THR A 1 337 ? 14.152 -4.383 9.608 1.00 97.50 337 THR A CA 1
ATOM 2515 C C . THR A 1 337 ? 14.562 -5.805 9.219 1.00 97.50 337 THR A C 1
ATOM 2517 O O . THR A 1 337 ? 15.322 -6.422 9.959 1.00 97.50 337 THR A O 1
ATOM 2520 N N . VAL A 1 338 ? 14.136 -6.304 8.053 1.00 97.00 338 VAL A N 1
ATOM 2521 C CA . VAL A 1 338 ? 14.532 -7.638 7.562 1.00 97.00 338 VAL A CA 1
ATOM 2522 C C . VAL A 1 338 ? 16.045 -7.727 7.319 1.00 97.00 338 VAL A C 1
ATOM 2524 O O . VAL A 1 338 ? 16.672 -8.694 7.747 1.00 97.00 338 VAL A O 1
ATOM 2527 N N . ASN A 1 339 ? 16.643 -6.695 6.713 1.00 95.25 339 ASN A N 1
ATOM 2528 C CA . ASN A 1 339 ? 18.092 -6.632 6.489 1.00 95.25 339 ASN A CA 1
ATOM 2529 C C . ASN A 1 339 ? 18.888 -6.568 7.797 1.00 95.25 339 ASN A C 1
ATOM 2531 O O . ASN A 1 339 ? 19.858 -7.297 7.963 1.00 95.25 339 ASN A O 1
ATOM 2535 N N . ILE A 1 340 ? 18.473 -5.722 8.744 1.00 96.44 340 ILE A N 1
ATOM 2536 C CA . ILE A 1 340 ? 19.156 -5.566 10.039 1.00 96.44 340 ILE A CA 1
ATOM 2537 C C . ILE A 1 340 ? 19.116 -6.869 10.843 1.00 96.44 340 ILE A C 1
ATOM 2539 O O . ILE A 1 340 ? 20.064 -7.191 11.556 1.00 96.44 340 ILE A O 1
ATOM 2543 N N . MET A 1 341 ? 18.022 -7.619 10.734 1.00 95.88 341 MET A N 1
ATOM 2544 C CA . MET A 1 341 ? 17.857 -8.882 11.445 1.00 95.88 341 MET A CA 1
ATOM 2545 C C . MET A 1 341 ? 18.553 -10.067 10.776 1.00 95.88 341 MET A C 1
ATOM 2547 O O . MET A 1 341 ? 18.581 -11.129 11.390 1.00 95.88 341 MET A O 1
ATOM 2551 N N . ASN A 1 342 ? 19.106 -9.899 9.566 1.00 94.69 342 ASN A N 1
ATOM 2552 C CA . ASN A 1 342 ? 19.679 -10.983 8.761 1.00 94.69 342 ASN A CA 1
ATOM 2553 C C . ASN A 1 342 ? 18.740 -12.199 8.718 1.00 94.69 342 ASN A C 1
ATOM 2555 O O . ASN A 1 342 ? 19.081 -13.286 9.175 1.00 94.69 342 ASN A O 1
ATOM 2559 N N . ALA A 1 343 ? 17.502 -11.977 8.264 1.00 92.06 343 ALA A N 1
ATOM 2560 C CA . ALA A 1 343 ? 16.447 -12.979 8.392 1.00 92.06 343 ALA A CA 1
ATOM 2561 C C . ALA A 1 343 ? 16.704 -14.268 7.589 1.00 92.06 343 ALA A C 1
ATOM 2563 O O . ALA A 1 343 ? 16.203 -15.319 7.984 1.00 92.06 343 ALA A O 1
ATOM 2564 N N . GLY A 1 344 ? 17.439 -14.201 6.477 1.00 90.94 344 GLY A N 1
ATOM 2565 C CA . GLY A 1 344 ? 17.792 -15.369 5.664 1.00 90.94 344 GLY A CA 1
ATOM 2566 C C . GLY A 1 344 ? 19.026 -16.100 6.194 1.00 90.94 344 GLY A C 1
ATOM 2567 O O . GLY A 1 344 ? 19.804 -15.544 6.966 1.00 90.94 344 GLY A O 1
ATOM 2568 N N . ALA A 1 345 ? 19.244 -17.338 5.748 1.00 89.00 345 ALA A N 1
ATOM 2569 C CA . ALA A 1 345 ? 20.447 -18.094 6.098 1.00 89.00 345 ALA A CA 1
ATOM 2570 C C . ALA A 1 345 ? 21.714 -17.458 5.501 1.00 89.00 345 ALA A C 1
ATOM 2572 O O . ALA A 1 345 ? 22.780 -17.500 6.111 1.00 89.00 345 ALA A O 1
ATOM 2573 N N . ASN A 1 346 ? 21.575 -16.837 4.325 1.00 90.88 346 ASN A N 1
ATOM 2574 C CA . ASN A 1 346 ? 22.646 -16.164 3.595 1.00 90.88 346 ASN A CA 1
ATOM 2575 C C . ASN A 1 346 ? 22.246 -14.732 3.196 1.00 90.88 346 ASN A C 1
ATOM 2577 O O . ASN A 1 346 ? 21.082 -14.330 3.285 1.00 90.88 346 ASN A O 1
ATOM 2581 N N . PHE A 1 347 ? 23.214 -13.961 2.691 1.00 88.06 347 PHE A N 1
ATOM 2582 C CA . PHE A 1 347 ? 22.991 -12.585 2.230 1.00 88.06 347 PHE A CA 1
ATOM 2583 C C . PHE A 1 347 ? 21.983 -12.492 1.070 1.00 88.06 347 PHE A C 1
ATOM 2585 O O . PHE A 1 347 ? 21.136 -11.599 1.071 1.00 88.06 347 PHE A O 1
ATOM 2592 N N . SER A 1 348 ? 22.036 -13.429 0.113 1.00 87.69 348 SER A N 1
ATOM 2593 C CA . SER A 1 348 ? 21.088 -13.476 -1.014 1.00 87.69 348 SER A CA 1
ATOM 2594 C C . SER A 1 348 ? 19.659 -13.689 -0.522 1.00 87.69 348 SER A C 1
ATOM 2596 O O . SER A 1 348 ? 18.797 -12.858 -0.769 1.00 87.69 348 SER A O 1
ATOM 2598 N N . GLU A 1 349 ? 19.436 -14.721 0.294 1.00 89.31 349 GLU A N 1
ATOM 2599 C CA . GLU A 1 349 ? 18.107 -15.030 0.835 1.00 89.31 349 GLU A CA 1
ATOM 2600 C C . GLU A 1 349 ? 17.569 -13.891 1.716 1.00 89.31 349 GLU A C 1
ATOM 2602 O O . GLU A 1 349 ? 16.395 -13.537 1.647 1.00 89.31 349 GLU A O 1
ATOM 2607 N N . THR A 1 350 ? 18.431 -13.254 2.518 1.00 92.38 350 THR A N 1
ATOM 2608 C CA . THR A 1 350 ? 18.046 -12.055 3.282 1.00 92.38 350 THR A CA 1
ATOM 2609 C C . THR A 1 350 ? 17.603 -10.932 2.348 1.00 92.38 350 THR A C 1
ATOM 2611 O O . THR A 1 350 ? 16.620 -10.245 2.633 1.00 92.38 350 THR A O 1
ATOM 2614 N N . THR A 1 351 ? 18.289 -10.760 1.218 1.00 90.62 351 THR A N 1
ATOM 2615 C CA . THR A 1 351 ? 17.932 -9.766 0.204 1.00 90.62 351 THR A CA 1
ATOM 2616 C C . THR A 1 351 ? 16.574 -10.091 -0.416 1.00 90.62 351 THR A C 1
ATOM 2618 O O . THR A 1 351 ? 15.725 -9.197 -0.465 1.00 90.62 351 THR A O 1
ATOM 2621 N N . ASP A 1 352 ? 16.310 -11.346 -0.777 1.00 89.38 352 ASP A N 1
ATOM 2622 C CA . ASP A 1 352 ? 15.029 -11.794 -1.343 1.00 89.38 352 ASP A CA 1
ATOM 2623 C C . ASP A 1 352 ? 13.871 -11.595 -0.359 1.00 89.38 352 ASP A C 1
ATOM 2625 O O . ASP A 1 352 ? 12.849 -10.991 -0.700 1.00 89.38 352 ASP A O 1
ATOM 2629 N N . LEU A 1 353 ? 14.065 -11.987 0.904 1.00 93.25 353 LEU A N 1
ATOM 2630 C CA . LEU A 1 353 ? 13.105 -11.769 1.987 1.00 93.25 353 LEU A CA 1
ATOM 2631 C C . LEU A 1 353 ? 12.873 -10.279 2.253 1.00 93.25 353 LEU A C 1
ATOM 2633 O O . LEU A 1 353 ? 11.737 -9.855 2.463 1.00 93.25 353 LEU A O 1
ATOM 2637 N N . SER A 1 354 ? 13.920 -9.449 2.228 1.00 94.31 354 SER A N 1
ATOM 2638 C CA . SER A 1 354 ? 13.778 -7.996 2.414 1.00 94.31 354 SER A CA 1
ATOM 2639 C C . SER A 1 354 ? 12.980 -7.358 1.281 1.00 94.31 354 SER A C 1
ATOM 2641 O O . SER A 1 354 ? 12.218 -6.411 1.489 1.00 94.31 354 SER A O 1
ATOM 2643 N N . THR A 1 355 ? 13.130 -7.917 0.086 1.00 91.56 355 THR A N 1
ATOM 2644 C CA . THR A 1 355 ? 12.493 -7.472 -1.141 1.00 91.56 355 THR A CA 1
ATOM 2645 C C . THR A 1 355 ? 11.019 -7.874 -1.163 1.00 91.56 355 THR A C 1
ATOM 2647 O O . THR A 1 355 ? 10.152 -7.037 -1.429 1.00 91.56 355 THR A O 1
ATOM 2650 N N . PHE A 1 356 ? 10.713 -9.099 -0.731 1.00 92.19 356 PHE A N 1
ATOM 2651 C CA . PHE A 1 356 ? 9.351 -9.525 -0.424 1.00 92.19 356 PHE A CA 1
ATOM 2652 C C . PHE A 1 356 ? 8.720 -8.656 0.677 1.00 92.19 356 PHE A C 1
ATOM 2654 O O . PHE A 1 356 ? 7.602 -8.167 0.519 1.00 92.19 356 PHE A O 1
ATOM 2661 N N . GLY A 1 357 ? 9.451 -8.382 1.761 1.00 94.31 357 GLY A N 1
ATOM 2662 C CA . GLY A 1 357 ? 9.011 -7.507 2.849 1.00 94.31 357 GLY A CA 1
ATOM 2663 C C . GLY A 1 357 ? 8.700 -6.077 2.388 1.00 94.31 357 GLY A C 1
ATOM 2664 O O . GLY A 1 357 ? 7.726 -5.475 2.846 1.00 94.31 357 GLY A O 1
ATOM 2665 N N . PHE A 1 358 ? 9.477 -5.541 1.442 1.00 94.62 358 PHE A N 1
ATOM 2666 C CA . PHE A 1 358 ? 9.189 -4.256 0.810 1.00 94.62 358 PHE A CA 1
ATOM 2667 C C . PHE A 1 358 ? 7.847 -4.296 0.070 1.00 94.62 358 PHE A C 1
ATOM 2669 O O . PHE A 1 358 ? 6.977 -3.476 0.363 1.00 94.62 358 PHE A O 1
ATOM 2676 N N . LEU A 1 359 ? 7.640 -5.276 -0.822 1.00 92.75 359 LEU A N 1
ATOM 2677 C CA . LEU A 1 359 ? 6.377 -5.445 -1.552 1.00 92.75 359 LEU A CA 1
ATOM 2678 C C . LEU A 1 359 ? 5.193 -5.610 -0.594 1.00 92.75 359 LEU A C 1
ATOM 2680 O O . LEU A 1 359 ? 4.188 -4.915 -0.732 1.00 92.75 359 LEU A O 1
ATOM 2684 N N . TYR A 1 360 ? 5.334 -6.465 0.417 1.00 94.12 360 TYR A N 1
ATOM 2685 C CA . TYR A 1 360 ? 4.332 -6.689 1.455 1.00 94.12 360 TYR A CA 1
ATOM 2686 C C . TYR A 1 360 ? 3.906 -5.384 2.151 1.00 94.12 360 TYR A C 1
ATOM 2688 O O . TYR A 1 360 ? 2.720 -5.137 2.388 1.00 94.12 360 TYR A O 1
ATOM 2696 N N . GLY A 1 361 ? 4.867 -4.503 2.441 1.00 94.19 361 GLY A N 1
ATOM 2697 C CA . GLY A 1 361 ? 4.594 -3.200 3.039 1.00 94.19 361 GLY A CA 1
ATOM 2698 C C . GLY A 1 361 ? 3.787 -2.255 2.144 1.00 94.19 361 GLY A C 1
ATOM 2699 O O . GLY A 1 361 ? 3.146 -1.349 2.671 1.00 94.19 361 GLY A O 1
ATOM 2700 N N . THR A 1 362 ? 3.782 -2.453 0.818 1.00 94.19 362 THR A N 1
ATOM 2701 C CA . THR A 1 362 ? 3.041 -1.597 -0.134 1.00 94.19 362 THR A CA 1
ATOM 2702 C C . THR A 1 362 ? 1.550 -1.917 -0.222 1.00 94.19 362 THR A C 1
ATOM 2704 O O . THR A 1 362 ? 0.797 -1.167 -0.848 1.00 94.19 362 THR A O 1
ATOM 2707 N N . PHE A 1 363 ? 1.091 -2.998 0.416 1.00 94.12 363 PHE A N 1
ATOM 2708 C CA . PHE A 1 363 ? -0.322 -3.363 0.409 1.00 94.12 363 PHE A CA 1
ATOM 2709 C C . PHE A 1 363 ? -1.177 -2.288 1.095 1.00 94.12 363 PHE A C 1
ATOM 2711 O O . PHE A 1 363 ? -0.793 -1.758 2.143 1.00 94.12 363 PHE A O 1
ATOM 2718 N N . PRO A 1 364 ? -2.363 -1.963 0.548 1.00 94.25 364 PRO A N 1
ATOM 2719 C CA . PRO A 1 364 ? -3.206 -0.907 1.094 1.00 94.25 364 PRO A CA 1
ATOM 2720 C C . PRO A 1 364 ? -3.799 -1.287 2.451 1.00 94.25 364 PRO A C 1
ATOM 2722 O O . PRO A 1 364 ? -3.725 -2.436 2.890 1.00 94.25 364 PRO A O 1
ATOM 2725 N N . ALA A 1 365 ? -4.405 -0.312 3.131 1.00 92.75 365 ALA A N 1
ATOM 2726 C CA . ALA A 1 365 ? -5.040 -0.548 4.424 1.00 92.75 365 ALA A CA 1
ATOM 2727 C C . ALA A 1 365 ? -6.216 -1.537 4.313 1.00 92.75 365 ALA A C 1
ATOM 2729 O O . ALA A 1 365 ? -6.999 -1.499 3.360 1.00 92.75 365 ALA A O 1
ATOM 2730 N N . ALA A 1 366 ? -6.364 -2.413 5.308 1.00 88.69 366 ALA A N 1
ATOM 2731 C CA . ALA A 1 366 ? -7.428 -3.413 5.313 1.00 88.69 366 ALA A CA 1
ATOM 2732 C C . ALA A 1 366 ? -8.827 -2.791 5.496 1.00 88.69 366 ALA A C 1
ATOM 2734 O O . ALA A 1 366 ? -9.003 -1.893 6.326 1.00 88.69 366 ALA A O 1
ATOM 2735 N N . PRO A 1 367 ? -9.877 -3.361 4.877 1.00 80.12 367 PRO A N 1
ATOM 2736 C CA . PRO A 1 367 ? -11.257 -2.941 5.131 1.00 80.12 367 PRO A CA 1
ATOM 2737 C C . PRO A 1 367 ? -11.711 -3.145 6.583 1.00 80.12 367 PRO A C 1
ATOM 2739 O O . PRO A 1 367 ? -12.634 -2.474 7.043 1.00 80.12 367 PRO A O 1
ATOM 2742 N N . GLY A 1 368 ? -11.053 -4.047 7.322 1.00 80.00 368 GLY A N 1
ATOM 2743 C CA . GLY A 1 368 ? -11.330 -4.301 8.738 1.00 80.00 368 GLY A CA 1
ATOM 2744 C C . GLY A 1 368 ? -11.185 -3.058 9.619 1.00 80.00 368 GLY A C 1
ATOM 2745 O O . GLY A 1 368 ? -11.962 -2.885 10.552 1.00 80.00 368 GLY A O 1
ATOM 2746 N N . VAL A 1 369 ? -10.280 -2.134 9.279 1.00 86.62 369 VAL A N 1
ATOM 2747 C CA . VAL A 1 369 ? -10.066 -0.898 10.054 1.00 86.62 369 VAL A CA 1
ATOM 2748 C C . VAL A 1 369 ? -11.309 -0.003 10.047 1.00 86.62 369 VAL A C 1
ATOM 2750 O O . VAL A 1 369 ? -11.646 0.611 11.057 1.00 86.62 369 VAL A O 1
ATOM 2753 N N . PHE A 1 370 ? -12.051 0.025 8.937 1.00 83.06 370 PHE A N 1
ATOM 2754 C CA . PHE A 1 370 ? -13.313 0.763 8.848 1.00 83.06 370 PHE A CA 1
ATOM 2755 C C . PHE A 1 370 ? -14.407 0.167 9.737 1.00 83.06 370 PHE A C 1
ATOM 2757 O O . PHE A 1 370 ? -15.196 0.910 10.317 1.00 83.06 370 PHE A O 1
ATOM 2764 N N . VAL A 1 371 ? -14.442 -1.160 9.886 1.00 79.06 371 VAL A N 1
ATOM 2765 C CA . VAL A 1 371 ? -15.389 -1.820 10.796 1.00 79.06 371 VAL A CA 1
ATOM 2766 C C . VAL A 1 371 ? -15.121 -1.380 12.234 1.00 79.06 371 VAL A C 1
ATOM 2768 O O . VAL A 1 371 ? -16.058 -1.015 12.939 1.00 79.06 371 VAL A O 1
ATOM 2771 N N . ILE A 1 372 ? -13.846 -1.321 12.634 1.00 82.38 372 ILE A N 1
ATOM 2772 C CA . ILE A 1 372 ? -13.431 -0.836 13.958 1.00 82.38 372 ILE A CA 1
ATOM 2773 C C . ILE A 1 372 ? -13.837 0.632 14.139 1.00 82.38 372 ILE A C 1
ATOM 2775 O O . ILE A 1 372 ? -14.487 0.975 15.125 1.00 82.38 372 ILE A O 1
ATOM 2779 N N . ALA A 1 373 ? -13.521 1.487 13.162 1.00 86.00 373 ALA A N 1
ATOM 2780 C CA . ALA A 1 373 ? -13.910 2.896 13.173 1.00 86.00 373 ALA A CA 1
ATOM 2781 C C . ALA A 1 373 ? -15.428 3.063 13.368 1.00 86.00 373 ALA A C 1
ATOM 2783 O O . ALA A 1 373 ? -15.868 3.860 14.196 1.00 86.00 373 ALA A O 1
ATOM 2784 N N . SER A 1 374 ? -16.233 2.271 12.652 1.00 78.56 374 SER A N 1
ATOM 2785 C CA . SER A 1 374 ? -17.695 2.294 12.747 1.00 78.56 374 SER A CA 1
ATOM 2786 C C . SER A 1 374 ? -18.215 1.756 14.080 1.00 78.56 374 SER A C 1
ATOM 2788 O O . SER A 1 374 ? -19.181 2.300 14.607 1.00 78.56 374 SER A O 1
ATOM 2790 N N . GLN A 1 375 ? -17.600 0.708 14.633 1.00 78.50 375 GLN A N 1
ATOM 2791 C CA . GLN A 1 375 ? -17.992 0.120 15.917 1.00 78.50 375 GLN A CA 1
ATOM 2792 C C . GLN A 1 375 ? -17.782 1.097 17.078 1.00 78.50 375 GLN A C 1
ATOM 2794 O O . GLN A 1 375 ? -18.598 1.160 17.999 1.00 78.50 375 GLN A O 1
ATOM 2799 N N . TYR A 1 376 ? -16.692 1.861 17.031 1.00 81.69 376 TYR A N 1
ATOM 2800 C CA . TYR A 1 376 ? -16.373 2.871 18.037 1.00 81.69 376 TYR A CA 1
ATOM 2801 C C . TYR A 1 376 ? -16.949 4.257 17.714 1.00 81.69 376 TYR A C 1
ATOM 2803 O O . TYR A 1 376 ? -16.887 5.144 18.561 1.00 81.69 376 TYR A O 1
ATOM 2811 N N . ASN A 1 377 ? -17.542 4.433 16.528 1.00 81.38 377 ASN A N 1
ATOM 2812 C CA . ASN A 1 377 ? -18.016 5.708 15.989 1.00 81.38 377 ASN A CA 1
ATOM 2813 C C . ASN A 1 377 ? -16.927 6.802 16.006 1.00 81.38 377 ASN A C 1
ATOM 2815 O O . ASN A 1 377 ? -17.142 7.917 16.480 1.00 81.38 377 ASN A O 1
ATOM 2819 N N . MET A 1 378 ? -15.729 6.460 15.523 1.00 84.12 378 MET A N 1
ATOM 2820 C CA . MET A 1 378 ? -14.547 7.326 15.551 1.00 84.12 378 MET A CA 1
ATOM 2821 C C . MET A 1 378 ? -13.983 7.523 14.149 1.00 84.12 378 MET A C 1
ATOM 2823 O O . MET A 1 378 ? -13.620 6.549 13.498 1.00 84.12 378 MET A O 1
ATOM 2827 N N . ASP A 1 379 ? -13.885 8.780 13.701 1.00 85.62 379 ASP A N 1
ATOM 2828 C CA . ASP A 1 379 ? -13.218 9.175 12.448 1.00 85.62 379 ASP A CA 1
ATOM 2829 C C . ASP A 1 379 ? -13.606 8.307 11.225 1.00 85.62 379 ASP A C 1
ATOM 2831 O O . ASP A 1 379 ? -12.795 8.040 10.339 1.00 85.62 379 ASP A O 1
ATOM 2835 N N . VAL A 1 380 ? -14.872 7.870 11.167 1.00 84.38 380 VAL A N 1
ATOM 2836 C CA . VAL A 1 380 ? -15.372 6.874 10.203 1.00 84.38 380 VAL A CA 1
ATOM 2837 C C . VAL A 1 380 ? -15.158 7.320 8.759 1.00 84.38 380 VAL A C 1
ATOM 2839 O O . VAL A 1 380 ? -14.635 6.556 7.949 1.00 84.38 380 VAL A O 1
ATOM 2842 N N . ASP A 1 381 ? -15.518 8.561 8.431 1.00 83.00 381 ASP A N 1
ATOM 2843 C CA . ASP A 1 381 ? -15.366 9.086 7.071 1.00 83.00 381 ASP A CA 1
ATOM 2844 C C . ASP A 1 381 ? -13.903 9.320 6.692 1.00 83.00 381 ASP A C 1
ATOM 2846 O O . ASP A 1 381 ? -13.533 9.131 5.531 1.00 83.00 381 ASP A O 1
ATOM 2850 N N . LEU A 1 382 ? -13.056 9.669 7.665 1.00 87.94 382 LEU A N 1
ATOM 2851 C CA . LEU A 1 382 ? -11.619 9.811 7.460 1.00 87.94 382 LEU A CA 1
ATOM 2852 C C . LEU A 1 382 ? -10.986 8.454 7.153 1.00 87.94 382 LEU A C 1
ATOM 2854 O O . LEU A 1 382 ? -10.271 8.334 6.162 1.00 87.94 382 LEU A O 1
ATOM 2858 N N . ILE A 1 383 ? -11.268 7.423 7.953 1.00 89.62 383 ILE A N 1
ATOM 2859 C CA . ILE A 1 383 ? -10.739 6.071 7.738 1.00 89.62 383 ILE A CA 1
ATOM 2860 C C . ILE A 1 383 ? -11.267 5.476 6.436 1.00 89.62 383 ILE A C 1
ATOM 2862 O O . ILE A 1 383 ? -10.485 4.927 5.661 1.00 89.62 383 ILE A O 1
ATOM 2866 N N . ALA A 1 384 ? -12.568 5.616 6.162 1.00 84.00 384 ALA A N 1
ATOM 2867 C CA . ALA A 1 384 ? -13.173 5.123 4.929 1.00 84.00 384 ALA A CA 1
ATOM 2868 C C . ALA A 1 384 ? -12.487 5.730 3.703 1.00 84.00 384 ALA A C 1
ATOM 2870 O O . ALA A 1 384 ? -12.006 5.011 2.832 1.00 84.00 384 ALA A O 1
ATOM 2871 N N . SER A 1 385 ? -12.397 7.057 3.656 1.00 85.06 385 SER A N 1
ATOM 2872 C CA . SER A 1 385 ? -11.832 7.758 2.510 1.00 85.06 385 SER A CA 1
ATOM 2873 C C . SER A 1 385 ? -10.319 7.568 2.365 1.00 85.06 385 SER A C 1
ATOM 2875 O O . SER A 1 385 ? -9.840 7.368 1.248 1.00 85.06 385 SER A O 1
ATOM 2877 N N . SER A 1 386 ? -9.575 7.521 3.476 1.00 89.81 386 SER A N 1
ATOM 2878 C CA . SER A 1 386 ? -8.141 7.197 3.480 1.00 89.81 386 SER A CA 1
ATOM 2879 C C . SER A 1 386 ? -7.890 5.775 2.984 1.00 89.81 386 SER A C 1
ATOM 2881 O O . SER A 1 386 ? -6.961 5.557 2.213 1.00 89.81 386 SER A O 1
ATOM 2883 N N . MET A 1 387 ? -8.728 4.806 3.370 1.00 88.56 387 MET A N 1
ATOM 2884 C CA . MET A 1 387 ? -8.636 3.423 2.893 1.00 88.56 387 MET A CA 1
ATOM 2885 C C . MET A 1 387 ? -8.861 3.352 1.379 1.00 88.56 387 MET A C 1
ATOM 2887 O O . MET A 1 387 ? -8.048 2.748 0.674 1.00 88.56 387 MET A O 1
ATOM 2891 N N . VAL A 1 388 ? -9.911 4.013 0.872 1.00 86.31 388 VAL A N 1
ATOM 2892 C CA . VAL A 1 388 ? -10.197 4.086 -0.570 1.00 86.31 388 VAL A CA 1
ATOM 2893 C C . VAL A 1 388 ? -9.002 4.675 -1.318 1.00 86.31 388 VAL A C 1
ATOM 2895 O O . VAL A 1 388 ? -8.474 4.046 -2.233 1.00 86.31 388 VAL A O 1
ATOM 2898 N N . ALA A 1 389 ? -8.531 5.848 -0.891 1.00 88.31 389 ALA A N 1
ATOM 2899 C CA . ALA A 1 389 ? -7.395 6.522 -1.507 1.00 88.31 389 ALA A CA 1
ATOM 2900 C C . ALA A 1 389 ? -6.111 5.676 -1.438 1.00 88.31 389 ALA A C 1
ATOM 2902 O O . ALA A 1 389 ? -5.410 5.558 -2.439 1.00 88.31 389 ALA A O 1
ATOM 2903 N N . SER A 1 390 ? -5.839 5.020 -0.302 1.00 91.44 390 SER A N 1
ATOM 2904 C CA . SER A 1 390 ? -4.691 4.117 -0.155 1.00 91.44 390 SER A CA 1
ATOM 2905 C C . SER A 1 390 ? -4.756 2.940 -1.128 1.00 91.44 390 SER A C 1
ATOM 2907 O O . SER A 1 390 ? -3.735 2.560 -1.685 1.00 91.44 390 SER A O 1
ATOM 2909 N N . THR A 1 391 ? -5.952 2.412 -1.405 1.00 90.00 391 THR A N 1
ATOM 2910 C CA . THR A 1 391 ? -6.136 1.298 -2.346 1.00 90.00 391 THR A CA 1
ATOM 2911 C C . THR A 1 391 ? -5.791 1.727 -3.768 1.00 90.00 391 THR A C 1
ATOM 2913 O O . THR A 1 391 ? -4.989 1.067 -4.425 1.00 90.00 391 THR A O 1
ATOM 2916 N N . PHE A 1 392 ? -6.301 2.876 -4.218 1.00 86.75 392 PHE A N 1
ATOM 2917 C CA . PHE A 1 392 ? -5.974 3.403 -5.546 1.00 86.75 392 PHE A CA 1
ATOM 2918 C C . PHE A 1 392 ? -4.494 3.775 -5.695 1.00 86.75 392 PHE A C 1
ATOM 2920 O O . PHE A 1 392 ? -3.906 3.496 -6.734 1.00 86.75 392 PHE A O 1
ATOM 2927 N N . ILE A 1 393 ? -3.879 4.370 -4.667 1.00 90.31 393 ILE A N 1
ATOM 2928 C CA . ILE A 1 393 ? -2.461 4.768 -4.705 1.00 90.31 393 ILE A CA 1
ATOM 2929 C C . ILE A 1 393 ? -1.532 3.549 -4.589 1.00 90.31 393 ILE A C 1
ATOM 2931 O O . ILE A 1 393 ? -0.455 3.545 -5.182 1.00 90.31 393 ILE A O 1
ATOM 2935 N N . SER A 1 394 ? -1.946 2.490 -3.887 1.00 90.94 394 SER A N 1
ATOM 2936 C CA . SER A 1 394 ? -1.158 1.257 -3.779 1.00 90.94 394 SER A CA 1
ATOM 2937 C C . SER A 1 394 ? -1.002 0.532 -5.115 1.00 90.94 394 SER A C 1
ATOM 2939 O O . SER A 1 394 ? 0.026 -0.092 -5.326 1.00 90.94 394 SER A O 1
ATOM 2941 N N . ALA A 1 395 ? -1.966 0.641 -6.038 1.00 86.19 395 ALA A N 1
ATOM 2942 C CA . ALA A 1 395 ? -1.936 -0.055 -7.328 1.00 86.19 395 ALA A CA 1
ATOM 2943 C C . ALA A 1 395 ? -0.672 0.247 -8.161 1.00 86.19 395 ALA A C 1
ATOM 2945 O O . ALA A 1 395 ? 0.088 -0.684 -8.441 1.00 86.19 395 ALA A O 1
ATOM 2946 N N . PRO A 1 396 ? -0.385 1.519 -8.522 1.00 86.94 396 PRO A N 1
ATOM 2947 C CA . PRO A 1 396 ? 0.834 1.851 -9.251 1.00 86.94 396 PRO A CA 1
ATOM 2948 C C . PRO A 1 396 ? 2.093 1.591 -8.419 1.00 86.94 396 PRO A C 1
ATOM 2950 O O . PRO A 1 396 ? 3.109 1.193 -8.978 1.00 86.94 396 PRO A O 1
ATOM 2953 N N . LEU A 1 397 ? 2.046 1.775 -7.093 1.00 88.69 397 LEU A N 1
ATOM 2954 C CA . LEU A 1 397 ? 3.202 1.517 -6.231 1.00 88.69 397 LEU A CA 1
ATOM 2955 C C . LEU A 1 397 ? 3.568 0.032 -6.183 1.00 88.69 397 LEU A C 1
ATOM 2957 O O . LEU A 1 397 ? 4.743 -0.288 -6.320 1.00 88.69 397 LEU A O 1
ATOM 2961 N N . MET A 1 398 ? 2.594 -0.868 -6.039 1.00 87.62 398 MET A N 1
ATOM 2962 C CA . MET A 1 398 ? 2.804 -2.318 -6.092 1.00 87.62 398 MET A CA 1
ATOM 2963 C C . MET A 1 398 ? 3.360 -2.735 -7.452 1.00 87.62 398 MET A C 1
ATOM 2965 O O . MET A 1 398 ? 4.307 -3.512 -7.502 1.00 87.62 398 MET A O 1
ATOM 2969 N N . PHE A 1 399 ? 2.820 -2.182 -8.543 1.00 83.06 399 PHE A N 1
ATOM 2970 C CA . PHE A 1 399 ? 3.298 -2.458 -9.897 1.00 83.06 399 PHE A CA 1
ATOM 2971 C C . PHE A 1 399 ? 4.761 -2.040 -10.097 1.00 83.06 399 PHE A C 1
ATOM 2973 O O . PHE A 1 399 ? 5.587 -2.856 -10.504 1.00 83.06 399 PHE A O 1
ATOM 2980 N N . ILE A 1 400 ? 5.101 -0.792 -9.753 1.00 84.88 400 ILE A N 1
ATOM 2981 C CA . ILE A 1 400 ? 6.475 -0.277 -9.845 1.00 84.88 400 ILE A CA 1
ATOM 2982 C C . ILE A 1 400 ? 7.405 -1.080 -8.938 1.00 84.88 400 ILE A C 1
ATOM 2984 O O . ILE A 1 400 ? 8.497 -1.448 -9.358 1.00 84.88 400 ILE A O 1
ATOM 2988 N N . SER A 1 401 ? 6.969 -1.375 -7.710 1.00 85.94 401 SER A N 1
ATOM 2989 C CA . SER A 1 401 ? 7.764 -2.143 -6.752 1.00 85.94 401 SER A CA 1
ATOM 2990 C C . SER A 1 401 ? 8.061 -3.524 -7.305 1.00 85.94 401 SER A C 1
ATOM 2992 O O . SER A 1 401 ? 9.221 -3.887 -7.405 1.00 85.94 401 SER A O 1
ATOM 2994 N N . ALA A 1 402 ? 7.051 -4.265 -7.751 1.00 80.88 402 ALA A N 1
ATOM 2995 C CA . ALA A 1 402 ? 7.257 -5.585 -8.321 1.00 80.88 402 ALA A CA 1
ATOM 2996 C C . ALA A 1 402 ? 8.191 -5.547 -9.543 1.00 80.88 402 ALA A C 1
ATOM 2998 O O . ALA A 1 402 ? 9.102 -6.364 -9.633 1.00 80.88 402 ALA A O 1
ATOM 2999 N N . LYS A 1 403 ? 8.032 -4.578 -10.457 1.00 78.81 403 LYS A N 1
ATOM 3000 C CA . LYS A 1 403 ? 8.930 -4.429 -11.616 1.00 78.81 403 LYS A CA 1
ATOM 3001 C C . LYS A 1 403 ? 10.363 -4.102 -11.212 1.00 78.81 403 LYS A C 1
ATOM 3003 O O . LYS A 1 403 ? 11.283 -4.698 -11.760 1.00 78.81 403 LYS A O 1
ATOM 3008 N N . MET A 1 404 ? 10.558 -3.251 -10.205 1.00 79.69 404 MET A N 1
ATOM 3009 C CA . MET A 1 404 ? 11.879 -2.996 -9.631 1.00 79.69 404 MET A CA 1
ATOM 3010 C C . MET A 1 404 ? 12.509 -4.286 -9.090 1.00 79.69 404 MET A C 1
ATOM 3012 O O . MET A 1 404 ? 13.685 -4.523 -9.331 1.00 79.69 404 MET A O 1
ATOM 3016 N N . ILE A 1 405 ? 11.720 -5.129 -8.416 1.00 77.69 405 ILE A N 1
ATOM 3017 C CA . ILE A 1 405 ? 12.161 -6.408 -7.839 1.00 77.69 405 ILE A CA 1
ATOM 3018 C C . ILE A 1 405 ? 12.605 -7.395 -8.922 1.00 77.69 405 ILE A C 1
ATOM 3020 O O . ILE A 1 405 ? 13.630 -8.055 -8.768 1.00 77.69 405 ILE A O 1
ATOM 3024 N N . THR A 1 406 ? 11.868 -7.494 -10.028 1.00 73.94 406 THR A N 1
ATOM 3025 C CA . THR A 1 406 ? 12.275 -8.355 -11.146 1.00 73.94 406 THR A CA 1
ATOM 3026 C C . THR A 1 406 ? 13.529 -7.839 -11.818 1.00 73.94 406 THR A C 1
ATOM 3028 O O . THR A 1 406 ? 14.463 -8.607 -12.005 1.00 73.94 406 THR A O 1
ATOM 3031 N N . ILE A 1 407 ? 13.586 -6.540 -12.119 1.00 72.88 407 ILE A N 1
ATOM 3032 C CA . ILE A 1 407 ? 14.718 -5.938 -12.827 1.00 72.88 407 ILE A CA 1
ATOM 3033 C C . ILE A 1 407 ? 16.025 -6.088 -12.031 1.00 72.88 407 ILE A C 1
ATOM 3035 O O . ILE A 1 407 ? 17.074 -6.322 -12.622 1.00 72.88 407 ILE A O 1
ATOM 3039 N N . THR A 1 408 ? 15.981 -6.015 -10.697 1.00 70.38 408 THR A N 1
ATOM 3040 C CA . THR A 1 408 ? 17.177 -6.205 -9.855 1.00 70.38 408 THR A CA 1
ATOM 3041 C C . THR A 1 408 ? 17.708 -7.638 -9.822 1.00 70.38 408 THR A C 1
ATOM 3043 O O . THR A 1 408 ? 18.835 -7.833 -9.381 1.00 70.38 408 THR A O 1
ATOM 3046 N N . ASN A 1 409 ? 16.920 -8.618 -10.271 1.00 68.12 409 ASN A N 1
ATOM 3047 C CA . ASN A 1 409 ? 17.291 -10.035 -10.309 1.00 68.12 409 ASN A CA 1
ATOM 3048 C C . ASN A 1 409 ? 17.626 -10.530 -11.731 1.00 68.12 409 ASN A C 1
ATOM 3050 O O . ASN A 1 409 ? 17.833 -11.724 -11.924 1.00 68.12 409 ASN A O 1
ATOM 3054 N N . LEU A 1 410 ? 17.662 -9.636 -12.729 1.00 72.31 410 LEU A N 1
ATOM 3055 C CA . LEU A 1 410 ? 18.023 -9.976 -14.108 1.00 72.31 410 LEU A CA 1
ATOM 3056 C C . LEU A 1 410 ? 19.539 -9.977 -14.327 1.00 72.31 410 LEU A C 1
ATOM 3058 O O . LEU A 1 410 ? 20.287 -9.246 -13.673 1.00 72.31 410 LEU A O 1
ATOM 3062 N N . ASN A 1 411 ? 19.974 -10.741 -15.331 1.00 75.00 411 ASN A N 1
ATOM 3063 C CA . ASN A 1 411 ? 21.330 -10.648 -15.853 1.00 75.00 411 ASN A CA 1
ATOM 3064 C C . ASN A 1 411 ? 21.597 -9.232 -16.405 1.00 75.00 411 ASN A C 1
ATOM 3066 O O . ASN A 1 411 ? 20.699 -8.611 -16.986 1.00 75.00 411 ASN A O 1
ATOM 3070 N N . PRO A 1 412 ? 22.836 -8.710 -16.297 1.00 75.06 412 PRO A N 1
ATOM 3071 C CA . PRO A 1 412 ? 23.172 -7.372 -16.788 1.00 75.06 412 PRO A CA 1
ATOM 3072 C C . PRO A 1 412 ? 22.865 -7.134 -18.277 1.00 75.06 412 PRO A C 1
ATOM 3074 O O . PRO A 1 412 ? 22.631 -5.992 -18.667 1.00 75.06 412 PRO A O 1
ATOM 3077 N N . SER A 1 413 ? 22.855 -8.189 -19.102 1.00 76.69 413 SER A N 1
ATOM 3078 C CA . SER A 1 413 ? 22.527 -8.136 -20.535 1.00 76.69 413 SER A CA 1
ATOM 3079 C C . SER A 1 413 ? 21.057 -7.816 -20.811 1.00 76.69 413 SER A C 1
ATOM 3081 O O . SER A 1 413 ? 20.760 -7.069 -21.742 1.00 76.69 413 SER A O 1
ATOM 3083 N N . ASP A 1 414 ? 20.146 -8.333 -19.986 1.00 79.94 414 ASP A N 1
ATOM 3084 C CA . ASP A 1 414 ? 18.698 -8.211 -20.198 1.00 79.94 414 ASP A CA 1
ATOM 3085 C C . ASP A 1 414 ? 18.111 -7.001 -19.471 1.00 79.94 414 ASP A C 1
ATOM 3087 O O . ASP A 1 414 ? 17.043 -6.509 -19.832 1.00 79.94 414 ASP A O 1
ATOM 3091 N N . TYR A 1 415 ? 18.846 -6.467 -18.489 1.00 80.38 415 TYR A N 1
ATOM 3092 C CA . TYR A 1 415 ? 18.454 -5.308 -17.691 1.00 80.38 415 TYR A CA 1
ATOM 3093 C C . TYR A 1 415 ? 18.025 -4.111 -18.553 1.00 80.38 415 TYR A C 1
ATOM 3095 O O . TYR A 1 415 ? 16.968 -3.526 -18.316 1.00 80.38 415 TYR A O 1
ATOM 3103 N N . LEU A 1 416 ? 18.831 -3.737 -19.556 1.00 81.81 416 LEU A N 1
ATOM 3104 C CA . LEU A 1 416 ? 18.540 -2.572 -20.400 1.00 81.81 416 LEU A CA 1
ATOM 3105 C C . LEU A 1 416 ? 17.327 -2.808 -21.306 1.00 81.81 416 LEU A C 1
ATOM 3107 O O . LEU A 1 416 ? 16.497 -1.913 -21.451 1.00 81.81 416 LEU A O 1
ATOM 3111 N N . ASN A 1 417 ? 17.200 -4.014 -21.863 1.00 82.94 417 ASN A N 1
ATOM 3112 C CA . ASN A 1 417 ? 16.094 -4.376 -22.748 1.00 82.94 417 ASN A CA 1
ATOM 3113 C C . ASN A 1 417 ? 14.760 -4.420 -21.991 1.00 82.94 417 ASN A C 1
ATOM 3115 O O . ASN A 1 417 ? 13.757 -3.888 -22.463 1.00 82.94 417 ASN A O 1
ATOM 3119 N N . GLU A 1 418 ? 14.740 -5.012 -20.796 1.00 81.31 418 GLU A N 1
ATOM 3120 C CA . GLU A 1 418 ? 13.538 -5.064 -19.961 1.00 81.31 418 GLU A CA 1
ATOM 3121 C C . GLU A 1 418 ? 13.153 -3.689 -19.408 1.00 81.31 418 GLU A C 1
ATOM 3123 O O . GLU A 1 418 ? 11.964 -3.366 -19.320 1.00 81.31 418 GLU A O 1
ATOM 3128 N N . LEU A 1 419 ? 14.137 -2.842 -19.085 1.00 82.62 419 LEU A N 1
ATOM 3129 C CA . LEU A 1 419 ? 13.879 -1.463 -18.677 1.00 82.62 419 LEU A CA 1
ATOM 3130 C C . LEU A 1 419 ? 13.252 -0.641 -19.814 1.00 82.62 419 LEU A C 1
ATOM 3132 O O . LEU A 1 419 ? 12.325 0.126 -19.548 1.00 82.62 419 LEU A O 1
ATOM 3136 N N . ASP A 1 420 ? 13.715 -0.811 -21.058 1.00 83.81 420 ASP A N 1
ATOM 3137 C CA . ASP A 1 420 ? 13.160 -0.111 -22.224 1.00 83.81 420 ASP A CA 1
ATOM 3138 C C . ASP A 1 420 ? 11.719 -0.552 -22.524 1.00 83.81 420 ASP A C 1
ATOM 3140 O O . ASP A 1 420 ? 10.823 0.293 -22.592 1.00 83.81 420 ASP A O 1
ATOM 3144 N N . LYS A 1 421 ? 11.452 -1.868 -22.568 1.00 84.56 421 LYS A N 1
ATOM 3145 C CA . LYS A 1 421 ? 10.085 -2.410 -22.716 1.00 84.56 421 LYS A CA 1
ATOM 3146 C C . LYS A 1 421 ? 9.145 -1.877 -21.635 1.00 84.56 421 LYS A C 1
ATOM 3148 O O . LYS A 1 421 ? 8.031 -1.438 -21.912 1.00 84.56 421 LYS A O 1
ATOM 3153 N N . PHE A 1 422 ? 9.608 -1.868 -20.387 1.00 83.25 422 PHE A N 1
ATOM 3154 C CA . PHE A 1 422 ? 8.823 -1.364 -19.268 1.00 83.25 422 PHE A CA 1
ATOM 3155 C C . PHE A 1 422 ? 8.535 0.139 -19.376 1.00 83.25 422 PHE A C 1
ATOM 3157 O O . PHE A 1 422 ? 7.410 0.583 -19.121 1.00 83.25 422 PHE A O 1
ATOM 3164 N N . ALA A 1 423 ? 9.537 0.932 -19.761 1.00 87.56 423 ALA A N 1
ATOM 3165 C CA . ALA A 1 423 ? 9.378 2.362 -19.981 1.00 87.56 423 ALA A CA 1
ATOM 3166 C C . ALA A 1 423 ? 8.394 2.645 -21.129 1.00 87.56 423 ALA A C 1
ATOM 3168 O O . ALA A 1 423 ? 7.568 3.557 -21.012 1.00 87.56 423 ALA A O 1
ATOM 3169 N N . PHE A 1 424 ? 8.430 1.844 -22.196 1.00 89.56 424 PHE A N 1
ATOM 3170 C CA . PHE A 1 424 ? 7.495 1.908 -23.316 1.00 89.56 424 PHE A CA 1
ATOM 3171 C C . PHE A 1 424 ? 6.044 1.650 -22.873 1.00 89.56 424 PHE A C 1
ATOM 3173 O O . PHE A 1 424 ? 5.178 2.505 -23.092 1.00 89.56 424 PHE A O 1
ATOM 3180 N N . ASP A 1 425 ? 5.785 0.548 -22.162 1.00 85.38 425 ASP A N 1
ATOM 3181 C CA . ASP A 1 425 ? 4.444 0.188 -21.677 1.00 85.38 425 ASP A CA 1
ATOM 3182 C C . ASP A 1 425 ? 3.849 1.269 -20.760 1.00 85.38 425 ASP A C 1
ATOM 3184 O O . ASP A 1 425 ? 2.699 1.697 -20.926 1.00 85.38 425 ASP A O 1
ATOM 3188 N N . ILE A 1 426 ? 4.643 1.768 -19.803 1.00 86.69 426 ILE A N 1
ATOM 3189 C CA . ILE A 1 426 ? 4.216 2.847 -18.902 1.00 86.69 426 ILE A CA 1
ATOM 3190 C C . ILE A 1 426 ? 3.922 4.128 -19.680 1.00 86.69 426 ILE A C 1
ATOM 3192 O O . ILE A 1 426 ? 2.955 4.826 -19.361 1.00 86.69 426 ILE A O 1
ATOM 3196 N N . SER A 1 427 ? 4.726 4.444 -20.695 1.00 91.56 427 SER A N 1
ATOM 3197 C CA . SER A 1 427 ? 4.561 5.664 -21.486 1.00 91.56 427 SER A CA 1
ATOM 3198 C C . SER A 1 427 ? 3.234 5.673 -22.243 1.00 91.56 427 SER A C 1
ATOM 3200 O O . SER A 1 427 ? 2.566 6.709 -22.277 1.00 91.56 427 SER A O 1
ATOM 3202 N N . ILE A 1 428 ? 2.785 4.526 -22.766 1.00 91.19 428 ILE A N 1
ATOM 3203 C CA . ILE A 1 428 ? 1.469 4.394 -23.414 1.00 91.19 428 ILE A CA 1
ATOM 3204 C C . ILE A 1 428 ? 0.345 4.707 -22.420 1.00 91.19 428 ILE A C 1
ATOM 3206 O O . ILE A 1 428 ? -0.502 5.568 -22.681 1.00 91.19 428 ILE A O 1
ATOM 3210 N N . VAL A 1 429 ? 0.360 4.064 -21.247 1.00 88.06 429 VAL A N 1
ATOM 3211 C CA . VAL A 1 429 ? -0.655 4.291 -20.205 1.00 88.06 429 VAL A CA 1
ATOM 3212 C C . VAL A 1 429 ? -0.639 5.750 -19.741 1.00 88.06 429 VAL A C 1
ATOM 3214 O O . VAL A 1 429 ? -1.692 6.378 -19.592 1.00 88.06 429 VAL A O 1
ATOM 3217 N N . ALA A 1 430 ? 0.551 6.324 -19.553 1.00 91.88 430 ALA A N 1
ATOM 3218 C CA . ALA A 1 430 ? 0.722 7.707 -19.136 1.00 91.88 430 ALA A CA 1
ATOM 3219 C C . ALA A 1 430 ? 0.197 8.701 -20.183 1.00 91.88 430 ALA A C 1
ATOM 3221 O O . ALA A 1 430 ? -0.406 9.708 -19.798 1.00 91.88 430 ALA A O 1
ATOM 3222 N N . ILE A 1 431 ? 0.342 8.421 -21.484 1.00 94.44 431 ILE A N 1
ATOM 3223 C CA . ILE A 1 431 ? -0.247 9.231 -22.561 1.00 94.44 431 ILE A CA 1
ATOM 3224 C C . ILE A 1 431 ? -1.772 9.164 -22.515 1.00 94.44 431 ILE A C 1
ATOM 3226 O O . ILE A 1 431 ? -2.409 10.219 -22.479 1.00 94.44 431 ILE A O 1
ATOM 3230 N N . CYS A 1 432 ? -2.367 7.970 -22.444 1.00 93.25 432 CYS A N 1
ATOM 3231 C CA . CYS A 1 432 ? -3.822 7.814 -22.351 1.00 93.25 432 CYS A CA 1
ATOM 3232 C C . CYS A 1 432 ? -4.402 8.593 -21.157 1.00 93.25 432 CYS A C 1
ATOM 3234 O O . CYS A 1 432 ? -5.339 9.380 -21.318 1.00 93.25 432 CYS A O 1
ATOM 3236 N N . CYS A 1 433 ? -3.798 8.444 -19.974 1.00 91.56 433 CYS A N 1
ATOM 3237 C CA . CYS A 1 433 ? -4.191 9.167 -18.763 1.00 91.56 433 CYS A CA 1
ATOM 3238 C C . CYS A 1 433 ? -4.008 10.686 -18.901 1.00 91.56 433 CYS A C 1
ATOM 3240 O O . CYS A 1 433 ? -4.876 11.459 -18.492 1.00 91.56 433 CYS A O 1
ATOM 3242 N N . SER A 1 434 ? -2.901 11.132 -19.492 1.00 94.69 434 SER A N 1
ATOM 3243 C CA . SER A 1 434 ? -2.601 12.556 -19.662 1.00 94.69 434 SER A CA 1
ATOM 3244 C C . SER A 1 434 ? -3.549 13.232 -20.655 1.00 94.69 434 SER A C 1
ATOM 3246 O O . SER A 1 434 ? -4.067 14.312 -20.366 1.00 94.69 434 SER A O 1
ATOM 3248 N N . VAL A 1 435 ? -3.843 12.584 -21.788 1.00 95.50 435 VAL A N 1
ATOM 3249 C CA . VAL A 1 435 ? -4.827 13.060 -22.774 1.00 95.50 435 VAL A CA 1
ATOM 3250 C C . VAL A 1 435 ? -6.210 13.144 -22.139 1.00 95.50 435 VAL A C 1
ATOM 3252 O O . VAL A 1 435 ? -6.871 14.177 -22.247 1.00 95.50 435 VAL A O 1
ATOM 3255 N N . TRP A 1 436 ? -6.624 12.102 -21.412 1.00 94.50 436 TRP A N 1
ATOM 3256 C CA . TRP A 1 436 ? -7.893 12.094 -20.687 1.00 94.50 436 TRP A CA 1
ATOM 3257 C C . TRP A 1 436 ? -7.993 13.251 -19.682 1.00 94.50 436 TRP A C 1
ATOM 3259 O O . TRP A 1 436 ? -8.986 13.979 -19.655 1.00 94.50 436 TRP A O 1
ATOM 3269 N N . MET A 1 437 ? -6.942 13.484 -18.893 1.00 92.94 437 MET A N 1
ATOM 3270 C CA . MET A 1 437 ? -6.911 14.574 -17.916 1.00 92.94 437 MET A CA 1
ATOM 3271 C C . MET A 1 437 ? -6.946 15.963 -18.567 1.00 92.94 437 MET A C 1
ATOM 3273 O O . MET A 1 437 ? -7.664 16.845 -18.085 1.00 92.94 437 MET A O 1
ATOM 3277 N N . LEU A 1 438 ? -6.229 16.173 -19.675 1.00 94.38 438 LEU A N 1
ATOM 3278 C CA . LEU A 1 438 ? -6.300 17.427 -20.433 1.00 94.38 438 LEU A CA 1
ATOM 3279 C C . LEU A 1 438 ? -7.684 17.641 -21.054 1.00 94.38 438 LEU A C 1
ATOM 3281 O O . LEU A 1 438 ? -8.213 18.755 -20.999 1.00 94.38 438 LEU A O 1
ATOM 3285 N N . LEU A 1 439 ? -8.306 16.585 -21.582 1.00 94.50 439 LEU A N 1
ATOM 3286 C CA . LEU A 1 439 ? -9.676 16.620 -22.088 1.00 94.50 439 LEU A CA 1
ATOM 3287 C C . LEU A 1 439 ? -10.661 17.007 -20.974 1.00 94.50 439 LEU A C 1
ATOM 3289 O O . LEU A 1 439 ? -11.458 17.927 -21.140 1.00 94.50 439 LEU A O 1
ATOM 3293 N N . LEU A 1 440 ? -10.549 16.413 -19.785 1.00 92.56 440 LEU A N 1
ATOM 3294 C CA . LEU A 1 440 ? -11.377 16.800 -18.641 1.00 92.56 440 LEU A CA 1
ATOM 3295 C C . LEU A 1 440 ? -11.165 18.261 -18.233 1.00 92.56 440 LEU A C 1
ATOM 3297 O O . LEU A 1 440 ? -12.134 18.982 -17.977 1.00 92.56 440 LEU A O 1
ATOM 3301 N N . PHE A 1 441 ? -9.921 18.736 -18.168 1.00 93.19 441 PHE A N 1
ATOM 3302 C CA . PHE A 1 441 ? -9.642 20.121 -17.785 1.00 93.19 441 PHE A CA 1
ATOM 3303 C C . PHE A 1 441 ? -10.156 21.130 -18.814 1.00 93.19 441 PHE A C 1
ATOM 3305 O O . PHE A 1 441 ? -10.649 22.197 -18.424 1.00 93.19 441 PHE A O 1
ATOM 3312 N N . THR A 1 442 ? -10.053 20.812 -20.105 1.00 92.19 442 THR A N 1
ATOM 3313 C CA . THR A 1 442 ? -10.548 21.662 -21.196 1.00 92.19 442 THR A CA 1
ATOM 3314 C C . THR A 1 442 ? -12.076 21.688 -21.227 1.00 92.19 442 THR A C 1
ATOM 3316 O O . THR A 1 442 ? -12.650 22.780 -21.194 1.00 92.19 442 THR A O 1
ATOM 3319 N N . LEU A 1 443 ? -12.741 20.527 -21.152 1.00 94.88 443 LEU A N 1
ATOM 3320 C CA . LEU A 1 443 ? -14.206 20.414 -21.109 1.00 94.88 443 LEU A CA 1
ATOM 3321 C C . LEU A 1 443 ? -14.814 21.114 -19.886 1.00 94.88 443 LEU A C 1
ATOM 3323 O O . LEU A 1 443 ? -15.770 21.877 -20.006 1.00 94.88 443 LEU A O 1
ATOM 3327 N N . THR A 1 444 ? -14.221 20.933 -18.704 1.00 91.75 444 THR A N 1
ATOM 3328 C CA . THR A 1 444 ? -14.689 21.588 -17.465 1.00 91.75 444 THR A CA 1
ATOM 3329 C C . THR A 1 444 ? -14.263 23.057 -17.351 1.00 91.75 444 THR A C 1
ATOM 3331 O O . THR A 1 444 ? -14.571 23.715 -16.353 1.00 91.75 444 THR A O 1
ATOM 3334 N N . ARG A 1 445 ? -13.524 23.585 -18.342 1.00 90.81 445 ARG A N 1
ATOM 3335 C CA . ARG A 1 445 ? -12.915 24.930 -18.358 1.00 90.81 445 ARG A CA 1
ATOM 3336 C C . ARG A 1 445 ? -12.035 25.231 -17.133 1.00 90.81 445 ARG A C 1
ATOM 3338 O O . ARG A 1 445 ? -11.755 26.396 -16.836 1.00 90.81 445 ARG A O 1
ATOM 3345 N N . ARG A 1 446 ? -11.559 24.196 -16.428 1.00 88.81 446 ARG A N 1
ATOM 3346 C CA . ARG A 1 446 ? -10.724 24.326 -15.223 1.00 88.81 446 ARG A CA 1
ATOM 3347 C C . ARG A 1 446 ? -9.302 24.788 -15.530 1.00 88.81 446 ARG A C 1
ATOM 3349 O O . ARG A 1 446 ? -8.705 25.400 -14.653 1.00 88.81 446 ARG A O 1
ATOM 3356 N N . VAL A 1 447 ? -8.805 24.625 -16.765 1.00 88.31 447 VAL A N 1
ATOM 3357 C CA . VAL A 1 447 ? -7.473 25.126 -17.196 1.00 88.31 447 VAL A CA 1
ATOM 3358 C C . VAL A 1 447 ? -7.295 26.627 -16.926 1.00 88.31 447 VAL A C 1
ATOM 3360 O O . VAL A 1 447 ? -6.184 27.089 -16.697 1.00 88.31 447 VAL A O 1
ATOM 3363 N N . LYS A 1 448 ? -8.380 27.412 -16.915 1.00 87.25 448 LYS A N 1
ATOM 3364 C CA . LYS A 1 448 ? -8.316 28.862 -16.666 1.00 87.25 448 LYS A CA 1
ATOM 3365 C C . LYS A 1 448 ? -8.164 29.229 -15.183 1.00 87.25 448 LYS A C 1
ATOM 3367 O O . LYS A 1 448 ? -7.868 30.379 -14.878 1.00 87.25 448 LYS A O 1
ATOM 3372 N N . LYS A 1 449 ? -8.381 28.284 -14.262 1.00 89.44 449 LYS A N 1
ATOM 3373 C CA . LYS A 1 449 ? -8.345 28.513 -12.811 1.00 89.44 449 LYS A CA 1
ATOM 3374 C C . LYS A 1 449 ? -7.018 28.025 -12.224 1.00 89.44 449 LYS A C 1
ATOM 3376 O O . LYS A 1 449 ? -6.514 26.968 -12.596 1.00 89.44 449 LYS A O 1
ATOM 3381 N N . MET A 1 450 ? -6.461 28.776 -11.277 1.00 88.31 450 MET A N 1
ATOM 3382 C CA . MET A 1 450 ? -5.350 28.298 -10.446 1.00 88.31 450 MET A CA 1
ATOM 3383 C C . MET A 1 450 ? -5.884 27.348 -9.359 1.00 88.31 450 MET A C 1
ATOM 3385 O O . MET A 1 450 ? -6.983 27.590 -8.860 1.00 88.31 450 MET A O 1
ATOM 3389 N N . PRO A 1 451 ? -5.155 26.278 -8.986 1.00 89.81 451 PRO A N 1
ATOM 3390 C CA . PRO A 1 451 ? -3.833 25.866 -9.480 1.00 89.81 451 PRO A CA 1
ATOM 3391 C C . PRO A 1 451 ? -3.866 24.992 -10.755 1.00 89.81 451 PRO A C 1
ATOM 3393 O O . PRO A 1 451 ? -2.814 24.686 -11.310 1.00 89.81 451 PRO A O 1
ATOM 3396 N N . HIS A 1 452 ? -5.050 24.615 -11.255 1.00 91.38 452 HIS A N 1
ATOM 3397 C CA . HIS A 1 452 ? -5.216 23.680 -12.383 1.00 91.38 452 HIS A CA 1
ATOM 3398 C C . HIS A 1 452 ? -4.502 24.098 -13.673 1.00 91.38 452 HIS A C 1
ATOM 3400 O O . HIS A 1 452 ? -4.090 23.236 -14.446 1.00 91.38 452 HIS A O 1
ATOM 3406 N N . ARG A 1 453 ? -4.317 25.402 -13.901 1.00 92.06 453 ARG A N 1
ATOM 3407 C CA . ARG A 1 453 ? -3.521 25.917 -15.021 1.00 92.06 453 ARG A CA 1
ATOM 3408 C C . ARG A 1 453 ? -2.086 25.375 -15.024 1.00 92.06 453 ARG A C 1
ATOM 3410 O O . ARG A 1 453 ? -1.594 24.970 -16.069 1.00 92.06 453 ARG A O 1
ATOM 3417 N N . ILE A 1 454 ? -1.442 25.328 -13.858 1.00 93.69 454 ILE A N 1
ATOM 3418 C CA . ILE A 1 454 ? -0.080 24.795 -13.695 1.00 93.69 454 ILE A CA 1
ATOM 3419 C C . ILE A 1 454 ? -0.084 23.278 -13.836 1.00 93.69 454 ILE A C 1
ATOM 3421 O O . ILE A 1 454 ? 0.781 22.718 -14.501 1.00 93.69 454 ILE A O 1
ATOM 3425 N N . THR A 1 455 ? -1.093 22.612 -13.271 1.00 94.25 455 THR A N 1
ATOM 3426 C CA . THR A 1 455 ? -1.268 21.166 -13.438 1.00 94.25 455 THR A CA 1
ATOM 3427 C C . THR A 1 455 ? -1.416 20.783 -14.914 1.00 94.25 455 THR A C 1
ATOM 3429 O O . THR A 1 455 ? -0.857 19.779 -15.332 1.00 94.25 455 THR A O 1
ATOM 3432 N N . ALA A 1 456 ? -2.103 21.588 -15.731 1.00 94.94 456 ALA A N 1
ATOM 3433 C CA . ALA A 1 456 ? -2.191 21.354 -17.173 1.00 94.94 456 ALA A CA 1
ATOM 3434 C C . ALA A 1 456 ? -0.815 21.449 -17.858 1.00 94.94 456 ALA A C 1
ATOM 3436 O O . ALA A 1 456 ? -0.482 20.584 -18.662 1.00 94.94 456 ALA A O 1
ATOM 3437 N N . CYS A 1 457 ? 0.010 22.441 -17.506 1.00 95.31 457 CYS A N 1
ATOM 3438 C CA . CYS A 1 457 ? 1.375 22.554 -18.028 1.00 95.31 457 CYS A CA 1
ATOM 3439 C C . CYS A 1 457 ? 2.271 21.382 -17.598 1.00 95.31 457 CYS A C 1
ATOM 3441 O O . CYS A 1 457 ? 3.024 20.868 -18.420 1.00 95.31 457 CYS A O 1
ATOM 3443 N N . LEU A 1 458 ? 2.136 20.911 -16.353 1.00 96.19 458 LEU A N 1
ATOM 3444 C CA . LEU A 1 458 ? 2.802 19.699 -15.871 1.00 96.19 458 LEU A CA 1
ATOM 3445 C C . LEU A 1 458 ? 2.428 18.479 -16.722 1.00 96.19 458 LEU A C 1
ATOM 3447 O O . LEU A 1 458 ? 3.312 17.734 -17.140 1.00 96.19 458 LEU A O 1
ATOM 3451 N N . ILE A 1 459 ? 1.132 18.292 -17.001 1.00 96.06 459 ILE A N 1
ATOM 3452 C CA . ILE A 1 459 ? 0.636 17.169 -17.810 1.00 96.06 459 ILE A CA 1
ATOM 3453 C C . ILE A 1 459 ? 1.148 17.267 -19.254 1.00 96.06 459 ILE A C 1
ATOM 3455 O O . ILE A 1 459 ? 1.549 16.258 -19.824 1.00 96.06 459 ILE A O 1
ATOM 3459 N N . ILE A 1 460 ? 1.201 18.470 -19.835 1.00 95.88 460 ILE A N 1
ATOM 3460 C CA . ILE A 1 460 ? 1.768 18.688 -21.177 1.00 95.88 460 ILE A CA 1
ATOM 3461 C C . ILE A 1 460 ? 3.258 18.323 -21.211 1.00 95.88 460 ILE A C 1
ATOM 3463 O O . ILE A 1 460 ? 3.693 17.628 -22.126 1.00 95.88 460 ILE A O 1
ATOM 3467 N N . SER A 1 461 ? 4.042 18.735 -20.211 1.00 96.44 461 SER A N 1
ATOM 3468 C CA . SER A 1 461 ? 5.455 18.346 -20.130 1.00 96.44 461 SER A CA 1
ATOM 3469 C C . SER A 1 461 ? 5.635 16.837 -19.964 1.00 96.44 461 SER A C 1
ATOM 3471 O O . SER A 1 461 ? 6.567 16.278 -20.535 1.00 96.44 461 SER A O 1
ATOM 3473 N N . GLN A 1 462 ? 4.737 16.161 -19.237 1.00 95.31 462 GLN A N 1
ATOM 3474 C CA . GLN A 1 462 ? 4.782 14.701 -19.145 1.00 95.31 462 GLN A CA 1
ATOM 3475 C C . GLN A 1 462 ? 4.382 14.004 -20.443 1.00 95.31 462 GLN A C 1
ATOM 3477 O O . GLN A 1 462 ? 5.010 13.017 -20.808 1.00 95.31 462 GLN A O 1
ATOM 3482 N N . LEU A 1 463 ? 3.408 14.530 -21.191 1.00 95.62 463 LEU A N 1
ATOM 3483 C CA . LEU A 1 463 ? 3.122 14.038 -22.543 1.00 95.62 463 LEU A CA 1
ATOM 3484 C C . LEU A 1 463 ? 4.355 14.124 -23.439 1.00 95.62 463 LEU A C 1
ATOM 3486 O O . LEU A 1 463 ? 4.668 13.154 -24.119 1.00 95.62 463 LEU A O 1
ATOM 3490 N N . LEU A 1 464 ? 5.077 15.246 -23.393 1.00 95.00 464 LEU A N 1
ATOM 3491 C CA . LEU A 1 464 ? 6.313 15.422 -24.153 1.00 95.00 464 LEU A CA 1
ATOM 3492 C C . LEU A 1 464 ? 7.374 14.377 -23.771 1.00 95.00 464 LEU A C 1
ATOM 3494 O O . LEU A 1 464 ? 7.984 13.779 -24.653 1.00 95.00 464 LEU A O 1
ATOM 3498 N N . CYS A 1 465 ? 7.542 14.123 -22.469 1.00 95.31 465 CYS A N 1
ATOM 3499 C CA . CYS A 1 465 ? 8.460 13.110 -21.946 1.00 95.31 465 CYS A CA 1
ATOM 3500 C C . CYS A 1 465 ? 8.111 11.707 -22.467 1.00 95.31 465 CYS A C 1
ATOM 3502 O O . CYS A 1 465 ? 8.963 11.029 -23.034 1.00 95.31 465 CYS A O 1
ATOM 3504 N N . ASN A 1 466 ? 6.843 11.302 -22.342 1.00 95.00 466 ASN A N 1
ATOM 3505 C CA . ASN A 1 466 ? 6.375 9.973 -22.749 1.00 95.00 466 ASN A CA 1
ATOM 3506 C C . ASN A 1 466 ? 6.438 9.770 -24.270 1.00 95.00 466 ASN A C 1
ATOM 3508 O O . ASN A 1 466 ? 6.748 8.676 -24.730 1.00 95.00 466 ASN A O 1
ATOM 3512 N N . ILE A 1 467 ? 6.188 10.822 -25.062 1.00 94.00 467 ILE A N 1
ATOM 3513 C CA . ILE A 1 467 ? 6.426 10.791 -26.513 1.00 94.00 467 ILE A CA 1
ATOM 3514 C C . ILE A 1 467 ? 7.916 10.560 -26.787 1.00 94.00 467 ILE A C 1
ATOM 3516 O O . ILE A 1 467 ? 8.250 9.720 -27.616 1.00 94.00 467 ILE A O 1
ATOM 3520 N N . GLY A 1 468 ? 8.803 11.241 -26.055 1.00 92.81 468 GLY A N 1
ATOM 3521 C CA . GLY A 1 468 ? 10.248 11.023 -26.133 1.00 92.81 468 GLY A CA 1
ATOM 3522 C C . GLY A 1 468 ? 10.659 9.576 -25.845 1.00 92.81 468 GLY A C 1
ATOM 3523 O O . GLY A 1 468 ? 11.454 9.023 -26.595 1.00 92.81 468 GLY A O 1
ATOM 3524 N N . VAL A 1 469 ? 10.075 8.935 -24.825 1.00 92.50 469 VAL A N 1
ATOM 3525 C CA . VAL A 1 469 ? 10.334 7.515 -24.501 1.00 92.50 469 VAL A CA 1
ATOM 3526 C C . VAL A 1 469 ? 9.841 6.578 -25.606 1.00 92.50 469 VAL A C 1
ATOM 3528 O O . VAL A 1 469 ? 10.566 5.678 -26.015 1.00 92.50 469 VAL A O 1
ATOM 3531 N N . ILE A 1 470 ? 8.638 6.798 -26.147 1.00 91.94 470 ILE A N 1
ATOM 3532 C CA . ILE A 1 470 ? 8.136 5.986 -27.269 1.00 91.94 470 ILE A CA 1
ATOM 3533 C C . ILE A 1 470 ? 9.045 6.139 -28.487 1.00 91.94 470 ILE A C 1
ATOM 3535 O O . ILE A 1 470 ? 9.369 5.152 -29.143 1.00 91.94 470 ILE A O 1
ATOM 3539 N N . MET A 1 471 ? 9.483 7.362 -28.787 1.00 89.94 471 MET A N 1
ATOM 3540 C CA . MET A 1 471 ? 10.436 7.606 -29.866 1.00 89.94 471 MET A CA 1
ATOM 3541 C C . MET A 1 471 ? 11.767 6.901 -29.607 1.00 89.94 471 MET A C 1
ATOM 3543 O O . MET A 1 471 ? 12.319 6.339 -30.542 1.00 89.94 471 MET A O 1
ATOM 3547 N N . TRP A 1 472 ? 12.263 6.904 -28.367 1.00 88.38 472 TRP A N 1
ATOM 3548 C CA . TRP A 1 472 ? 13.494 6.212 -27.978 1.00 88.38 472 TRP A CA 1
ATOM 3549 C C . TRP A 1 472 ? 13.419 4.701 -28.232 1.00 88.38 472 TRP A C 1
ATOM 3551 O O . TRP A 1 472 ? 14.350 4.134 -28.791 1.00 88.38 472 TRP A O 1
ATOM 3561 N N . SER A 1 473 ? 12.292 4.074 -27.889 1.00 85.75 473 SER A N 1
ATOM 3562 C CA . SER A 1 473 ? 12.104 2.623 -28.025 1.00 85.75 473 SER A CA 1
ATOM 3563 C C . SER A 1 473 ? 11.745 2.179 -29.458 1.00 85.75 473 SER A C 1
ATOM 3565 O O . SER A 1 473 ? 12.062 1.069 -29.873 1.00 85.75 473 SER A O 1
ATOM 3567 N N . THR A 1 474 ? 11.105 3.042 -30.260 1.00 85.38 474 THR A N 1
ATOM 3568 C CA . THR A 1 474 ? 10.628 2.681 -31.618 1.00 85.38 474 THR A CA 1
ATOM 3569 C C . THR A 1 474 ? 11.570 3.070 -32.751 1.00 85.38 474 THR A C 1
ATOM 3571 O O . THR A 1 474 ? 11.547 2.447 -33.813 1.00 85.38 474 THR A O 1
ATOM 3574 N N . LEU A 1 475 ? 12.365 4.126 -32.580 1.00 82.31 475 LEU A N 1
ATOM 3575 C CA . LEU A 1 475 ? 13.268 4.602 -33.620 1.00 82.31 475 LEU A CA 1
ATOM 3576 C C . LEU A 1 475 ? 14.655 4.004 -33.405 1.00 82.31 475 LEU A C 1
ATOM 3578 O O . LEU A 1 475 ? 15.331 4.308 -32.426 1.00 82.31 475 LEU A O 1
ATOM 3582 N N . GLU A 1 476 ? 15.113 3.239 -34.391 1.00 74.25 476 GLU A N 1
ATOM 3583 C CA . GLU A 1 476 ? 16.473 2.708 -34.412 1.00 74.25 476 GLU A CA 1
ATOM 3584 C C . GLU A 1 476 ? 17.522 3.814 -34.213 1.00 74.25 476 GLU A C 1
ATOM 3586 O O . GLU A 1 476 ? 17.495 4.860 -34.878 1.00 74.25 476 GLU A O 1
ATOM 3591 N N . GLN A 1 477 ? 18.494 3.542 -33.341 1.00 72.12 477 GLN A N 1
ATOM 3592 C CA . GLN A 1 477 ? 19.626 4.416 -33.013 1.00 72.12 477 GLN A CA 1
ATOM 3593 C C . GLN A 1 477 ? 20.703 4.431 -34.119 1.00 72.12 477 GLN A C 1
ATOM 3595 O O . GLN A 1 477 ? 21.896 4.498 -33.857 1.00 72.12 477 GLN A O 1
ATOM 3600 N N . THR A 1 478 ? 20.308 4.342 -35.388 1.00 68.19 478 THR A N 1
ATOM 3601 C CA . THR A 1 478 ? 21.234 4.206 -36.526 1.00 68.19 478 THR A CA 1
ATOM 3602 C C . THR A 1 478 ? 21.672 5.545 -37.118 1.00 68.19 478 THR A C 1
ATOM 3604 O O . THR A 1 478 ? 22.684 5.614 -37.810 1.00 68.19 478 THR A O 1
ATOM 3607 N N . SER A 1 479 ? 20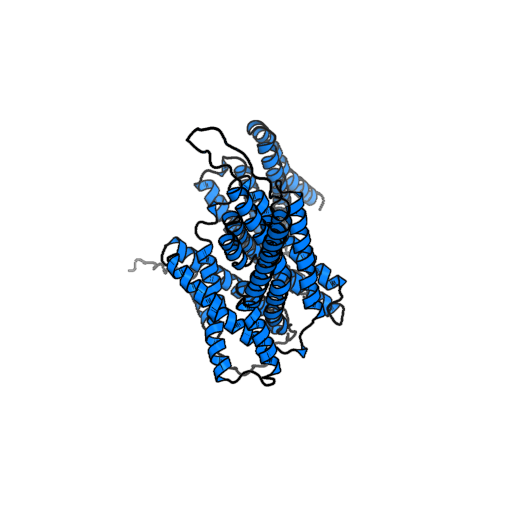.937 6.631 -36.853 1.00 78.56 479 SER A N 1
ATOM 3608 C CA . SER A 1 479 ? 21.207 7.959 -37.416 1.00 78.56 479 SER A CA 1
ATOM 3609 C C . SER A 1 479 ? 21.234 9.037 -36.333 1.00 78.56 479 SER A C 1
ATOM 3611 O O . SER A 1 479 ? 20.303 9.126 -35.532 1.00 78.56 479 SER A O 1
ATOM 3613 N N . GLY A 1 480 ? 22.264 9.892 -36.344 1.00 80.56 480 GLY A N 1
ATOM 3614 C CA . GLY A 1 480 ? 22.479 10.920 -35.315 1.00 80.56 480 GLY A CA 1
ATOM 3615 C C . GLY A 1 480 ? 21.282 11.854 -35.113 1.00 80.56 480 GLY A C 1
ATOM 3616 O O . GLY A 1 480 ? 20.873 12.093 -33.982 1.00 80.56 480 GLY A O 1
ATOM 3617 N N . TRP A 1 481 ? 20.614 12.287 -36.191 1.00 82.25 481 TRP A N 1
ATOM 3618 C CA . TRP A 1 481 ? 19.438 13.162 -36.069 1.00 82.25 481 TRP A CA 1
ATOM 3619 C C . TRP A 1 481 ? 18.267 12.497 -35.328 1.00 82.25 481 TRP A C 1
ATOM 3621 O O . TRP A 1 481 ? 17.520 13.186 -34.635 1.00 82.25 481 TRP A O 1
ATOM 3631 N N . ARG A 1 482 ? 18.108 11.168 -35.434 1.00 84.88 482 ARG A N 1
ATOM 3632 C CA . ARG A 1 482 ? 17.054 10.430 -34.719 1.00 84.88 482 ARG A CA 1
ATOM 3633 C C . ARG A 1 482 ? 17.340 10.409 -33.223 1.00 84.88 482 ARG A C 1
ATOM 3635 O O . ARG A 1 482 ? 16.444 10.741 -32.451 1.00 84.88 482 ARG A O 1
ATOM 3642 N N . MET A 1 483 ? 18.584 10.123 -32.830 1.00 84.06 483 MET A N 1
ATOM 3643 C CA . MET A 1 483 ? 19.008 10.182 -31.424 1.00 84.06 483 MET A CA 1
ATOM 3644 C C . MET A 1 483 ? 18.802 11.582 -30.842 1.00 84.06 483 MET A C 1
ATOM 3646 O O . MET A 1 483 ? 18.276 11.731 -29.741 1.00 84.06 483 MET A O 1
ATOM 3650 N N . TYR A 1 484 ? 19.147 12.619 -31.608 1.00 87.69 484 TYR A N 1
ATOM 3651 C CA . TYR A 1 484 ? 18.992 14.002 -31.176 1.00 87.69 484 TYR A CA 1
ATOM 3652 C C . TYR A 1 484 ? 17.527 14.376 -30.931 1.00 87.69 484 TYR A C 1
ATOM 3654 O O . TYR A 1 484 ? 17.202 14.948 -29.893 1.00 87.69 484 TYR A O 1
ATOM 3662 N N . VAL A 1 485 ? 16.605 13.995 -31.819 1.00 88.00 485 VAL A N 1
ATOM 3663 C CA . VAL A 1 485 ? 15.176 14.262 -31.592 1.00 88.00 485 VAL A CA 1
ATOM 3664 C C . VAL A 1 485 ? 14.651 13.486 -30.378 1.00 88.00 485 VAL A C 1
ATOM 3666 O O . VAL A 1 485 ? 13.959 14.070 -29.544 1.00 88.00 485 VAL A O 1
ATOM 3669 N N . GLN A 1 486 ? 15.003 12.205 -30.225 1.00 89.88 486 GLN A N 1
ATOM 3670 C CA . GLN A 1 486 ? 14.593 11.402 -29.062 1.00 89.88 486 GLN A CA 1
ATOM 3671 C C . GLN A 1 486 ? 15.071 12.037 -27.746 1.00 89.88 486 GLN A C 1
ATOM 3673 O O . GLN A 1 486 ? 14.273 12.283 -26.836 1.00 89.88 486 GLN A O 1
ATOM 3678 N N . PHE A 1 487 ? 16.364 12.373 -27.676 1.00 89.25 487 PHE A N 1
ATOM 3679 C CA . PHE A 1 487 ? 16.982 13.002 -26.514 1.00 89.25 487 PHE A CA 1
ATOM 3680 C C . PHE A 1 487 ? 16.360 14.367 -26.205 1.00 89.25 487 PHE A C 1
ATOM 3682 O O . PHE A 1 487 ? 16.106 14.672 -25.038 1.00 89.25 487 PHE A O 1
ATOM 3689 N N . TYR A 1 488 ? 16.056 15.171 -27.230 1.00 91.44 488 TYR A N 1
ATOM 3690 C CA . TYR A 1 488 ? 15.440 16.490 -27.074 1.00 91.44 488 TYR A CA 1
ATOM 3691 C C . TYR A 1 488 ? 14.079 16.397 -26.368 1.00 91.44 488 TYR A C 1
ATOM 3693 O O . TYR A 1 488 ? 13.864 17.032 -25.332 1.00 91.44 488 TYR A O 1
ATOM 3701 N N . PHE A 1 489 ? 13.170 15.568 -26.891 1.00 92.62 489 PHE A N 1
ATOM 3702 C CA . PHE A 1 489 ? 11.814 15.414 -26.353 1.00 92.62 489 PHE A CA 1
ATOM 3703 C C . PHE A 1 489 ? 11.811 14.817 -24.942 1.00 92.62 489 PHE A C 1
ATOM 3705 O O . PHE A 1 489 ? 11.148 15.353 -24.046 1.00 92.62 489 PHE A O 1
ATOM 3712 N N . PHE A 1 490 ? 12.586 13.750 -24.730 1.00 92.38 490 PHE A N 1
ATOM 3713 C CA . PHE A 1 490 ? 12.698 13.092 -23.430 1.00 92.38 490 PHE A CA 1
ATOM 3714 C C . PHE A 1 490 ? 13.239 14.049 -22.361 1.00 92.38 490 PHE A C 1
ATOM 3716 O O . PHE A 1 490 ? 12.623 14.242 -21.309 1.00 92.38 490 PHE A O 1
ATOM 3723 N N . THR A 1 491 ? 14.362 14.709 -22.649 1.00 92.38 491 THR A N 1
ATOM 3724 C CA . THR A 1 491 ? 15.089 15.524 -21.672 1.00 92.38 491 THR A CA 1
ATOM 3725 C C . THR A 1 491 ? 14.313 16.786 -21.297 1.00 92.38 491 THR A C 1
ATOM 3727 O O . THR A 1 491 ? 14.159 17.087 -20.109 1.00 92.38 491 THR A O 1
ATOM 3730 N N . ILE A 1 492 ? 13.742 17.494 -22.281 1.00 95.00 492 ILE A N 1
ATOM 3731 C CA . ILE A 1 492 ? 12.913 18.679 -22.016 1.00 95.00 492 ILE A CA 1
ATOM 3732 C C . ILE A 1 492 ? 11.660 18.286 -21.242 1.00 95.00 492 ILE A C 1
ATOM 3734 O O . ILE A 1 492 ? 11.370 18.892 -20.212 1.00 95.00 492 ILE A O 1
ATOM 3738 N N . GLY A 1 493 ? 10.938 17.253 -21.687 1.00 95.12 493 GLY A N 1
ATOM 3739 C CA . GLY A 1 493 ? 9.734 16.787 -21.003 1.00 95.12 493 GLY A CA 1
ATOM 3740 C C . GLY A 1 493 ? 10.006 16.420 -19.542 1.00 95.12 493 GLY A C 1
ATOM 3741 O O . GLY A 1 493 ? 9.315 16.898 -18.635 1.00 95.12 493 GLY A O 1
ATOM 3742 N N . CYS A 1 494 ? 11.072 15.653 -19.302 1.00 93.69 494 CYS A N 1
ATOM 3743 C CA . CYS A 1 494 ? 11.478 15.209 -17.974 1.00 93.69 494 CYS A CA 1
ATOM 3744 C C . CYS A 1 494 ? 11.821 16.391 -17.054 1.00 93.69 494 CYS A C 1
ATOM 3746 O O . CYS A 1 494 ? 11.193 16.555 -16.002 1.00 93.69 494 CYS A O 1
ATOM 3748 N N . TYR A 1 495 ? 12.749 17.272 -17.441 1.00 95.06 495 TYR A N 1
ATOM 3749 C CA . TYR A 1 495 ? 13.143 18.398 -16.584 1.00 95.06 495 TYR A CA 1
ATOM 3750 C C . TYR A 1 495 ? 12.026 19.430 -16.411 1.00 95.06 495 TYR A C 1
ATOM 3752 O O . TYR A 1 495 ? 11.797 19.902 -15.293 1.00 95.06 495 TYR A O 1
ATOM 3760 N N . SER A 1 496 ? 11.266 19.733 -17.467 1.00 96.69 496 SER A N 1
ATOM 3761 C CA . SER A 1 496 ? 10.119 20.633 -17.362 1.00 96.69 496 SER A CA 1
ATOM 3762 C C . SER A 1 496 ? 9.043 20.084 -16.429 1.00 96.69 496 SER A C 1
ATOM 3764 O O . SER A 1 496 ? 8.467 20.851 -15.661 1.00 96.69 496 SER A O 1
ATOM 3766 N N . SER A 1 497 ? 8.774 18.773 -16.437 1.00 95.50 497 SER A N 1
ATOM 3767 C CA . SER A 1 497 ? 7.795 18.171 -15.519 1.00 95.50 497 SER A CA 1
ATOM 3768 C C . SER A 1 497 ? 8.211 18.320 -14.048 1.00 95.50 497 SER A C 1
ATOM 3770 O O . SER A 1 497 ? 7.376 18.648 -13.197 1.00 95.50 497 SER A O 1
ATOM 3772 N N . ARG A 1 498 ? 9.510 18.181 -13.746 1.00 94.75 498 ARG A N 1
ATOM 3773 C CA . ARG A 1 498 ? 10.072 18.392 -12.401 1.00 94.75 498 ARG A CA 1
ATOM 3774 C C . ARG A 1 498 ? 9.929 19.849 -11.963 1.00 94.75 498 ARG A C 1
ATOM 3776 O O . ARG A 1 498 ? 9.452 20.108 -10.857 1.00 94.75 498 ARG A O 1
ATOM 3783 N N . LEU A 1 499 ? 10.255 20.800 -12.843 1.00 96.00 499 LEU A N 1
ATOM 3784 C CA . LEU A 1 499 ? 10.095 22.232 -12.565 1.00 96.00 499 LEU A CA 1
ATOM 3785 C C . LEU A 1 499 ? 8.626 22.613 -12.350 1.00 96.00 499 LEU A C 1
ATOM 3787 O O . LEU A 1 499 ? 8.302 23.291 -11.377 1.00 96.00 499 LEU A O 1
ATOM 3791 N N . TRP A 1 500 ? 7.713 22.121 -13.192 1.00 97.12 500 TRP A N 1
ATOM 3792 C CA . TRP A 1 500 ? 6.281 22.352 -13.006 1.00 97.12 500 TRP A CA 1
ATOM 3793 C C . TRP A 1 500 ? 5.742 21.745 -11.711 1.00 97.12 500 TRP A C 1
ATOM 3795 O O . TRP A 1 500 ? 4.857 22.334 -11.093 1.00 97.12 500 TRP A O 1
ATOM 3805 N N . THR A 1 501 ? 6.289 20.613 -11.262 1.00 95.50 501 THR A N 1
ATOM 3806 C CA . THR A 1 501 ? 5.940 20.017 -9.963 1.00 95.50 501 THR A CA 1
ATOM 3807 C C . THR A 1 501 ? 6.340 20.944 -8.813 1.00 95.50 501 THR A C 1
ATOM 3809 O O . THR A 1 501 ? 5.526 21.223 -7.930 1.00 95.50 501 THR A O 1
ATOM 3812 N N . ALA A 1 502 ? 7.552 21.507 -8.860 1.00 94.88 502 ALA A N 1
ATOM 3813 C CA . ALA A 1 502 ? 8.001 22.499 -7.884 1.00 94.88 502 ALA A CA 1
ATOM 3814 C C . ALA A 1 502 ? 7.141 23.777 -7.925 1.00 94.88 502 ALA A C 1
ATOM 3816 O O . ALA A 1 502 ? 6.703 24.270 -6.885 1.00 94.88 502 ALA A O 1
ATOM 3817 N N . PHE A 1 503 ? 6.822 24.289 -9.118 1.00 95.06 503 PHE A N 1
ATOM 3818 C CA . PHE A 1 503 ? 5.977 25.478 -9.272 1.00 95.06 503 PHE A CA 1
ATOM 3819 C C . PHE A 1 503 ? 4.527 25.252 -8.852 1.00 95.06 503 PHE A C 1
ATOM 3821 O O . PHE A 1 503 ? 3.891 26.183 -8.352 1.00 95.06 503 PHE A O 1
ATOM 3828 N N . LEU A 1 504 ? 4.005 24.032 -8.985 1.00 93.56 504 LEU A N 1
ATOM 3829 C CA . LEU A 1 504 ? 2.702 23.665 -8.441 1.00 93.56 504 LEU A CA 1
ATOM 3830 C C . LEU A 1 504 ? 2.708 23.768 -6.911 1.00 93.56 504 LEU A C 1
ATOM 3832 O O . LEU A 1 504 ? 1.812 24.397 -6.349 1.00 93.56 504 LEU A O 1
ATOM 3836 N N . ALA A 1 505 ? 3.737 23.230 -6.250 1.00 92.25 505 ALA A N 1
ATOM 3837 C CA . ALA A 1 505 ? 3.895 23.332 -4.799 1.00 92.25 505 ALA A CA 1
ATOM 3838 C C . ALA A 1 505 ? 4.030 24.794 -4.334 1.00 92.25 505 ALA A C 1
ATOM 3840 O O . ALA A 1 505 ? 3.296 25.230 -3.446 1.00 92.25 505 ALA A O 1
ATOM 3841 N N . ILE A 1 506 ? 4.892 25.581 -4.992 1.00 92.75 506 ILE A N 1
ATOM 3842 C CA . ILE A 1 506 ? 5.072 27.018 -4.717 1.00 92.75 506 ILE A CA 1
ATOM 3843 C C . ILE A 1 506 ? 3.760 27.785 -4.915 1.00 92.75 506 ILE A C 1
ATOM 3845 O O . ILE A 1 506 ? 3.415 28.658 -4.121 1.00 92.75 506 ILE A O 1
ATOM 3849 N N . THR A 1 507 ? 2.993 27.450 -5.952 1.00 92.56 507 THR A N 1
ATOM 3850 C CA . THR A 1 507 ? 1.711 28.105 -6.221 1.00 92.56 507 THR A CA 1
ATOM 3851 C C . THR A 1 507 ? 0.678 27.791 -5.157 1.00 92.56 507 THR A C 1
ATOM 3853 O O . THR A 1 507 ? -0.009 28.703 -4.708 1.00 92.56 507 THR A O 1
ATOM 3856 N N . ILE A 1 508 ? 0.573 26.536 -4.718 1.00 90.19 508 ILE A N 1
ATOM 3857 C CA . ILE A 1 508 ? -0.332 26.167 -3.624 1.00 90.19 508 ILE A CA 1
ATOM 3858 C C . ILE A 1 508 ? 0.058 26.920 -2.345 1.00 90.19 508 ILE A C 1
ATOM 3860 O O . ILE A 1 508 ? -0.815 27.493 -1.695 1.00 90.19 508 ILE A O 1
ATOM 3864 N N . LEU A 1 509 ? 1.356 27.004 -2.034 1.00 90.56 509 LEU A N 1
ATOM 3865 C CA . LEU A 1 509 ? 1.862 27.767 -0.893 1.00 90.56 509 LEU A CA 1
ATOM 3866 C C . LEU A 1 509 ? 1.503 29.258 -0.997 1.00 90.56 509 LEU A C 1
ATOM 3868 O O . LEU A 1 509 ? 0.950 29.830 -0.062 1.00 90.56 509 LEU A O 1
ATOM 3872 N N . PHE A 1 510 ? 1.751 29.903 -2.139 1.00 92.38 510 PHE A N 1
ATOM 3873 C CA . PHE A 1 510 ? 1.426 31.321 -2.319 1.00 92.38 510 PHE A CA 1
ATOM 3874 C C . PHE A 1 510 ? -0.071 31.608 -2.406 1.00 92.38 510 PHE A C 1
ATOM 3876 O O . PHE A 1 510 ? -0.480 32.697 -2.022 1.00 92.38 510 PHE A O 1
ATOM 3883 N N . LEU A 1 511 ? -0.903 30.664 -2.845 1.00 89.31 511 LEU A N 1
ATOM 3884 C CA . LEU A 1 511 ? -2.356 30.808 -2.744 1.00 89.31 511 LEU A CA 1
ATOM 3885 C C . LEU A 1 511 ? -2.845 30.769 -1.288 1.00 89.31 511 LEU A C 1
ATOM 3887 O O . LEU A 1 511 ? -3.893 31.340 -1.006 1.00 89.31 511 LEU A O 1
ATOM 3891 N N . GLN A 1 512 ? -2.107 30.122 -0.377 1.00 87.50 512 GLN A N 1
ATOM 3892 C CA . GLN A 1 512 ? -2.415 30.132 1.058 1.00 87.50 512 GLN A CA 1
ATOM 3893 C C . GLN A 1 512 ? -1.815 31.339 1.789 1.00 87.50 512 GLN A C 1
ATOM 3895 O O . GLN A 1 512 ? -2.472 31.928 2.641 1.00 87.50 512 GLN A O 1
ATOM 3900 N N . CYS A 1 513 ? -0.575 31.718 1.471 1.00 90.19 513 CYS A N 1
ATOM 3901 C CA . CYS A 1 513 ? 0.138 32.786 2.178 1.00 90.19 513 CYS A CA 1
ATOM 3902 C C . CYS A 1 513 ? -0.075 34.187 1.579 1.00 90.19 513 CYS A C 1
ATOM 3904 O O . CYS A 1 513 ? 0.216 35.188 2.233 1.00 90.19 513 CYS A O 1
ATOM 3906 N N . ARG A 1 514 ? -0.491 34.284 0.312 1.00 90.75 514 ARG A N 1
ATOM 3907 C CA . ARG A 1 514 ? -0.610 35.530 -0.466 1.00 90.75 514 ARG A CA 1
ATOM 3908 C C . ARG A 1 514 ? -1.908 35.519 -1.286 1.00 90.75 514 ARG A C 1
ATOM 3910 O O . ARG A 1 514 ? -2.795 34.702 -1.074 1.00 90.75 514 ARG A O 1
ATOM 3917 N N . SER A 1 515 ? -2.052 36.475 -2.205 1.00 90.44 515 SER A N 1
ATOM 3918 C CA . SER A 1 515 ? -3.241 36.621 -3.047 1.00 90.44 515 SER A CA 1
ATOM 3919 C C . SER A 1 515 ? -3.079 35.960 -4.418 1.00 90.44 515 SER A C 1
ATOM 3921 O O . SER A 1 515 ? -1.977 35.844 -4.956 1.00 90.44 515 SER A O 1
ATOM 3923 N N . LEU A 1 516 ? -4.205 35.614 -5.047 1.00 88.94 516 LEU A N 1
ATOM 3924 C CA . LEU A 1 516 ? -4.246 35.118 -6.428 1.00 88.94 516 LEU A CA 1
ATOM 3925 C C . LEU A 1 516 ? -3.538 36.066 -7.417 1.00 88.94 516 LEU A C 1
ATOM 3927 O O . LEU A 1 516 ? -2.861 35.608 -8.334 1.00 88.94 516 LEU A O 1
ATOM 3931 N N . CYS A 1 517 ? -3.655 37.382 -7.214 1.00 88.44 517 CYS A N 1
ATOM 3932 C CA . CYS A 1 517 ? -3.006 38.392 -8.055 1.00 88.44 517 CYS A CA 1
ATOM 3933 C C . CYS A 1 517 ? -1.473 38.272 -8.024 1.00 88.44 517 CYS A C 1
ATOM 3935 O O . CYS A 1 517 ? -0.824 38.389 -9.061 1.00 88.44 517 CYS A O 1
ATOM 3937 N N . PHE A 1 518 ? -0.892 37.969 -6.858 1.00 91.38 518 PHE A N 1
ATOM 3938 C CA . PHE A 1 518 ? 0.549 37.748 -6.726 1.00 91.38 518 PHE A CA 1
ATOM 3939 C C . PHE A 1 518 ? 1.015 36.548 -7.559 1.00 91.38 518 PHE A C 1
ATOM 3941 O O . PHE A 1 518 ? 1.962 36.658 -8.334 1.00 91.38 518 PHE A O 1
ATOM 3948 N N . VAL A 1 519 ? 0.296 35.426 -7.476 1.00 90.94 519 VAL A N 1
ATOM 3949 C CA . VAL A 1 519 ? 0.605 34.218 -8.258 1.00 90.94 519 VAL A CA 1
ATOM 3950 C C . VAL A 1 519 ? 0.461 34.478 -9.761 1.00 90.94 519 VAL A C 1
ATOM 3952 O O . VAL A 1 519 ? 1.292 34.037 -10.551 1.00 90.94 519 VAL A O 1
ATOM 3955 N N . LEU A 1 520 ? -0.558 35.235 -10.178 1.00 89.50 520 LEU A N 1
ATOM 3956 C CA . LEU A 1 520 ? -0.744 35.593 -11.587 1.00 89.50 520 LEU A CA 1
ATOM 3957 C C . LEU A 1 520 ? 0.391 36.470 -12.133 1.00 89.50 520 LEU A C 1
ATOM 3959 O O . LEU A 1 520 ? 0.732 36.330 -13.303 1.00 89.50 520 LEU A O 1
ATOM 3963 N N . LYS A 1 521 ? 1.020 37.315 -11.306 1.00 92.44 521 LYS A N 1
ATOM 3964 C CA . LYS A 1 521 ? 2.220 38.073 -11.706 1.00 92.44 521 LYS A CA 1
ATOM 3965 C C . LYS A 1 521 ? 3.451 37.182 -11.903 1.00 92.44 521 LYS A C 1
ATOM 3967 O O . LYS A 1 521 ? 4.280 37.493 -12.749 1.00 92.44 521 LYS A O 1
ATOM 3972 N N . LEU A 1 522 ? 3.558 36.073 -11.166 1.00 91.94 522 LEU A N 1
ATOM 3973 C CA . LEU A 1 522 ? 4.650 35.097 -11.306 1.00 91.94 522 LEU A CA 1
ATOM 3974 C C . LEU A 1 522 ? 4.476 34.149 -12.502 1.00 91.94 522 LEU A C 1
ATOM 3976 O O . LEU A 1 522 ? 5.425 33.489 -12.913 1.00 91.94 522 LEU A O 1
ATOM 3980 N N . TRP A 1 523 ? 3.283 34.091 -13.091 1.00 91.19 523 TRP A N 1
ATOM 3981 C CA . TRP A 1 523 ? 2.967 33.218 -14.221 1.00 91.19 523 TRP A CA 1
ATOM 3982 C C . TRP A 1 523 ? 3.965 33.263 -15.402 1.00 91.19 523 TRP A C 1
ATOM 3984 O O . TRP A 1 523 ? 4.430 32.193 -15.801 1.00 91.19 523 TRP A O 1
ATOM 3994 N N . PRO A 1 524 ? 4.327 34.432 -15.976 1.00 93.19 524 PRO A N 1
ATOM 3995 C CA . PRO A 1 524 ? 5.292 34.479 -17.079 1.00 93.19 524 PRO A CA 1
ATOM 3996 C C . PRO A 1 524 ? 6.674 33.953 -16.671 1.00 93.19 524 PRO A C 1
ATOM 3998 O O . PRO A 1 524 ? 7.318 33.270 -17.464 1.00 93.19 524 PRO A O 1
ATOM 4001 N N . LEU A 1 525 ? 7.095 34.198 -15.424 1.00 93.75 525 LEU A N 1
ATOM 4002 C CA . LEU A 1 525 ? 8.351 33.673 -14.889 1.00 93.75 525 LEU A CA 1
ATOM 4003 C C . LEU A 1 525 ? 8.317 32.143 -14.798 1.00 93.75 525 LEU A C 1
ATOM 4005 O O . LEU A 1 525 ? 9.281 31.493 -15.187 1.00 93.75 525 LEU A O 1
ATOM 4009 N N . PHE A 1 526 ? 7.205 31.558 -14.341 1.00 94.50 526 PHE A N 1
ATOM 4010 C CA . PHE A 1 526 ? 7.058 30.102 -14.286 1.00 94.50 526 PHE A CA 1
ATOM 4011 C C . PHE A 1 526 ? 7.110 29.453 -15.668 1.00 94.50 526 PHE A C 1
ATOM 4013 O O . PHE A 1 526 ? 7.775 28.434 -15.812 1.00 94.50 526 PHE A O 1
ATOM 4020 N N . ILE A 1 527 ? 6.479 30.040 -16.693 1.00 94.00 527 ILE A N 1
ATOM 4021 C CA . ILE A 1 527 ? 6.593 29.525 -18.069 1.00 94.00 527 ILE A CA 1
ATOM 4022 C C . ILE A 1 527 ? 8.045 29.598 -18.551 1.00 94.00 527 ILE A C 1
ATOM 4024 O O . ILE A 1 527 ? 8.583 28.598 -19.030 1.00 94.00 527 ILE A O 1
ATOM 4028 N N . ALA A 1 528 ? 8.671 30.773 -18.426 1.00 94.44 528 ALA A N 1
ATOM 4029 C CA . ALA A 1 528 ? 10.032 30.996 -18.904 1.00 94.44 528 ALA A CA 1
ATOM 4030 C C . ALA A 1 528 ? 11.030 30.056 -18.215 1.00 94.44 528 ALA A C 1
ATOM 4032 O O . ALA A 1 528 ? 11.886 29.478 -18.873 1.00 94.44 528 ALA A O 1
ATOM 4033 N N . ALA A 1 529 ? 10.881 29.836 -16.909 1.00 95.12 529 ALA A N 1
ATOM 4034 C CA . ALA A 1 529 ? 11.739 28.922 -16.173 1.00 95.12 529 ALA A CA 1
ATOM 4035 C C . ALA A 1 529 ? 11.427 27.447 -16.477 1.00 95.12 529 ALA A C 1
ATOM 4037 O O . ALA A 1 529 ? 12.346 26.682 -16.736 1.00 95.12 529 ALA A O 1
ATOM 4038 N N . ALA A 1 530 ? 10.158 27.021 -16.472 1.00 94.69 530 ALA A N 1
ATOM 4039 C CA . ALA A 1 530 ? 9.818 25.599 -16.592 1.00 94.69 530 ALA A CA 1
ATOM 4040 C C . ALA A 1 530 ? 10.053 25.036 -17.993 1.00 94.69 530 ALA A C 1
ATOM 4042 O O . ALA A 1 530 ? 10.492 23.896 -18.115 1.00 94.69 530 ALA A O 1
ATOM 4043 N N . TRP A 1 531 ? 9.743 25.798 -19.043 1.00 95.31 531 TRP A N 1
ATOM 4044 C CA . TRP A 1 531 ? 9.964 25.365 -20.424 1.00 95.31 531 TRP A CA 1
ATOM 4045 C C . TRP A 1 531 ? 11.233 25.962 -21.019 1.00 95.31 531 TRP A C 1
ATOM 4047 O O . TRP A 1 531 ? 11.967 25.237 -21.675 1.00 95.31 531 TRP A O 1
ATOM 4057 N N . GLY A 1 532 ? 11.525 27.238 -20.758 1.00 94.12 532 GLY A N 1
ATOM 4058 C CA . GLY A 1 532 ? 12.672 27.922 -21.360 1.00 94.12 532 GLY A CA 1
ATOM 4059 C C . GLY A 1 532 ? 14.031 27.466 -20.827 1.00 94.12 532 GLY A C 1
ATOM 4060 O O . GLY A 1 532 ? 14.969 27.357 -21.608 1.00 94.12 532 GLY A O 1
ATOM 4061 N N . LEU A 1 533 ? 14.163 27.165 -19.528 1.00 93.62 533 LEU A N 1
ATOM 4062 C CA . LEU A 1 533 ? 15.450 26.717 -18.978 1.00 93.62 533 LEU A CA 1
ATOM 4063 C C . LEU A 1 533 ? 15.843 25.319 -19.498 1.00 93.62 533 LEU A C 1
ATOM 4065 O O . LEU A 1 533 ? 16.956 25.194 -20.010 1.00 93.62 533 LEU A O 1
ATOM 4069 N N . PRO A 1 534 ? 14.976 24.281 -19.451 1.00 94.69 534 PRO A N 1
ATOM 4070 C CA . PRO A 1 534 ? 15.319 22.982 -20.026 1.00 94.69 534 PRO A CA 1
ATOM 4071 C C . PRO A 1 534 ? 15.592 23.038 -21.528 1.00 94.69 534 PRO A C 1
ATOM 4073 O O . PRO A 1 534 ? 16.542 22.408 -21.982 1.00 94.69 534 PRO A O 1
ATOM 4076 N N . THR A 1 535 ? 14.815 23.808 -22.301 1.00 94.19 535 THR A N 1
ATOM 4077 C CA . THR A 1 535 ? 15.044 23.929 -23.749 1.00 94.19 535 THR A CA 1
ATOM 4078 C C . THR A 1 535 ? 16.372 24.608 -24.057 1.00 94.19 535 THR A C 1
ATOM 4080 O O . THR A 1 535 ? 17.080 24.139 -24.945 1.00 94.19 535 THR A O 1
ATOM 4083 N N . LEU A 1 536 ? 16.751 25.662 -23.322 1.00 94.00 536 LEU A N 1
ATOM 4084 C CA . LEU A 1 536 ? 18.050 26.323 -23.485 1.00 94.00 536 LEU A CA 1
ATOM 4085 C C . LEU A 1 536 ? 19.210 25.388 -23.160 1.00 94.00 536 LEU A C 1
ATOM 4087 O O . LEU A 1 536 ? 20.138 25.292 -23.954 1.00 94.00 536 LEU A O 1
ATOM 4091 N N . ILE A 1 537 ? 19.149 24.693 -22.020 1.00 91.69 537 ILE A N 1
ATOM 4092 C CA . ILE A 1 537 ? 20.213 23.772 -21.596 1.00 91.69 537 ILE A CA 1
ATOM 4093 C C . ILE A 1 537 ? 20.391 22.664 -22.632 1.00 91.69 537 ILE A C 1
ATOM 4095 O O . ILE A 1 537 ? 21.506 22.408 -23.069 1.00 91.69 537 ILE A O 1
ATOM 4099 N N . VAL A 1 538 ? 19.294 22.041 -23.063 1.00 92.06 538 VAL A N 1
ATOM 4100 C CA . VAL A 1 538 ? 19.335 20.964 -24.055 1.00 92.06 538 VAL A CA 1
ATOM 4101 C C . VAL A 1 538 ? 19.846 21.478 -25.402 1.00 92.06 538 VAL A C 1
ATOM 4103 O O . VAL A 1 538 ? 20.705 20.844 -26.001 1.00 92.06 538 VAL A O 1
ATOM 4106 N N . SER A 1 539 ? 19.400 22.654 -25.852 1.00 90.38 539 SER A N 1
ATOM 4107 C CA . SER A 1 539 ? 19.888 23.256 -27.104 1.00 90.38 539 SER A CA 1
ATOM 4108 C C . SER A 1 539 ? 21.374 23.621 -27.039 1.00 90.38 539 SER A C 1
ATOM 4110 O O . SER A 1 539 ? 22.067 23.515 -28.041 1.00 90.38 539 SER A O 1
ATOM 4112 N N . LEU A 1 540 ? 21.871 24.036 -25.871 1.00 91.62 540 LEU A N 1
ATOM 4113 C CA . LEU A 1 540 ? 23.288 24.322 -25.662 1.00 91.62 540 LEU A CA 1
ATOM 4114 C C . LEU A 1 540 ? 24.125 23.039 -25.654 1.00 91.62 540 LEU A C 1
ATOM 4116 O O . LEU A 1 540 ? 25.197 23.033 -26.244 1.00 91.62 540 LEU A O 1
ATOM 4120 N N . LEU A 1 541 ? 23.623 21.952 -25.058 1.00 88.69 541 LEU A N 1
ATOM 4121 C CA . LEU A 1 541 ? 24.264 20.637 -25.149 1.00 88.69 541 LEU A CA 1
ATOM 4122 C C . LEU A 1 541 ? 24.392 20.187 -26.609 1.00 88.69 541 LEU A C 1
ATOM 4124 O O . LEU A 1 541 ? 25.478 19.802 -27.012 1.00 88.69 541 LEU A O 1
ATOM 4128 N N . PHE A 1 542 ? 23.342 20.350 -27.420 1.00 85.06 542 PHE A N 1
ATOM 4129 C CA . PHE A 1 542 ? 23.390 20.049 -28.859 1.00 85.06 542 PHE A CA 1
ATOM 4130 C C . PHE A 1 542 ? 24.375 20.897 -29.665 1.00 85.06 542 PHE A C 1
ATOM 4132 O O . PHE A 1 542 ? 24.767 20.490 -30.748 1.00 85.06 542 PHE A O 1
ATOM 4139 N N . MET A 1 543 ? 24.709 22.098 -29.196 1.00 84.81 543 MET A N 1
ATOM 4140 C CA . MET A 1 543 ? 25.666 22.977 -29.875 1.00 84.81 543 MET A CA 1
ATOM 4141 C C . MET A 1 543 ? 27.118 22.682 -29.477 1.00 84.81 543 MET A C 1
ATOM 4143 O O . MET A 1 543 ? 28.030 23.184 -30.128 1.00 84.81 543 MET A O 1
ATOM 4147 N N . LEU A 1 544 ? 27.325 21.956 -28.374 1.00 84.38 544 LEU A N 1
ATOM 4148 C CA . LEU A 1 544 ? 28.644 21.604 -27.840 1.00 84.38 544 LEU A CA 1
ATOM 4149 C C . LEU A 1 544 ? 29.095 20.190 -28.229 1.00 84.38 544 LEU A C 1
ATOM 4151 O O . LEU A 1 544 ? 30.293 19.919 -28.156 1.00 84.38 544 LEU A O 1
ATOM 4155 N N . ASP A 1 545 ? 28.144 19.328 -28.581 1.00 74.50 545 ASP A N 1
ATOM 4156 C CA . ASP A 1 545 ? 28.335 17.989 -29.156 1.00 74.50 545 ASP A CA 1
ATOM 4157 C C . ASP A 1 545 ? 28.588 18.093 -30.671 1.00 74.50 545 ASP A C 1
ATOM 4159 O O . ASP A 1 545 ? 29.456 17.351 -31.188 1.00 74.50 545 ASP A O 1
#

Foldseek 3Di:
DDDDDDDDDDDPDPVVVVVVLVVVVVPPPDDDDDDDDDDDDDPDLAFQPVLQVSLLCLLVVLLQLLQVCLQVVVDDPVNLVVLCCLLQVFQLLLQLLQLLLPADPVLDQVLLLVLLLVLLVVLLCVQLVVQQVPDPPGQLLVSLLLSLQQRAFQLPQRVLSNCCSGPCRPCVNLSSVSSVNNLVNLLPRNLSNVLSLVVNVVVVVVVVVPDDDPDPDDDDDDDDDPDPDPVVVVVVVVVVVVSVVVSVVSNVVSCPRSSNVSNVNSNVSNVVCVVHDDPVSSVVSVVSNVVNNSSVSSSLSSLLHPLQVVCDDPLVPSLVVSLCSQQPVSLVSSLVSLQVSVSDPDPVVSNVSSLSSSLRSLGAGHPVSLVVCVVSVHCNSSSSNSRVVSNVVSSVSSVVSSLVVSLVPDDPVCNVVSVLVVLLVVLVVLLVVLVVLLVVCVVVVVCVPPPVVLVNQLSVLSNLQSVLSNLVSPPDPPDPVSVLSSCLSNQLSVQLNVLSVVLNVVRVVCVVVHPPVVNVVCVVVSCCVSRVVSNVVSVVVVVVD

Secondary structure (DSSP, 8-state):
-----PPPPP---HHHHHHHHHHHHHHTT---PPPPPP-----S----HHHHHHHHHHHHHHHHHHHHHHHTTSS-HHHHHHHHHHIIIIIHHHHHHHHHHS--GGG--HHHHHHHHHHHHHHHHHHHHHHHHHSSS--HHHHHHHHHHHH-B-IIIIIHHHHHHHHTTT-THHHHHHHHHHHHHHHHTHHHHHHHHHHHHHHHHHHHHTS--------------S--SSHHHHHHHHHHHHHHHHHHHHHHHHHT-HHHHHHHHHHHHHHH-TT---HHHHHHHHHHHHHHHHHHHHHHHHHTTTTGGG--GGGGHHHHHHHHIIIIIHHHHHHHHHHHTT-SSSHHHHHHHHHHHHHHHTSPBPTHHHHHHHHHTSSHHHHHHHHHHHHHHHHHHHHHHHHHHHHTTS-HHHHHHHHHHHHHHHHHHHHHHHHHHHHHHHHTTGGGSTTHHHHHHHHHHHHHHHHHHHHHHHS-TTSHHHHHHHHHHHHHHHHHHHHHHHHHHHHHHHHHHS-HHHHHHHHHHHHIIIIIHHHHHHHHHHHH-